Protein AF-A0A3D4UK73-F1 (afdb_monomer)

Structure (mmCIF, N/CA/C/O backbone):
data_AF-A0A3D4UK73-F1
#
_entry.id   AF-A0A3D4UK73-F1
#
loop_
_atom_site.group_PDB
_atom_site.id
_atom_site.type_symbol
_atom_site.label_atom_id
_atom_site.label_alt_id
_atom_site.label_comp_id
_atom_site.label_asym_id
_atom_site.label_entity_id
_atom_site.label_seq_id
_atom_site.pdbx_PDB_ins_code
_atom_site.Cartn_x
_atom_site.Cartn_y
_atom_site.Cartn_z
_atom_site.occupancy
_atom_site.B_iso_or_equiv
_atom_site.auth_seq_id
_atom_site.auth_comp_id
_atom_site.auth_asym_id
_atom_site.auth_atom_id
_atom_site.pdbx_PDB_model_num
ATOM 1 N N . ASP A 1 1 ? -27.834 -0.565 7.413 1.00 56.84 1 ASP A N 1
ATOM 2 C CA . ASP A 1 1 ? -28.384 -0.949 6.098 1.00 56.84 1 ASP A CA 1
ATOM 3 C C . ASP A 1 1 ? -29.590 -0.148 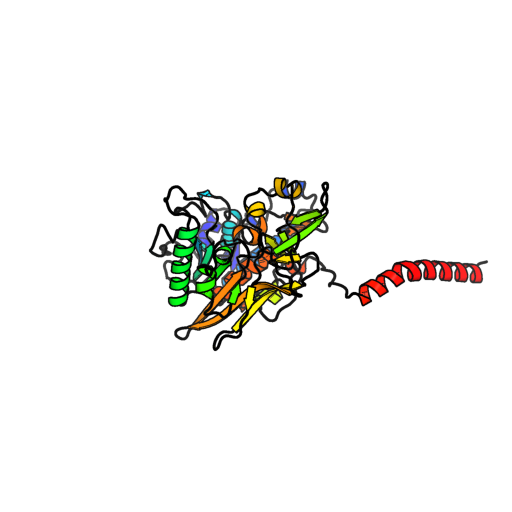5.623 1.00 56.84 1 ASP A C 1
ATOM 5 O O . ASP A 1 1 ? -29.543 0.363 4.514 1.00 56.84 1 ASP A O 1
ATOM 9 N N . ALA A 1 2 ? -30.641 0.036 6.434 1.00 63.78 2 ALA A N 1
ATOM 10 C CA . ALA A 1 2 ? -31.877 0.707 5.996 1.00 63.78 2 ALA A CA 1
ATOM 11 C C . ALA A 1 2 ? -31.666 2.075 5.308 1.00 63.78 2 ALA A C 1
ATOM 13 O O . ALA A 1 2 ? -32.308 2.352 4.303 1.00 63.78 2 ALA A O 1
ATOM 14 N N . LEU A 1 3 ? -30.722 2.899 5.782 1.00 64.50 3 LEU A N 1
ATOM 15 C CA . LEU A 1 3 ? -30.362 4.173 5.140 1.00 64.50 3 LEU A CA 1
ATOM 16 C C . LEU A 1 3 ? -29.696 4.005 3.763 1.00 64.50 3 LEU A C 1
ATOM 18 O O . LEU A 1 3 ? -29.913 4.831 2.885 1.00 64.50 3 LEU A O 1
ATOM 22 N N . ARG A 1 4 ? -28.896 2.951 3.552 1.00 63.28 4 ARG A N 1
ATOM 23 C CA . ARG A 1 4 ? -28.263 2.651 2.255 1.00 63.28 4 ARG A CA 1
ATOM 24 C C . ARG A 1 4 ? -29.285 2.105 1.264 1.00 63.28 4 ARG A C 1
ATOM 26 O O . ARG A 1 4 ? -29.316 2.560 0.129 1.00 63.28 4 ARG A O 1
ATOM 33 N N . VAL A 1 5 ? -30.151 1.199 1.719 1.00 66.69 5 VAL A N 1
ATOM 34 C CA . VAL A 1 5 ? -31.291 0.705 0.932 1.00 66.69 5 VAL A CA 1
ATOM 35 C C . VAL A 1 5 ? -32.213 1.865 0.556 1.00 66.69 5 VAL A C 1
ATOM 37 O O . VAL A 1 5 ? -32.566 2.001 -0.607 1.00 66.69 5 VAL A O 1
ATOM 40 N N . ALA A 1 6 ? -32.528 2.758 1.499 1.00 68.81 6 ALA A N 1
ATOM 41 C CA . ALA A 1 6 ? -33.325 3.951 1.228 1.00 68.81 6 ALA A CA 1
ATOM 42 C C . ALA A 1 6 ? -32.649 4.900 0.226 1.00 68.81 6 ALA A C 1
ATOM 44 O O . ALA A 1 6 ? -33.333 5.410 -0.653 1.00 68.81 6 ALA A O 1
ATOM 45 N N . ARG A 1 7 ? -31.326 5.115 0.315 1.00 66.00 7 ARG A N 1
ATOM 46 C CA . ARG A 1 7 ? -30.587 5.925 -0.671 1.00 66.00 7 ARG A CA 1
ATOM 47 C C . ARG A 1 7 ? -30.601 5.300 -2.064 1.00 66.00 7 ARG A C 1
ATOM 49 O O . ARG A 1 7 ? -30.851 6.022 -3.015 1.00 66.00 7 ARG A O 1
ATOM 56 N N . ALA A 1 8 ? -30.378 3.992 -2.189 1.00 62.59 8 ALA A N 1
ATOM 57 C CA . ALA A 1 8 ? -30.449 3.310 -3.485 1.00 62.59 8 ALA A CA 1
ATOM 58 C C . ALA A 1 8 ? -31.863 3.397 -4.088 1.00 62.59 8 ALA A C 1
ATOM 60 O O . ALA A 1 8 ? -32.037 3.772 -5.239 1.00 62.59 8 ALA A O 1
ATOM 61 N N . LEU A 1 9 ? -32.899 3.181 -3.271 1.00 68.94 9 LEU A N 1
ATOM 62 C CA . LEU A 1 9 ? -34.291 3.352 -3.701 1.00 68.94 9 LEU A CA 1
ATOM 63 C C . LEU A 1 9 ? -34.640 4.803 -4.083 1.00 68.94 9 LEU A C 1
ATOM 65 O O . LEU A 1 9 ? -35.609 5.021 -4.804 1.00 68.94 9 LEU A O 1
ATOM 69 N N . GLN A 1 10 ? -33.889 5.795 -3.593 1.00 67.88 10 GLN A N 1
ATOM 70 C CA . GLN A 1 10 ? -34.054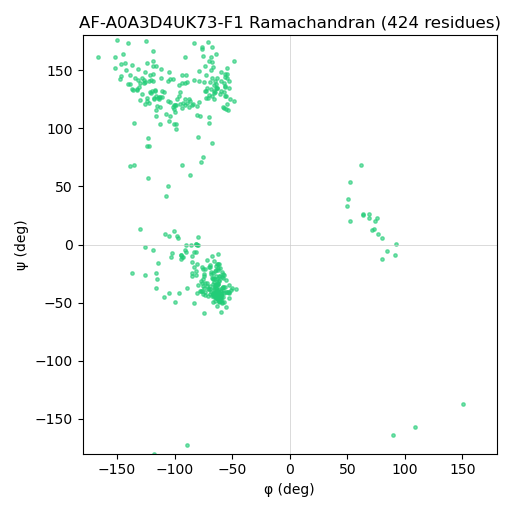 7.202 -3.971 1.00 67.88 10 GLN A CA 1
ATOM 71 C C . GLN A 1 10 ? -33.372 7.552 -5.298 1.00 67.88 10 GLN A C 1
ATOM 73 O O . GLN A 1 10 ? -33.804 8.514 -5.931 1.00 67.88 10 GLN A O 1
ATOM 78 N N . THR A 1 11 ? -32.324 6.826 -5.711 1.00 61.44 11 THR A N 1
ATOM 79 C CA . THR A 1 11 ? -31.588 7.124 -6.951 1.00 61.44 11 THR A CA 1
ATOM 80 C C . THR A 1 11 ? -32.271 6.567 -8.197 1.00 61.44 11 THR A C 1
ATOM 82 O O . THR A 1 11 ? -32.099 7.146 -9.264 1.00 61.44 11 THR A O 1
ATOM 85 N N . GLY A 1 12 ? -33.119 5.538 -8.072 1.00 65.00 12 GLY A N 1
ATOM 86 C CA . GLY A 1 12 ? -33.923 5.034 -9.188 1.00 65.00 12 GLY A CA 1
ATOM 87 C C . GLY A 1 12 ? -34.241 3.543 -9.097 1.00 65.00 12 GLY A C 1
ATOM 88 O O . GLY A 1 12 ? -34.610 3.025 -8.040 1.00 65.00 12 GLY A O 1
ATOM 89 N N . GLU A 1 13 ? -34.128 2.839 -10.226 1.00 69.25 13 GLU A N 1
ATOM 90 C CA . GLU A 1 13 ? -34.313 1.387 -10.279 1.00 69.25 13 GLU A CA 1
ATOM 91 C C . GLU A 1 13 ? -33.209 0.679 -9.480 1.00 69.25 13 GLU A C 1
ATOM 93 O O . GLU A 1 13 ? -32.025 0.978 -9.607 1.00 69.25 13 GLU A O 1
ATOM 98 N N . THR A 1 14 ? -33.593 -0.267 -8.622 1.00 73.38 14 THR A N 1
ATOM 99 C CA . THR A 1 14 ? -32.677 -0.926 -7.682 1.00 73.38 14 THR A CA 1
ATOM 100 C C . THR A 1 14 ? -32.943 -2.425 -7.654 1.00 73.38 14 THR A C 1
ATOM 102 O O . THR A 1 14 ? -34.085 -2.864 -7.515 1.00 73.38 14 THR A O 1
ATOM 105 N N . LEU A 1 15 ? -31.879 -3.225 -7.712 1.00 76.44 15 LEU A N 1
ATOM 106 C CA . LEU A 1 15 ? -31.928 -4.648 -7.392 1.00 76.44 15 LEU A CA 1
ATOM 107 C C . LEU A 1 15 ? -31.797 -4.826 -5.873 1.00 76.44 15 LEU A C 1
ATOM 109 O O . LEU A 1 15 ? -30.793 -4.436 -5.275 1.00 76.44 15 LEU A O 1
ATOM 113 N N . LEU A 1 16 ? -32.798 -5.448 -5.251 1.00 80.19 16 LEU A N 1
ATOM 114 C CA . LEU A 1 16 ? -32.762 -5.814 -3.835 1.00 80.19 16 LEU A CA 1
ATOM 115 C C . LEU A 1 16 ? -32.315 -7.267 -3.672 1.00 80.19 16 LEU A C 1
ATOM 117 O O . LEU A 1 16 ? -32.907 -8.179 -4.246 1.00 80.19 16 LEU A O 1
ATOM 121 N N . VAL A 1 17 ? -31.300 -7.483 -2.840 1.00 78.44 17 VAL A N 1
ATOM 122 C CA . VAL A 1 17 ? -30.856 -8.809 -2.408 1.00 78.44 17 VAL A CA 1
ATOM 123 C C . VAL A 1 17 ? -31.342 -9.009 -0.980 1.00 78.44 17 VAL A C 1
ATOM 125 O O . VAL A 1 17 ? -30.891 -8.334 -0.055 1.00 78.44 17 VAL A O 1
ATOM 128 N N . ILE A 1 18 ? -32.309 -9.907 -0.812 1.00 80.50 18 ILE A N 1
ATOM 129 C CA . ILE A 1 18 ? -32.967 -10.170 0.469 1.00 80.50 18 ILE A CA 1
ATOM 130 C C . ILE A 1 18 ? -32.335 -11.415 1.084 1.00 80.50 18 ILE A C 1
ATOM 132 O O . ILE A 1 18 ? -32.365 -12.491 0.485 1.00 80.50 18 ILE A O 1
ATOM 136 N N . GLY A 1 19 ? -31.754 -11.260 2.272 1.00 77.12 19 GLY A N 1
ATOM 137 C CA . GLY A 1 19 ? -31.219 -12.379 3.033 1.00 77.12 19 GLY A CA 1
ATOM 138 C C . GLY A 1 19 ? -32.318 -13.202 3.720 1.00 77.12 19 GLY A C 1
ATOM 139 O O . GLY A 1 19 ? -33.475 -12.777 3.794 1.00 77.12 19 GLY A O 1
ATOM 140 N N . PRO A 1 20 ? -31.969 -14.376 4.271 1.00 78.56 20 PRO A N 1
ATOM 141 C CA . PRO A 1 20 ? -32.815 -15.112 5.207 1.00 78.56 20 PRO A CA 1
ATOM 142 C C . PRO A 1 20 ? -33.367 -14.222 6.340 1.00 78.56 20 PRO A C 1
ATOM 144 O O . PRO A 1 20 ? -32.758 -13.198 6.670 1.00 78.56 20 PRO A O 1
ATOM 147 N N . PRO A 1 21 ? -34.485 -14.610 6.990 1.00 74.00 21 PRO A N 1
ATOM 148 C CA . PRO A 1 21 ? -35.044 -13.860 8.112 1.00 74.00 21 PRO A CA 1
ATOM 149 C C . PRO A 1 21 ? -33.974 -13.506 9.156 1.00 74.00 21 PRO A C 1
ATOM 151 O O . PRO A 1 21 ? -33.284 -14.384 9.668 1.00 74.00 21 PRO A O 1
ATOM 154 N N . GLY A 1 22 ? -33.826 -12.212 9.449 1.00 68.25 22 GLY A N 1
ATOM 155 C CA . GLY A 1 22 ? -32.826 -11.693 10.391 1.00 68.25 22 GLY A CA 1
ATOM 156 C C . GLY A 1 22 ? -31.471 -11.288 9.790 1.00 68.25 22 GLY A C 1
ATOM 157 O O . GLY A 1 22 ? -30.704 -10.642 10.493 1.00 68.25 22 GLY A O 1
ATOM 158 N N . GLN A 1 23 ? -31.182 -11.586 8.515 1.00 68.56 23 GLN A N 1
ATOM 159 C CA . GLN A 1 23 ? -29.922 -11.193 7.845 1.00 68.56 23 GLN A CA 1
ATOM 160 C C . GLN A 1 23 ? -30.011 -9.875 7.057 1.00 68.56 23 GLN A C 1
ATOM 162 O O . GLN A 1 23 ? -28.995 -9.330 6.639 1.00 68.56 23 GLN A O 1
ATOM 167 N N . GLY A 1 24 ? -31.214 -9.323 6.891 1.00 76.75 24 GLY A N 1
ATOM 168 C CA . GLY A 1 24 ? -31.417 -7.993 6.317 1.00 76.75 24 GLY A CA 1
ATOM 169 C C . GLY A 1 24 ? -31.579 -7.971 4.796 1.00 76.75 24 GLY A C 1
ATOM 170 O O . GLY A 1 24 ? -31.898 -8.976 4.158 1.00 76.75 24 GLY A O 1
ATOM 171 N N . VAL A 1 25 ? -31.436 -6.773 4.229 1.00 76.62 25 VAL A N 1
ATOM 172 C CA . VAL A 1 25 ? -31.640 -6.483 2.805 1.00 76.62 25 VAL A CA 1
ATOM 173 C C . VAL A 1 25 ? -30.504 -5.588 2.334 1.00 76.62 25 VAL A C 1
ATOM 175 O O . VAL A 1 25 ? -30.211 -4.580 2.974 1.00 76.62 25 VAL A O 1
ATOM 178 N N . SER A 1 26 ? -29.917 -5.939 1.195 1.00 78.38 26 SER A N 1
ATOM 179 C CA . SER A 1 26 ? -28.907 -5.148 0.499 1.00 78.38 26 SER A CA 1
ATOM 180 C C . SER A 1 26 ? -29.476 -4.627 -0.818 1.00 78.38 26 SER A C 1
ATOM 182 O O . SER A 1 26 ? -30.356 -5.246 -1.415 1.00 78.38 26 SER A O 1
ATOM 184 N N . ALA A 1 27 ? -28.983 -3.480 -1.270 1.00 72.75 27 ALA A N 1
ATOM 185 C CA . ALA A 1 27 ? -29.416 -2.829 -2.499 1.00 72.75 27 ALA A CA 1
ATOM 186 C C . ALA A 1 27 ? -28.233 -2.622 -3.453 1.00 72.75 27 ALA A C 1
ATOM 188 O O . ALA A 1 27 ? -27.122 -2.278 -3.021 1.00 72.75 27 ALA A O 1
ATOM 189 N N . VAL A 1 28 ? -28.497 -2.822 -4.742 1.00 73.56 28 VAL A N 1
ATOM 190 C CA . VAL A 1 28 ? -27.601 -2.542 -5.866 1.00 73.56 28 VAL A CA 1
ATOM 191 C C . VAL A 1 28 ? -28.316 -1.576 -6.802 1.00 73.56 28 VAL A C 1
ATOM 193 O O . VAL A 1 28 ? -29.399 -1.885 -7.295 1.00 73.56 28 VAL A O 1
ATOM 196 N N . ASP A 1 29 ? -27.705 -0.422 -7.044 1.00 71.25 29 ASP A N 1
ATOM 197 C CA . ASP A 1 29 ? -28.203 0.565 -8.003 1.00 71.25 29 ASP A CA 1
ATOM 198 C C . ASP A 1 29 ? -28.137 -0.012 -9.427 1.00 71.25 29 ASP A C 1
ATOM 200 O O . ASP A 1 29 ? -27.074 -0.476 -9.853 1.00 71.25 29 ASP A O 1
ATOM 204 N N . LEU A 1 30 ? -29.253 -0.025 -10.160 1.00 69.81 30 LEU A N 1
ATOM 205 C CA . LEU A 1 30 ? -29.297 -0.612 -11.498 1.00 69.81 30 LEU A CA 1
ATOM 206 C C . LEU A 1 30 ? -28.460 0.195 -12.503 1.00 69.81 30 LEU A C 1
ATOM 208 O O . LEU A 1 30 ? -27.884 -0.394 -13.416 1.00 69.81 30 LEU A O 1
ATOM 212 N N . GLU A 1 31 ? -28.296 1.507 -12.310 1.00 67.62 31 GLU A N 1
ATOM 213 C CA . GLU A 1 31 ? -27.423 2.327 -13.163 1.00 67.62 31 GLU A CA 1
ATOM 214 C C . GLU A 1 31 ? -25.957 1.894 -13.048 1.00 67.62 31 GLU A C 1
ATOM 216 O O . GLU A 1 31 ? -25.194 1.990 -14.007 1.00 67.62 31 GLU A O 1
ATOM 221 N N . SER A 1 32 ? -25.562 1.309 -11.912 1.00 67.44 32 SER A N 1
ATOM 222 C CA . SER A 1 32 ? -24.207 0.780 -11.732 1.00 67.44 32 SER A CA 1
ATOM 223 C C . SER A 1 32 ? -23.915 -0.465 -12.584 1.00 67.44 32 SER A C 1
ATOM 225 O O . SER A 1 32 ? -22.738 -0.777 -12.796 1.00 67.44 32 SER A O 1
ATOM 227 N N . LEU A 1 33 ? -24.946 -1.152 -13.104 1.00 65.06 33 LEU A N 1
ATOM 228 C CA . LEU A 1 33 ? -24.815 -2.313 -13.998 1.00 65.06 33 LEU A CA 1
ATOM 229 C C . LEU A 1 33 ? -24.464 -1.915 -15.432 1.00 65.06 33 LEU A C 1
ATOM 231 O O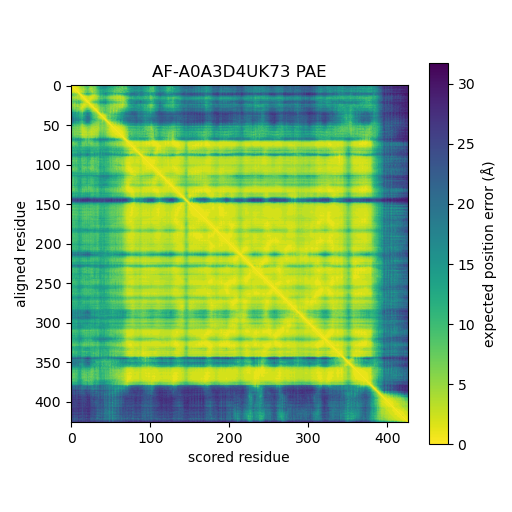 . LEU A 1 33 ? -23.786 -2.673 -16.132 1.00 65.06 33 LEU A O 1
ATOM 235 N N . PHE A 1 34 ? -24.916 -0.743 -15.873 1.00 64.25 34 PHE A N 1
ATOM 236 C CA . PHE A 1 34 ? -24.760 -0.293 -17.247 1.00 64.25 34 PHE A CA 1
ATOM 237 C C . PHE A 1 34 ? -23.589 0.687 -17.342 1.00 64.25 34 PHE A C 1
ATOM 239 O O . PHE A 1 34 ? -23.576 1.738 -16.710 1.00 64.25 34 PHE A O 1
ATOM 246 N N . LEU A 1 35 ? -22.574 0.352 -18.142 1.00 61.28 35 LEU A N 1
ATOM 247 C CA . LEU A 1 35 ? -21.582 1.356 -18.527 1.00 61.28 35 LEU A CA 1
ATOM 248 C C . LEU A 1 35 ? -22.239 2.388 -19.460 1.00 61.28 35 LEU A C 1
ATOM 250 O O . LEU A 1 35 ? -23.108 2.008 -20.250 1.00 61.28 35 LEU A O 1
ATOM 254 N N . PRO A 1 36 ? -21.783 3.655 -19.451 1.00 62.41 36 PRO A N 1
ATOM 255 C CA . PRO A 1 36 ? -22.171 4.619 -20.473 1.00 62.41 36 PRO A CA 1
ATOM 256 C C . PRO A 1 36 ? -21.909 4.039 -21.868 1.00 62.41 36 PRO A C 1
ATOM 258 O O . PRO A 1 36 ? -20.834 3.481 -22.113 1.00 62.41 36 PRO A O 1
ATOM 261 N N . SER A 1 37 ? -22.866 4.182 -22.786 1.00 58.78 37 SER A N 1
ATOM 262 C CA . SER A 1 37 ? -22.832 3.608 -24.143 1.00 58.78 37 SER A CA 1
ATOM 263 C C . SER A 1 37 ? -21.522 3.918 -24.876 1.00 58.78 37 SER A C 1
ATOM 265 O O . SER A 1 37 ? -20.939 3.052 -25.522 1.00 58.78 37 SER A O 1
ATOM 267 N N . GLU A 1 38 ? -20.991 5.126 -24.674 1.00 59.09 38 GLU A N 1
ATOM 268 C CA . GLU A 1 38 ? -19.730 5.599 -25.252 1.00 59.09 38 GLU A CA 1
ATOM 269 C C . GLU A 1 38 ? -18.499 4.783 -24.830 1.00 59.09 38 GLU A C 1
ATOM 271 O O . GLU A 1 38 ? -17.531 4.690 -25.586 1.00 59.09 38 GLU A O 1
ATOM 276 N N . ALA A 1 39 ? -18.497 4.220 -23.616 1.00 58.06 39 ALA A N 1
ATOM 277 C CA . ALA A 1 39 ? -17.401 3.392 -23.114 1.00 58.06 39 ALA A CA 1
ATOM 278 C C . ALA A 1 39 ? -17.424 1.993 -23.748 1.00 58.06 39 ALA A C 1
ATOM 280 O O . ALA A 1 39 ? -16.370 1.431 -24.042 1.00 58.06 39 ALA A O 1
ATOM 281 N N . ILE A 1 40 ? -18.624 1.459 -24.003 1.00 61.03 40 ILE A N 1
ATOM 282 C CA . ILE A 1 40 ? -18.833 0.177 -24.688 1.00 61.03 40 ILE A CA 1
ATOM 283 C C . ILE A 1 40 ? -18.466 0.312 -26.175 1.00 61.03 40 ILE A C 1
ATOM 285 O O . ILE A 1 40 ? -17.734 -0.524 -26.707 1.00 61.03 40 ILE A O 1
ATOM 289 N N . GLU A 1 41 ? -18.894 1.403 -26.820 1.00 61.25 41 GLU A N 1
ATOM 290 C CA . GLU A 1 41 ? -18.578 1.706 -28.221 1.00 61.25 41 GLU A CA 1
ATOM 291 C C . GLU A 1 41 ? -17.078 1.941 -28.449 1.00 61.25 41 GLU A C 1
ATOM 293 O O . GLU A 1 41 ? -16.504 1.346 -29.361 1.00 61.25 41 GLU A O 1
ATOM 298 N N . ARG A 1 42 ? -16.403 2.724 -27.589 1.00 60.56 42 ARG A N 1
ATOM 299 C CA . ARG A 1 42 ? -14.939 2.924 -27.667 1.00 60.56 42 ARG A CA 1
ATOM 300 C C . ARG A 1 42 ? -14.142 1.635 -27.490 1.00 60.56 42 ARG A C 1
ATOM 302 O O . ARG A 1 42 ? -13.049 1.523 -28.039 1.00 60.56 42 ARG A O 1
ATOM 309 N N . ALA A 1 43 ? -14.662 0.687 -26.717 1.00 59.44 43 ALA A N 1
ATOM 310 C CA . ALA A 1 43 ? -14.010 -0.592 -26.475 1.00 59.44 43 ALA A CA 1
ATOM 311 C C . ALA A 1 43 ? -14.219 -1.603 -27.621 1.00 59.44 43 ALA A C 1
ATOM 313 O O . ALA A 1 43 ? -13.493 -2.592 -27.686 1.00 59.44 43 ALA A O 1
ATOM 314 N N . GLY A 1 44 ? -15.195 -1.388 -28.514 1.00 59.72 44 GLY A N 1
ATOM 315 C CA . GLY A 1 44 ? -15.552 -2.360 -29.557 1.00 59.72 44 GLY A CA 1
ATOM 316 C C . GLY A 1 44 ? -16.081 -3.685 -28.991 1.00 59.72 44 GLY A C 1
ATOM 317 O O . GLY A 1 44 ? -15.941 -4.733 -29.620 1.00 59.72 44 GLY A O 1
ATOM 318 N N . VAL A 1 45 ? -16.645 -3.655 -27.779 1.00 61.62 45 VAL A N 1
ATOM 319 C CA . VAL A 1 45 ? -17.077 -4.835 -27.018 1.00 61.62 45 VAL A CA 1
ATOM 320 C C . VAL A 1 45 ? -18.598 -4.972 -27.067 1.00 61.62 45 VAL A C 1
ATOM 322 O O . VAL A 1 45 ? -19.322 -3.985 -26.981 1.00 61.62 45 VAL A O 1
ATOM 325 N N . SER A 1 46 ? -19.112 -6.203 -27.161 1.00 64.81 46 SER A N 1
ATOM 326 C CA . SER A 1 46 ? -20.555 -6.439 -27.020 1.00 64.81 46 SER A CA 1
ATOM 327 C C . SER A 1 46 ? -21.028 -6.106 -25.598 1.00 64.81 46 SER A C 1
ATOM 329 O O . SER A 1 46 ? -20.392 -6.509 -24.623 1.00 64.81 46 SER A O 1
ATOM 331 N N . ALA A 1 47 ? -22.179 -5.440 -25.461 1.00 62.72 47 ALA A N 1
ATOM 332 C CA . ALA A 1 47 ? -22.760 -5.103 -24.156 1.00 62.72 47 ALA A CA 1
ATOM 333 C C . ALA A 1 47 ? -22.909 -6.335 -23.233 1.00 62.72 47 ALA A C 1
ATOM 335 O O . ALA A 1 47 ? -22.658 -6.256 -22.031 1.00 62.72 47 ALA A O 1
ATOM 336 N N . ALA A 1 48 ? -23.212 -7.507 -23.803 1.00 63.22 48 ALA A N 1
ATOM 337 C CA . ALA A 1 48 ? -23.304 -8.771 -23.072 1.00 63.22 48 ALA A CA 1
ATOM 338 C C . ALA A 1 48 ? -21.975 -9.199 -22.413 1.00 63.22 48 ALA A C 1
ATOM 340 O O . ALA A 1 48 ? -21.987 -9.766 -21.321 1.00 63.22 48 ALA A O 1
ATOM 341 N N . GLY A 1 49 ? -20.831 -8.895 -23.039 1.00 60.78 49 GLY A N 1
ATOM 342 C CA . GLY A 1 49 ? -19.494 -9.207 -22.517 1.00 60.78 49 GLY A CA 1
ATOM 343 C C . GLY A 1 49 ? -19.067 -8.356 -21.316 1.00 60.78 49 GLY A C 1
ATOM 344 O O . GLY A 1 49 ? -18.096 -8.703 -20.647 1.00 60.78 49 GLY A O 1
ATOM 345 N N . VAL A 1 50 ? -19.792 -7.270 -21.034 1.00 64.00 50 VAL A N 1
ATOM 346 C CA . VAL A 1 50 ? -19.513 -6.317 -19.947 1.00 64.00 50 VAL A CA 1
ATOM 347 C C . VAL A 1 50 ? -20.545 -6.445 -18.828 1.00 64.00 50 VAL A C 1
ATOM 349 O O . VAL A 1 50 ? -20.183 -6.491 -17.653 1.00 64.00 50 VAL A O 1
ATOM 352 N N . ILE A 1 51 ? -21.830 -6.530 -19.185 1.00 70.75 51 ILE A N 1
ATOM 353 C CA . ILE A 1 51 ? -22.936 -6.509 -18.218 1.00 70.75 51 ILE A CA 1
ATOM 354 C C . ILE A 1 51 ? -22.913 -7.755 -17.324 1.00 70.75 51 ILE A C 1
ATOM 356 O O . ILE A 1 51 ? -23.085 -7.636 -16.116 1.00 70.75 51 ILE A O 1
ATOM 360 N N . GLY A 1 52 ? -22.654 -8.944 -17.882 1.00 71.81 52 GLY A N 1
ATOM 361 C CA . GLY A 1 52 ? -22.663 -10.203 -17.122 1.00 71.81 52 GLY A CA 1
ATOM 362 C C . GLY A 1 52 ? -21.656 -10.237 -15.960 1.00 71.81 52 GLY A C 1
ATOM 363 O O . GLY A 1 52 ? -22.073 -10.403 -14.812 1.00 71.81 52 GLY A O 1
ATOM 364 N N . PRO A 1 53 ? -20.346 -10.046 -16.213 1.00 69.19 53 PRO A N 1
ATOM 365 C CA . PRO A 1 53 ? -19.331 -10.029 -15.156 1.00 69.19 53 PRO A CA 1
ATOM 366 C C . PRO A 1 53 ? -19.567 -8.942 -14.101 1.00 69.19 53 PRO A C 1
ATOM 368 O O . PRO A 1 53 ? -19.415 -9.198 -12.907 1.00 69.19 53 PRO A O 1
ATOM 371 N N . ARG A 1 54 ? -19.995 -7.747 -14.525 1.00 70.94 54 ARG A N 1
ATOM 372 C CA . ARG A 1 54 ? -20.278 -6.626 -13.619 1.00 70.94 54 ARG A CA 1
ATOM 373 C C . ARG A 1 54 ? -21.501 -6.890 -12.743 1.00 70.94 54 ARG A C 1
ATOM 375 O O . ARG A 1 54 ? -21.460 -6.629 -11.544 1.00 70.94 54 ARG A O 1
ATOM 382 N N . ALA A 1 55 ? -22.553 -7.481 -13.309 1.00 74.44 55 ALA A N 1
ATOM 383 C CA . ALA A 1 55 ? -23.704 -7.945 -12.544 1.00 74.44 55 ALA A CA 1
ATOM 384 C C . ALA A 1 55 ? -23.301 -8.987 -11.501 1.00 74.44 55 ALA A C 1
ATOM 386 O O . ALA A 1 55 ? -23.712 -8.893 -10.347 1.00 74.44 55 ALA A O 1
ATOM 387 N N . GLN A 1 56 ? -22.451 -9.943 -11.880 1.00 75.06 56 GLN A N 1
ATOM 388 C CA . GLN A 1 56 ? -21.950 -10.953 -10.956 1.00 75.06 56 GLN A CA 1
ATOM 389 C C . GLN A 1 56 ? -21.141 -10.333 -9.808 1.00 75.06 56 GLN A C 1
ATOM 391 O O . GLN A 1 56 ? -21.326 -10.732 -8.662 1.00 75.06 56 GLN A O 1
ATOM 396 N N . GLU A 1 57 ? -20.287 -9.346 -10.087 1.00 74.50 57 GLU A N 1
ATOM 397 C CA . GLU A 1 57 ? -19.515 -8.626 -9.067 1.00 74.50 57 GLU A CA 1
ATOM 398 C C . GLU A 1 57 ? -20.418 -7.845 -8.099 1.00 74.50 57 GLU A C 1
ATOM 400 O O . GLU A 1 57 ? -20.271 -7.960 -6.880 1.00 74.50 57 GLU A O 1
ATOM 405 N N . LEU A 1 58 ? -21.402 -7.107 -8.620 1.00 74.25 58 LEU A N 1
ATOM 406 C CA . LEU A 1 58 ? -22.335 -6.329 -7.802 1.00 74.25 58 LEU A CA 1
ATOM 407 C C . LEU A 1 58 ? -23.241 -7.221 -6.942 1.00 74.25 58 LEU A C 1
ATOM 409 O O . LEU A 1 58 ? -23.444 -6.932 -5.762 1.00 74.25 58 LEU A O 1
ATOM 413 N N . ILE A 1 59 ? -23.743 -8.330 -7.497 1.00 77.31 59 ILE A N 1
ATOM 414 C CA . ILE A 1 59 ? -24.545 -9.313 -6.754 1.00 77.31 59 ILE A CA 1
ATOM 415 C C . ILE A 1 59 ? -23.692 -9.997 -5.684 1.00 77.31 59 ILE A C 1
ATOM 417 O O . ILE A 1 59 ? -24.127 -10.097 -4.538 1.00 77.31 59 ILE A O 1
ATOM 421 N N . ALA A 1 60 ? -22.468 -10.422 -6.018 1.00 76.62 60 ALA A N 1
ATOM 422 C CA . ALA A 1 60 ? -21.553 -11.022 -5.050 1.00 76.62 60 ALA A CA 1
ATOM 423 C C . ALA A 1 60 ? -21.241 -10.052 -3.900 1.00 76.62 60 ALA A C 1
ATOM 425 O O . ALA A 1 60 ? -21.292 -10.445 -2.737 1.00 76.62 60 ALA A O 1
ATOM 426 N N . SER A 1 61 ? -21.012 -8.769 -4.200 1.00 74.19 61 SER A N 1
ATOM 427 C CA . SER A 1 61 ? -20.831 -7.726 -3.184 1.00 74.19 61 SER A CA 1
ATOM 428 C C . SER A 1 61 ? -22.078 -7.529 -2.314 1.00 74.19 61 SER A C 1
ATOM 430 O O . SER A 1 61 ? -21.973 -7.367 -1.097 1.00 74.19 61 SER A O 1
ATOM 432 N N . ALA A 1 62 ? -23.271 -7.549 -2.909 1.00 74.69 62 ALA A N 1
ATOM 433 C CA . ALA A 1 62 ? -24.517 -7.434 -2.160 1.00 74.69 62 ALA A CA 1
ATOM 434 C C . ALA A 1 62 ? -24.757 -8.642 -1.243 1.00 74.69 62 ALA A C 1
ATOM 436 O O . ALA A 1 62 ? -25.190 -8.456 -0.109 1.00 74.69 62 ALA A O 1
ATOM 437 N N . MET A 1 63 ? -24.419 -9.853 -1.695 1.00 74.56 63 MET A N 1
ATOM 438 C CA . MET A 1 63 ? -24.457 -11.066 -0.873 1.00 74.56 63 MET A CA 1
ATOM 439 C C . MET A 1 63 ? -23.423 -11.030 0.256 1.00 74.56 63 MET A C 1
ATOM 441 O O . MET A 1 63 ? -23.761 -11.347 1.392 1.00 74.56 63 MET A O 1
ATOM 445 N N . ALA A 1 64 ? -22.189 -10.597 -0.019 1.00 72.00 64 ALA A N 1
ATOM 446 C CA . ALA A 1 64 ? -21.146 -10.468 0.999 1.00 72.00 64 ALA A CA 1
ATOM 447 C C . ALA A 1 64 ? -21.568 -9.520 2.135 1.00 72.00 64 ALA A C 1
ATOM 449 O O . ALA A 1 64 ? -21.308 -9.798 3.303 1.00 72.00 64 ALA A O 1
ATOM 450 N N . ARG A 1 65 ? -22.304 -8.448 1.812 1.00 72.62 65 ARG A N 1
ATOM 451 C CA . ARG A 1 65 ? -22.884 -7.529 2.807 1.00 72.62 65 ARG A CA 1
ATOM 452 C C . ARG A 1 65 ? -23.910 -8.191 3.729 1.00 72.62 65 ARG A C 1
ATOM 454 O O . ARG A 1 65 ? -23.983 -7.823 4.894 1.00 72.62 65 ARG A O 1
ATOM 461 N N . LEU A 1 66 ? -24.670 -9.169 3.238 1.00 72.69 66 LEU A N 1
ATOM 462 C CA . LEU A 1 66 ? -25.620 -9.923 4.066 1.00 72.69 66 LEU A CA 1
ATOM 463 C C . LEU A 1 66 ? -24.909 -10.884 5.029 1.00 72.69 66 LEU A C 1
ATOM 465 O O . LEU A 1 66 ? -25.385 -11.111 6.137 1.00 72.69 66 LEU A O 1
ATOM 469 N N . VAL A 1 67 ? -23.763 -11.431 4.611 1.00 71.12 67 VAL A N 1
ATOM 470 C CA . VAL A 1 67 ? -22.940 -12.335 5.432 1.00 71.12 67 VAL A CA 1
ATOM 471 C C . VAL A 1 67 ? -22.155 -11.559 6.495 1.00 71.12 67 VAL A C 1
ATOM 473 O O . VAL A 1 67 ? -22.076 -11.994 7.640 1.00 71.12 67 VAL A O 1
ATOM 476 N N . ALA A 1 68 ? -21.618 -10.390 6.135 1.00 70.50 68 ALA A N 1
ATOM 477 C CA . ALA A 1 68 ? -20.856 -9.510 7.018 1.00 70.50 68 ALA A CA 1
ATOM 478 C C . ALA A 1 68 ? -21.512 -8.114 7.092 1.00 70.50 68 ALA A C 1
ATOM 480 O O . ALA A 1 68 ? -21.108 -7.194 6.371 1.00 70.50 68 ALA A O 1
ATOM 481 N N . PRO A 1 69 ? -22.520 -7.918 7.964 1.00 64.62 69 PRO A N 1
ATOM 482 C CA . PRO A 1 69 ? -23.301 -6.679 7.998 1.00 64.62 69 PRO A CA 1
ATOM 483 C C . PRO A 1 69 ? -22.506 -5.457 8.490 1.00 64.62 69 PRO A C 1
ATOM 485 O O . PRO A 1 69 ? -22.841 -4.320 8.154 1.00 64.62 69 PRO A O 1
ATOM 488 N N . ALA A 1 70 ? -21.431 -5.663 9.257 1.00 79.31 70 ALA A N 1
ATOM 489 C CA . ALA A 1 70 ? -20.568 -4.593 9.757 1.00 79.31 70 ALA A CA 1
ATOM 490 C C . ALA A 1 70 ? -19.373 -4.347 8.822 1.00 79.31 70 ALA A C 1
ATOM 492 O O . ALA A 1 70 ? -18.234 -4.625 9.180 1.00 79.31 70 ALA A O 1
ATOM 493 N N . GLN A 1 71 ? -19.630 -3.829 7.619 1.00 86.69 71 GLN A N 1
ATOM 494 C CA . GLN A 1 71 ? -18.574 -3.459 6.664 1.00 86.69 71 GLN A CA 1
ATOM 495 C C . GLN A 1 71 ? -17.576 -2.465 7.285 1.00 86.69 71 GLN A C 1
ATOM 497 O O . GLN A 1 71 ? -17.998 -1.598 8.055 1.00 86.69 71 GLN A O 1
ATOM 502 N N . PRO A 1 72 ? -16.273 -2.530 6.967 1.00 93.38 72 PRO A N 1
ATOM 503 C CA . PRO A 1 72 ? -15.286 -1.669 7.605 1.00 93.38 72 PRO A CA 1
ATOM 504 C C . PRO A 1 72 ? -15.439 -0.194 7.214 1.00 93.38 72 PRO A C 1
ATOM 506 O O . PRO A 1 72 ? -16.062 0.152 6.204 1.00 93.38 72 PRO A O 1
ATOM 509 N N . VAL A 1 73 ? -14.856 0.679 8.033 1.00 96.06 73 VAL A N 1
ATOM 510 C CA . VAL A 1 73 ? -14.595 2.086 7.711 1.00 96.06 73 VAL A CA 1
ATOM 511 C C . VAL A 1 73 ? -13.106 2.231 7.408 1.00 96.06 73 VAL A C 1
ATOM 513 O O . VAL A 1 73 ? -12.267 1.896 8.248 1.00 96.06 73 VAL A O 1
ATOM 516 N N . LEU A 1 74 ? -12.784 2.727 6.216 1.00 97.19 74 LEU A N 1
ATOM 517 C CA . LEU A 1 74 ? -11.421 3.034 5.797 1.00 97.19 74 LEU A CA 1
ATOM 518 C C . LEU A 1 74 ? -11.105 4.500 6.110 1.00 97.19 74 LEU A C 1
ATOM 520 O O . LEU A 1 74 ? -11.775 5.405 5.617 1.00 97.19 74 LEU A O 1
ATOM 524 N N . ILE A 1 75 ? -10.075 4.739 6.911 1.00 97.31 75 ILE A N 1
ATOM 525 C CA . ILE A 1 75 ? -9.642 6.078 7.312 1.00 97.31 75 ILE A CA 1
ATOM 526 C C . ILE A 1 75 ? -8.336 6.392 6.586 1.00 97.31 75 ILE A C 1
ATOM 528 O O . ILE A 1 75 ? -7.311 5.772 6.864 1.00 97.31 75 ILE A O 1
ATOM 532 N N . PHE A 1 76 ? -8.367 7.351 5.665 1.00 96.81 76 PHE A N 1
ATOM 533 C CA . PHE A 1 76 ? -7.181 7.851 4.977 1.00 96.81 76 PHE A CA 1
ATOM 534 C C . PHE A 1 76 ? -6.423 8.813 5.895 1.00 96.81 76 PHE A C 1
ATOM 536 O O . PHE A 1 76 ? -6.898 9.908 6.175 1.00 96.81 76 PHE A O 1
ATOM 543 N N . VAL A 1 77 ? -5.246 8.407 6.356 1.00 96.81 77 VAL A N 1
ATOM 544 C CA . VAL A 1 77 ? -4.365 9.168 7.246 1.00 96.81 77 VAL A CA 1
ATOM 545 C C . VAL A 1 77 ? -3.268 9.822 6.417 1.00 96.81 77 VAL A C 1
ATOM 547 O O . VAL A 1 77 ? -2.493 9.122 5.763 1.00 96.81 77 VAL A O 1
ATOM 550 N N . HIS A 1 78 ? -3.178 11.149 6.433 1.00 93.88 78 HIS A N 1
ATOM 551 C CA . HIS A 1 78 ? -2.204 11.874 5.612 1.00 93.88 78 HIS A CA 1
ATOM 552 C C . HIS A 1 78 ? -1.742 13.200 6.225 1.00 93.88 78 HIS A C 1
ATOM 554 O O . HIS A 1 78 ? -2.217 13.641 7.270 1.00 93.88 78 HIS A O 1
ATOM 560 N N . HIS A 1 79 ? -0.799 13.843 5.534 1.00 90.44 79 HIS A N 1
ATOM 561 C CA . HIS A 1 79 ? -0.141 15.082 5.954 1.00 90.44 79 HIS A CA 1
ATOM 562 C C . HIS A 1 79 ? -0.641 16.359 5.248 1.00 90.44 79 HIS A C 1
ATOM 564 O O . HIS A 1 79 ? -0.170 17.448 5.574 1.00 90.44 79 HIS A O 1
ATOM 570 N N . TRP A 1 80 ? -1.503 16.236 4.232 1.00 88.56 80 TRP A N 1
ATOM 571 C CA . TRP A 1 80 ? -2.110 17.366 3.507 1.00 88.56 80 TRP A CA 1
ATOM 572 C C . TRP A 1 80 ? -3.144 18.143 4.329 1.00 88.56 80 TRP A C 1
ATOM 574 O O . TRP A 1 80 ? -3.489 17.732 5.438 1.00 88.56 80 TRP A O 1
ATOM 584 N N . GLN A 1 81 ? -3.648 19.251 3.775 1.00 87.94 81 GLN A N 1
ATOM 585 C CA . GLN A 1 81 ? -4.707 20.029 4.413 1.00 87.94 81 GLN A CA 1
ATOM 586 C C . GLN A 1 81 ? -6.029 19.241 4.460 1.00 87.94 81 GLN A C 1
ATOM 588 O O . GLN A 1 81 ? -6.277 18.398 3.595 1.00 87.94 81 GLN A O 1
ATOM 593 N N . PRO A 1 82 ? -6.910 19.514 5.440 1.00 88.19 82 PRO A N 1
ATOM 594 C CA . PRO A 1 82 ? -8.218 18.870 5.503 1.00 88.19 82 PRO A CA 1
ATOM 595 C C . PRO A 1 82 ? -9.052 19.097 4.234 1.00 88.19 82 PRO A C 1
ATOM 597 O O . PRO A 1 82 ? -9.231 20.231 3.790 1.00 88.19 82 PRO A O 1
ATOM 600 N N . GLY A 1 83 ? -9.605 18.016 3.686 1.00 84.25 83 GLY A N 1
ATOM 601 C CA . GLY A 1 83 ? -10.407 17.990 2.462 1.00 84.25 83 GLY A CA 1
ATOM 602 C C . GLY A 1 83 ? -9.579 17.911 1.176 1.00 84.25 83 GLY A C 1
ATOM 603 O O . GLY A 1 83 ? -10.146 17.771 0.089 1.00 84.25 83 GLY A O 1
ATOM 604 N N . GLU A 1 84 ? -8.251 17.995 1.259 1.00 85.38 84 GLU A N 1
ATOM 605 C CA . GLU A 1 84 ? -7.383 18.003 0.085 1.00 85.38 84 GLU A CA 1
ATOM 606 C C . GLU A 1 84 ? -7.331 16.626 -0.579 1.00 85.38 84 GLU A C 1
ATOM 608 O O . GLU A 1 84 ? -7.322 16.546 -1.806 1.00 85.38 84 GLU A O 1
ATOM 613 N N . LEU A 1 85 ? -7.376 15.533 0.186 1.00 85.94 85 LEU A N 1
ATOM 614 C CA . LEU A 1 85 ? -7.255 14.199 -0.394 1.00 85.94 85 LEU A CA 1
ATOM 615 C C . LEU A 1 85 ? -8.534 13.778 -1.125 1.00 85.94 85 LEU A C 1
ATOM 617 O O . LEU A 1 85 ? -8.484 13.504 -2.326 1.00 85.94 85 LEU A O 1
ATOM 621 N N . LEU A 1 86 ? -9.672 13.731 -0.426 1.00 85.12 86 LEU A N 1
ATOM 622 C CA . LEU A 1 86 ? -10.906 13.167 -0.981 1.00 85.12 86 LEU A CA 1
ATOM 623 C C . LEU A 1 86 ? -11.719 14.173 -1.804 1.00 85.12 86 LEU A C 1
ATOM 625 O O . LEU A 1 86 ? -12.441 13.762 -2.709 1.00 85.12 86 LEU A O 1
ATOM 629 N N . THR A 1 87 ? -11.606 15.475 -1.517 1.00 80.56 87 THR A N 1
ATOM 630 C CA . THR A 1 87 ? -12.373 16.516 -2.231 1.00 80.56 87 THR A CA 1
ATOM 631 C C . THR A 1 87 ? -11.508 17.293 -3.225 1.00 80.56 87 THR A C 1
ATOM 633 O O . THR A 1 87 ? -11.954 17.564 -4.339 1.00 80.56 87 THR A O 1
ATOM 636 N N . GLY A 1 88 ? -10.274 17.648 -2.851 1.00 77.19 88 GLY A N 1
ATOM 637 C CA . GLY A 1 88 ? -9.413 18.535 -3.644 1.00 77.19 88 GLY A CA 1
ATOM 638 C C . GLY A 1 88 ? -8.633 17.853 -4.774 1.00 77.19 88 GLY A C 1
ATOM 639 O O . GLY A 1 88 ? -8.657 18.317 -5.910 1.00 77.19 88 GLY A O 1
ATOM 640 N N . SER A 1 89 ? -7.931 16.761 -4.471 1.00 75.88 89 SER A N 1
ATOM 641 C CA . SER A 1 89 ? -6.908 16.170 -5.348 1.00 75.88 89 SER A CA 1
ATOM 642 C C . SER A 1 89 ? -7.469 15.253 -6.437 1.00 75.88 89 SER A C 1
ATOM 644 O O . SER A 1 89 ? -6.789 14.969 -7.421 1.00 75.88 89 SER A O 1
ATOM 646 N N . GLN A 1 90 ? -8.700 14.770 -6.247 1.00 82.06 90 GLN A N 1
ATOM 647 C CA . GLN A 1 90 ? -9.358 13.756 -7.078 1.00 82.06 90 GLN A CA 1
ATOM 648 C C . GLN A 1 90 ? -8.540 12.466 -7.288 1.00 82.06 90 GLN A C 1
ATOM 650 O O . GLN A 1 90 ? -8.803 11.714 -8.221 1.00 82.06 90 GLN A O 1
ATOM 655 N N . LEU A 1 91 ? -7.552 12.187 -6.429 1.00 86.50 91 LEU A N 1
ATOM 656 C CA . LEU A 1 91 ? -6.648 11.040 -6.580 1.00 86.50 91 LEU A CA 1
ATOM 657 C C . LEU A 1 91 ? -7.291 9.699 -6.204 1.00 86.50 91 LEU A C 1
ATOM 659 O O . LEU A 1 91 ? -6.790 8.651 -6.613 1.00 86.50 91 LEU A O 1
ATOM 663 N N . PHE A 1 92 ? -8.363 9.739 -5.411 1.00 90.56 92 PHE A N 1
ATOM 664 C CA . PHE A 1 92 ? -9.079 8.572 -4.888 1.00 90.56 92 PHE A CA 1
ATOM 665 C C . PHE A 1 92 ? -10.597 8.664 -5.106 1.00 90.56 92 PHE A C 1
ATOM 667 O O . PHE A 1 92 ? -11.346 7.903 -4.500 1.00 90.56 92 PHE A O 1
ATOM 674 N N . THR A 1 93 ? -11.089 9.588 -5.934 1.00 89.06 93 THR A N 1
ATOM 675 C CA . THR A 1 93 ? -12.533 9.799 -6.133 1.00 89.06 93 THR A CA 1
ATOM 676 C C . THR A 1 93 ? -13.221 8.532 -6.634 1.00 89.06 93 THR A C 1
ATOM 678 O O . THR A 1 93 ? -14.225 8.097 -6.067 1.00 89.06 93 THR A O 1
ATOM 681 N N . GLN A 1 94 ? -12.681 7.920 -7.687 1.00 87.12 94 GLN A N 1
ATOM 682 C CA . GLN A 1 94 ? -13.247 6.716 -8.296 1.00 87.12 94 GLN A CA 1
ATOM 683 C C . GLN A 1 94 ? -13.062 5.506 -7.380 1.00 87.12 94 GLN A C 1
ATOM 685 O O . GLN A 1 94 ? -13.974 4.697 -7.228 1.00 87.12 94 GLN A O 1
ATOM 690 N N . THR A 1 95 ? -11.916 5.418 -6.710 1.00 89.81 95 THR A N 1
ATOM 691 C CA . THR A 1 95 ? -11.609 4.376 -5.728 1.00 89.81 95 THR A CA 1
ATOM 692 C C . THR A 1 95 ? -12.576 4.427 -4.546 1.00 89.81 95 THR A C 1
ATOM 694 O O . THR A 1 95 ? -13.126 3.400 -4.156 1.00 89.81 95 THR A O 1
ATOM 697 N N . VAL A 1 96 ? -12.857 5.613 -4.002 1.00 91.38 96 VAL A N 1
ATOM 698 C CA . VAL A 1 96 ? -13.828 5.799 -2.915 1.00 91.38 96 VAL A CA 1
ATOM 699 C C . VAL A 1 96 ? -15.241 5.460 -3.374 1.00 91.38 96 VAL A C 1
ATOM 701 O O . VAL A 1 96 ? -15.961 4.779 -2.649 1.00 91.38 96 VAL A O 1
ATOM 704 N N . GLN A 1 97 ? -15.643 5.863 -4.582 1.00 86.12 97 GLN A N 1
ATOM 705 C CA . GLN A 1 97 ? -16.940 5.467 -5.142 1.00 86.12 97 GLN A CA 1
ATOM 706 C C . GLN A 1 97 ? -17.056 3.943 -5.277 1.00 86.12 97 GLN A C 1
ATOM 708 O O . GLN A 1 97 ? -18.072 3.358 -4.899 1.00 86.12 97 GLN A O 1
ATOM 713 N N . MET A 1 98 ? -15.997 3.296 -5.762 1.00 85.44 98 MET A N 1
ATOM 714 C CA . MET A 1 98 ? -15.906 1.846 -5.901 1.00 85.44 98 MET A CA 1
ATOM 715 C C . MET A 1 98 ? -16.014 1.137 -4.534 1.00 85.44 98 MET A C 1
ATOM 717 O O . MET A 1 98 ? -16.778 0.183 -4.385 1.00 85.44 98 MET A O 1
ATOM 721 N N . LEU A 1 99 ? -15.317 1.626 -3.505 1.00 89.19 99 LEU A N 1
ATOM 722 C CA . LEU A 1 99 ? -15.419 1.112 -2.132 1.00 89.19 99 LEU A CA 1
ATOM 723 C C . LEU A 1 99 ? -16.813 1.338 -1.524 1.00 89.19 99 LEU A C 1
ATOM 725 O O . LEU A 1 99 ? -17.376 0.431 -0.902 1.00 89.19 99 LEU A O 1
ATOM 729 N N . ALA A 1 100 ? -17.416 2.504 -1.765 1.00 86.44 100 ALA A N 1
ATOM 730 C CA . ALA A 1 100 ? -18.747 2.844 -1.271 1.00 86.44 100 ALA A CA 1
ATOM 731 C C . ALA A 1 100 ? -19.827 1.897 -1.816 1.00 86.44 100 ALA A C 1
ATOM 733 O O . ALA A 1 100 ? -20.717 1.490 -1.055 1.00 86.44 100 ALA A O 1
ATOM 734 N N . GLN A 1 101 ? -19.714 1.485 -3.088 1.00 79.31 101 GLN A N 1
ATOM 735 C CA . GLN A 1 101 ? -20.573 0.466 -3.711 1.00 79.31 101 GLN A CA 1
ATOM 736 C C . GLN A 1 101 ? -20.467 -0.897 -3.014 1.00 79.31 101 GLN A C 1
ATOM 738 O O . GLN A 1 101 ? -21.437 -1.658 -3.001 1.00 79.31 101 GLN A O 1
ATOM 743 N N . ARG A 1 102 ? -19.329 -1.187 -2.372 1.00 78.62 102 ARG A N 1
ATOM 744 C CA . ARG A 1 102 ? -19.110 -2.413 -1.590 1.00 78.62 102 ARG A CA 1
ATOM 745 C C . ARG A 1 102 ? -19.501 -2.298 -0.121 1.00 78.62 102 ARG A C 1
ATOM 747 O O . ARG A 1 102 ? -19.430 -3.281 0.603 1.00 78.62 102 ARG A O 1
ATOM 754 N N . GLY A 1 103 ? -19.978 -1.135 0.318 1.00 80.38 103 GLY A N 1
ATOM 755 C CA . GLY A 1 103 ? -20.360 -0.921 1.714 1.00 80.38 103 GLY A CA 1
ATOM 756 C C . GLY A 1 103 ? -19.250 -0.354 2.596 1.00 80.38 103 GLY A C 1
ATOM 757 O O . GLY A 1 103 ? -19.490 -0.117 3.778 1.00 80.38 103 GLY A O 1
ATOM 758 N N . ILE A 1 104 ? -18.068 -0.103 2.035 1.00 90.38 104 ILE A N 1
ATOM 759 C CA . ILE A 1 104 ? -16.926 0.446 2.763 1.00 90.38 104 ILE A CA 1
ATOM 760 C C . ILE A 1 104 ? -17.044 1.967 2.723 1.00 90.38 104 ILE A C 1
ATOM 762 O O . ILE A 1 104 ? -17.057 2.565 1.650 1.00 90.38 104 ILE A O 1
ATOM 766 N N . ASP A 1 105 ? -17.175 2.592 3.892 1.00 92.88 105 ASP A N 1
ATOM 767 C CA . ASP A 1 105 ? -17.177 4.054 3.984 1.00 92.88 105 ASP A CA 1
ATOM 768 C C . ASP A 1 105 ? -15.753 4.563 4.152 1.00 92.88 105 ASP A C 1
ATOM 770 O O . ASP A 1 105 ? -14.960 3.978 4.891 1.00 92.88 105 ASP A O 1
ATOM 774 N N . CYS A 1 106 ? -15.448 5.665 3.476 1.00 94.56 106 CYS A N 1
ATOM 775 C CA . CYS A 1 106 ? -14.137 6.291 3.500 1.00 94.56 106 CYS A CA 1
ATOM 776 C C . CYS A 1 106 ? -14.204 7.629 4.232 1.00 94.56 106 CYS A C 1
ATOM 778 O O . CYS A 1 106 ? -15.080 8.447 3.950 1.00 94.56 106 CYS A O 1
ATOM 780 N N . VAL A 1 107 ? -13.267 7.853 5.149 1.00 94.88 107 VAL A N 1
ATOM 781 C CA . VAL A 1 107 ? -13.134 9.104 5.904 1.00 94.88 107 VAL A CA 1
ATOM 782 C C . VAL A 1 107 ? -11.711 9.623 5.768 1.00 94.88 107 VAL A C 1
ATOM 784 O O . VAL A 1 107 ? -10.755 8.852 5.759 1.00 94.88 107 VAL A O 1
ATOM 787 N N . GLU A 1 108 ? -11.576 10.937 5.653 1.00 94.62 108 GLU A N 1
ATOM 788 C CA . GLU A 1 108 ? -10.290 11.622 5.589 1.00 94.62 108 GLU A CA 1
ATOM 789 C C . GLU A 1 108 ? -9.814 12.034 6.990 1.00 94.62 108 GLU A C 1
ATOM 791 O O . GLU A 1 108 ? -10.607 12.515 7.802 1.00 94.62 108 GLU A O 1
ATOM 796 N N . TRP A 1 109 ? -8.518 11.876 7.265 1.00 95.88 109 TRP A N 1
ATOM 797 C CA . TRP A 1 109 ? -7.851 12.388 8.457 1.00 95.88 109 TRP A CA 1
ATOM 798 C C . TRP A 1 109 ? -6.511 13.048 8.105 1.00 95.88 109 TRP A C 1
ATOM 800 O O . TRP A 1 109 ? -5.490 12.385 7.893 1.00 95.88 109 TRP A O 1
ATOM 810 N N . ALA A 1 110 ? -6.508 14.380 8.122 1.00 94.50 110 ALA A N 1
ATOM 811 C CA . ALA A 1 110 ? -5.315 15.209 7.990 1.00 94.50 110 ALA A CA 1
ATOM 812 C C . ALA A 1 110 ? -4.531 15.241 9.315 1.00 94.50 110 ALA A C 1
ATOM 814 O O . ALA A 1 110 ? -4.529 16.244 10.023 1.00 94.50 110 ALA A O 1
ATOM 815 N N . ALA A 1 111 ? -3.891 14.131 9.679 1.00 93.88 111 ALA A N 1
ATOM 816 C CA . ALA A 1 111 ? -3.397 13.864 11.033 1.00 93.88 111 ALA A CA 1
ATOM 817 C C . ALA A 1 111 ? -2.358 14.858 11.582 1.00 93.88 111 ALA A C 1
ATOM 819 O O . ALA A 1 111 ? -2.187 14.952 12.795 1.00 93.88 111 ALA A O 1
ATOM 820 N N . ILE A 1 112 ? -1.673 15.609 10.714 1.00 90.62 112 ILE A N 1
ATOM 821 C CA . ILE A 1 112 ? -0.733 16.656 11.144 1.00 90.62 112 ILE A CA 1
ATOM 822 C C . ILE A 1 112 ? -1.467 17.945 11.531 1.00 90.62 112 ILE A C 1
ATOM 824 O O . ILE A 1 112 ? -1.130 18.572 12.531 1.00 90.62 112 ILE A O 1
ATOM 828 N N . GLU A 1 113 ? -2.474 18.337 10.752 1.00 89.44 113 GLU A N 1
ATOM 829 C CA . GLU A 1 113 ? -3.253 19.564 10.976 1.00 89.44 113 GLU A CA 1
ATOM 830 C C . GLU A 1 113 ? -4.397 19.332 11.984 1.00 89.44 113 GLU A C 1
ATOM 832 O O . GLU A 1 113 ? -4.866 20.255 12.649 1.00 89.44 113 GLU A O 1
ATOM 837 N N . GLN A 1 114 ? -4.850 18.081 12.110 1.00 90.56 114 GLN A N 1
ATOM 838 C CA . GLN A 1 114 ? -5.942 17.643 12.972 1.00 90.56 114 GLN A CA 1
ATOM 839 C C . GLN A 1 114 ? -5.439 16.557 13.933 1.00 90.56 114 GLN A C 1
ATOM 841 O O . GLN A 1 114 ? -5.503 15.372 13.608 1.00 90.56 114 GLN A O 1
ATOM 846 N N . PRO A 1 115 ? -4.968 16.923 15.138 1.00 83.19 115 PRO A N 1
ATOM 847 C CA . PRO A 1 115 ? -4.366 15.964 16.067 1.00 83.19 115 PRO A CA 1
ATOM 848 C C . PRO A 1 115 ? -5.373 14.961 16.653 1.00 83.19 115 PRO A C 1
ATOM 850 O O . PRO A 1 115 ? -4.986 13.914 17.162 1.00 83.19 115 PRO A O 1
ATOM 853 N N . MET A 1 116 ? -6.671 15.273 16.606 1.00 87.00 116 MET A N 1
ATOM 854 C CA . MET A 1 116 ? -7.732 14.362 17.033 1.00 87.00 116 MET A CA 1
ATOM 855 C C . MET A 1 116 ? -8.205 13.491 15.870 1.00 87.00 116 MET A C 1
ATOM 857 O O . MET A 1 116 ? -8.297 13.966 14.739 1.00 87.00 116 MET A O 1
ATOM 861 N N . HIS A 1 117 ? -8.583 12.245 16.168 1.00 86.94 117 HIS A N 1
ATOM 862 C CA . HIS A 1 117 ? -9.249 11.374 15.199 1.00 86.94 117 HIS A CA 1
ATOM 863 C C . HIS A 1 117 ? -10.506 12.037 14.615 1.00 86.94 117 HIS A C 1
ATOM 865 O O . HIS A 1 117 ? -11.219 12.741 15.342 1.00 86.94 117 HIS A O 1
ATOM 871 N N . PRO A 1 118 ? -10.831 11.770 13.337 1.00 90.19 118 PRO A N 1
ATOM 872 C CA . PRO A 1 118 ? -12.066 12.260 12.749 1.00 90.19 118 PRO A CA 1
ATOM 873 C C . PRO A 1 118 ? -13.266 11.641 13.476 1.00 90.19 118 PRO A C 1
ATOM 875 O O . PRO A 1 118 ? -13.241 10.465 13.854 1.00 90.19 118 PRO A O 1
ATOM 878 N N . SER A 1 119 ? -14.335 12.424 13.652 1.00 88.81 119 SER A N 1
ATOM 879 C CA . SER A 1 119 ? -15.615 11.856 14.087 1.00 88.81 119 SER A CA 1
ATOM 880 C C . SER A 1 119 ? -16.122 10.895 13.013 1.00 88.81 119 SER A C 1
ATOM 882 O O . SER A 1 119 ? -16.098 11.201 11.819 1.00 88.81 119 SER A O 1
ATOM 884 N N . LEU A 1 120 ? -16.588 9.731 13.459 1.00 92.06 120 LEU A N 1
ATOM 885 C CA . LEU A 1 120 ? -17.198 8.720 12.603 1.00 92.06 120 LEU A CA 1
ATOM 886 C C . LEU A 1 120 ? -18.720 8.682 12.761 1.00 92.06 120 LEU A C 1
ATOM 888 O O . LEU A 1 120 ? -19.352 7.815 12.173 1.00 92.06 120 LEU A O 1
ATOM 892 N N . ASP A 1 121 ? -19.330 9.610 13.501 1.00 89.62 121 ASP A N 1
ATOM 893 C CA . ASP A 1 121 ? -20.752 9.532 13.872 1.00 89.62 121 ASP A CA 1
ATOM 894 C C . ASP A 1 121 ? -21.687 9.527 12.650 1.00 89.62 121 ASP A C 1
ATOM 896 O O . ASP A 1 121 ? -22.777 8.958 12.683 1.00 89.62 121 ASP A O 1
ATOM 900 N N . SER A 1 122 ? -21.251 10.125 11.538 1.00 86.56 122 SER A N 1
ATOM 901 C CA . SER A 1 122 ? -22.000 10.156 10.278 1.00 86.56 122 SER A CA 1
ATOM 902 C C . SER A 1 122 ? -21.998 8.822 9.520 1.00 86.56 122 SER A C 1
ATOM 904 O O . SER A 1 122 ? -22.920 8.568 8.741 1.00 86.56 122 SER A O 1
ATOM 906 N N . VAL A 1 123 ? -20.986 7.974 9.733 1.00 87.69 123 VAL A N 1
ATOM 907 C CA . VAL A 1 123 ? -20.779 6.711 8.998 1.00 87.69 123 VAL A CA 1
ATOM 908 C C . VAL A 1 123 ? -20.910 5.473 9.891 1.00 87.69 123 VAL A C 1
ATOM 910 O O . VAL A 1 123 ? -21.344 4.420 9.428 1.00 87.69 123 VAL A O 1
ATOM 913 N N . ASP A 1 124 ? -20.589 5.583 11.174 1.00 90.56 124 ASP A N 1
ATOM 914 C CA . ASP A 1 124 ? -20.674 4.533 12.189 1.00 90.56 124 ASP A CA 1
ATOM 915 C C . ASP A 1 124 ? -21.215 5.101 13.517 1.00 90.56 124 ASP A C 1
ATOM 917 O O . ASP A 1 124 ? -20.493 5.151 14.514 1.00 90.56 124 ASP A O 1
ATOM 921 N N . PRO A 1 125 ? -22.495 5.523 13.565 1.00 86.94 125 PRO A N 1
ATOM 922 C CA . PRO A 1 125 ? -23.093 6.121 14.764 1.00 86.94 125 PRO A CA 1
ATOM 923 C C . PRO A 1 125 ? -23.130 5.176 15.973 1.00 86.94 125 PRO A C 1
ATOM 925 O O . PRO A 1 125 ? -23.283 5.627 17.103 1.00 86.94 125 PRO A O 1
ATOM 928 N N . LEU A 1 126 ? -23.028 3.861 15.746 1.00 86.62 126 LEU A N 1
ATOM 929 C CA . LEU A 1 126 ? -23.005 2.854 16.809 1.00 86.62 126 LEU A CA 1
ATOM 930 C C . LEU A 1 126 ? -21.579 2.506 17.261 1.00 86.62 126 LEU A C 1
ATOM 932 O O . LEU A 1 126 ? -21.424 1.821 18.268 1.00 86.62 126 LEU A O 1
ATOM 936 N N . GLY A 1 127 ? -20.546 2.945 16.534 1.00 87.94 127 GLY A N 1
ATOM 937 C CA . GLY A 1 127 ? -19.149 2.641 16.847 1.00 87.94 127 GLY A CA 1
ATOM 938 C C . GLY A 1 127 ? -18.804 1.150 16.769 1.00 87.94 127 GLY A C 1
ATOM 939 O O . GLY A 1 127 ? -17.910 0.699 17.481 1.00 87.94 127 GLY A O 1
ATOM 940 N N . THR A 1 128 ? -19.537 0.378 15.964 1.00 89.44 128 THR A N 1
ATOM 941 C CA . THR A 1 128 ? -19.436 -1.097 15.927 1.00 89.44 128 THR A CA 1
ATOM 942 C C . THR A 1 128 ? -18.654 -1.622 14.731 1.00 89.44 128 THR A C 1
ATOM 944 O O . THR A 1 128 ? -18.347 -2.812 14.675 1.00 89.44 128 THR A O 1
ATOM 947 N N . ARG A 1 129 ? -18.347 -0.763 13.755 1.00 91.38 129 ARG A N 1
ATOM 948 C CA . ARG A 1 129 ? -17.714 -1.190 12.508 1.00 91.38 129 ARG A CA 1
ATOM 949 C C . ARG A 1 129 ? -16.198 -1.303 12.689 1.00 91.38 129 ARG A C 1
ATOM 951 O O . ARG A 1 129 ? -15.599 -0.438 13.336 1.00 91.38 129 ARG A O 1
ATOM 958 N N . PRO A 1 130 ? -15.548 -2.317 12.088 1.00 93.38 130 PRO A N 1
ATOM 959 C CA . PRO A 1 130 ? -14.093 -2.390 12.064 1.00 93.38 130 PRO A CA 1
ATOM 960 C C . PRO A 1 130 ? -13.495 -1.137 11.418 1.00 93.38 130 PRO A C 1
ATOM 962 O O . PRO A 1 130 ? -14.008 -0.637 10.415 1.00 93.38 130 PRO A O 1
ATOM 965 N N . ARG A 1 131 ? -12.400 -0.630 11.986 1.00 95.81 131 ARG A N 1
ATOM 966 C CA . ARG A 1 131 ? -11.697 0.560 11.491 1.00 95.81 131 ARG A CA 1
ATOM 967 C C . ARG A 1 131 ? -10.356 0.142 10.917 1.00 95.81 131 ARG A C 1
ATOM 969 O O . ARG A 1 131 ? -9.571 -0.500 11.611 1.00 95.81 131 ARG A O 1
ATOM 976 N N . VAL A 1 132 ? -10.098 0.537 9.678 1.00 97.38 132 VAL A N 1
ATOM 977 C CA . VAL A 1 132 ? -8.834 0.285 8.984 1.00 97.38 132 VAL A CA 1
ATOM 978 C C . VAL A 1 132 ? -8.193 1.624 8.658 1.00 97.38 132 VAL A C 1
ATOM 980 O O . VAL A 1 132 ? -8.827 2.478 8.042 1.00 97.38 132 VAL A O 1
ATOM 983 N N . TYR A 1 133 ? -6.944 1.818 9.070 1.00 98.19 133 TYR A N 1
ATOM 984 C CA . TYR A 1 133 ? -6.213 3.064 8.840 1.00 98.19 133 TYR A CA 1
ATOM 985 C C . TYR A 1 133 ? -5.268 2.899 7.650 1.00 98.19 133 TYR A C 1
ATOM 987 O O . TYR A 1 133 ? -4.345 2.093 7.703 1.00 98.19 133 TYR A O 1
ATOM 995 N N . MET A 1 134 ? -5.483 3.658 6.579 1.00 97.62 134 MET A N 1
ATOM 996 C CA . MET A 1 134 ? -4.588 3.701 5.425 1.00 97.62 134 MET A CA 1
ATOM 997 C C . MET A 1 134 ? -3.697 4.927 5.510 1.00 97.62 134 MET A C 1
ATOM 999 O O . MET A 1 134 ? -4.179 6.048 5.407 1.00 97.62 134 MET A O 1
ATOM 1003 N N . VAL A 1 135 ? -2.397 4.718 5.670 1.00 97.44 135 VAL A N 1
ATOM 1004 C CA . VAL A 1 135 ? -1.425 5.798 5.830 1.00 97.44 135 VAL A CA 1
ATOM 1005 C C . VAL A 1 135 ? -0.791 6.139 4.488 1.00 97.44 135 VAL A C 1
ATOM 1007 O O . VAL A 1 135 ? -0.149 5.300 3.847 1.00 97.44 135 VAL A O 1
ATOM 1010 N N . LEU A 1 136 ? -0.954 7.398 4.087 1.00 94.88 136 LEU A N 1
ATOM 1011 C CA . LEU A 1 136 ? -0.351 7.992 2.906 1.00 94.88 136 LEU A CA 1
ATOM 1012 C C . LEU A 1 136 ? 0.874 8.772 3.366 1.00 94.88 136 LEU A C 1
ATOM 1014 O O . LEU A 1 136 ? 0.770 9.877 3.900 1.00 94.88 136 LEU A O 1
ATOM 1018 N N . ALA A 1 137 ? 2.031 8.140 3.199 1.00 92.44 137 ALA A N 1
ATOM 1019 C CA . ALA A 1 137 ? 3.314 8.708 3.569 1.00 92.44 137 ALA A CA 1
ATOM 1020 C C . ALA A 1 137 ? 3.578 10.055 2.889 1.00 92.44 137 ALA A C 1
ATOM 1022 O O . ALA A 1 137 ? 3.211 10.265 1.731 1.00 92.44 137 ALA A O 1
ATOM 1023 N N . ALA A 1 138 ? 4.279 10.932 3.606 1.00 90.25 138 ALA A N 1
ATOM 1024 C CA . ALA A 1 138 ? 4.742 12.193 3.054 1.00 90.25 138 ALA A CA 1
ATOM 1025 C C . ALA A 1 138 ? 5.924 11.995 2.103 1.00 90.25 138 ALA A C 1
ATOM 1027 O O . ALA A 1 138 ? 6.843 11.231 2.402 1.00 90.25 138 ALA A O 1
ATOM 1028 N N . ASP A 1 139 ? 5.939 12.737 0.994 1.00 89.81 139 ASP A N 1
ATOM 1029 C CA . ASP A 1 139 ? 7.140 12.851 0.171 1.00 89.81 139 ASP A CA 1
ATOM 1030 C C . ASP A 1 139 ? 8.183 13.681 0.937 1.00 89.81 139 ASP A C 1
ATOM 1032 O O . ASP A 1 139 ? 8.099 14.905 1.062 1.00 89.81 139 ASP A O 1
ATOM 1036 N N . SER A 1 140 ? 9.188 12.987 1.470 1.00 90.12 140 SER A N 1
ATOM 1037 C CA . SER A 1 140 ? 10.287 13.593 2.229 1.00 90.12 140 SER A CA 1
ATOM 1038 C C . SER A 1 140 ? 11.134 14.580 1.409 1.00 90.12 140 SER A C 1
ATOM 1040 O O . SER A 1 140 ? 11.842 15.405 1.989 1.00 90.12 140 SER A O 1
ATOM 1042 N N . THR A 1 141 ? 11.044 14.537 0.074 1.00 88.19 141 THR A N 1
ATOM 1043 C CA . THR A 1 141 ? 11.758 15.430 -0.849 1.00 88.19 141 THR A CA 1
ATOM 1044 C C . THR A 1 141 ? 11.037 16.754 -1.088 1.00 88.19 141 THR A 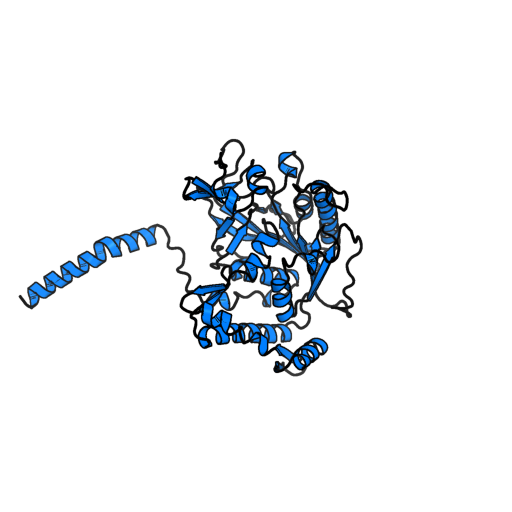C 1
ATOM 1046 O O . THR A 1 141 ? 11.651 17.692 -1.612 1.00 88.19 141 THR A O 1
ATOM 1049 N N . GLU A 1 142 ? 9.756 16.846 -0.717 1.00 85.44 142 GLU A N 1
ATOM 1050 C CA . GLU A 1 142 ? 8.966 18.056 -0.901 1.00 85.44 142 GLU A CA 1
ATOM 1051 C C . GLU A 1 142 ? 9.533 19.214 -0.076 1.00 85.44 142 GLU A C 1
ATOM 1053 O O . GLU A 1 142 ? 9.846 19.104 1.117 1.00 85.44 142 GLU A O 1
ATOM 1058 N N . GLN A 1 143 ? 9.621 20.375 -0.724 1.00 78.69 143 GLN A N 1
ATOM 1059 C CA . GLN A 1 143 ? 9.971 21.617 -0.048 1.00 78.69 143 GLN A CA 1
ATOM 1060 C C . GLN A 1 143 ? 8.853 22.044 0.916 1.00 78.69 143 GLN A C 1
ATOM 1062 O O . GLN A 1 143 ? 7.757 21.471 0.936 1.00 78.69 143 GLN A O 1
ATOM 1067 N N . SER A 1 144 ? 9.143 23.044 1.751 1.00 74.81 144 SER A N 1
ATOM 1068 C CA . SER A 1 144 ? 8.132 23.599 2.648 1.00 74.81 144 SER A CA 1
ATOM 1069 C C . SER A 1 144 ? 6.907 24.061 1.860 1.00 74.81 144 SER A C 1
ATOM 1071 O O . SER A 1 144 ? 7.029 24.802 0.886 1.00 74.81 144 SER A O 1
ATOM 1073 N N . ASN A 1 145 ? 5.734 23.591 2.279 1.00 65.12 145 ASN A N 1
ATOM 1074 C CA . ASN A 1 145 ? 4.444 23.976 1.716 1.00 65.12 145 ASN A CA 1
ATOM 1075 C C . ASN A 1 145 ? 3.894 25.213 2.455 1.00 65.12 145 ASN A C 1
ATOM 1077 O O . ASN A 1 145 ? 4.555 25.806 3.309 1.00 65.12 145 ASN A O 1
ATOM 1081 N N . THR A 1 146 ? 2.652 25.585 2.154 1.00 53.84 146 THR A N 1
ATOM 1082 C CA . THR A 1 146 ? 1.908 26.669 2.813 1.00 53.84 146 THR A CA 1
ATOM 1083 C C . THR A 1 146 ? 1.729 26.490 4.326 1.00 53.84 146 THR A C 1
ATOM 1085 O O . THR A 1 146 ? 1.595 27.500 5.012 1.00 53.84 146 THR A O 1
ATOM 1088 N N . SER A 1 147 ? 1.786 25.264 4.874 1.00 57.34 147 SER A N 1
ATOM 1089 C CA . SER A 1 147 ? 1.795 25.031 6.332 1.00 57.34 147 SER A CA 1
ATOM 1090 C C . SER A 1 147 ? 3.179 25.198 6.982 1.00 57.34 147 SER A C 1
ATOM 1092 O O . SER A 1 147 ? 3.331 25.060 8.193 1.00 57.34 147 SER A O 1
ATOM 1094 N N . GLY A 1 148 ? 4.209 25.543 6.200 1.00 67.44 148 GLY A N 1
ATOM 1095 C CA . GLY A 1 148 ? 5.544 25.916 6.680 1.00 67.44 148 GLY A CA 1
ATOM 1096 C C . GLY A 1 148 ? 6.454 24.742 7.058 1.00 67.44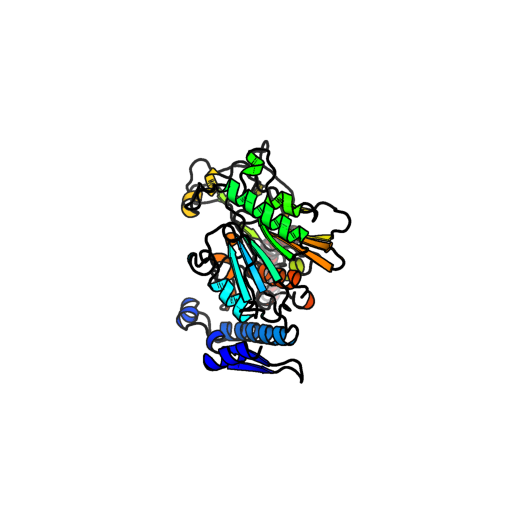 148 GLY A C 1
ATOM 1097 O O . GLY A 1 148 ? 7.668 24.926 7.197 1.00 67.44 148 GLY A O 1
ATOM 1098 N N . LEU A 1 149 ? 5.919 23.524 7.178 1.00 80.00 149 LEU A N 1
ATOM 1099 C CA . LEU A 1 149 ? 6.703 22.315 7.440 1.00 80.00 149 LEU A CA 1
ATOM 1100 C C . LEU A 1 149 ? 7.369 21.814 6.158 1.00 80.00 149 LEU A C 1
ATOM 1102 O O . LEU A 1 149 ? 6.756 21.830 5.097 1.00 80.00 149 LEU A O 1
ATOM 1106 N N . SER A 1 150 ? 8.613 21.342 6.252 1.00 89.44 150 SER A N 1
ATOM 1107 C CA . SER A 1 150 ? 9.282 20.626 5.157 1.00 89.44 150 SER A CA 1
ATOM 1108 C C . SER A 1 150 ? 8.745 19.196 5.022 1.00 89.44 150 SER A C 1
ATOM 1110 O O . SER A 1 150 ? 8.178 18.664 5.980 1.00 89.44 150 SER A O 1
ATOM 1112 N N . GLY A 1 151 ? 8.971 18.544 3.874 1.00 89.12 151 GLY A N 1
ATOM 1113 C CA . GLY A 1 151 ? 8.630 17.128 3.676 1.00 89.12 151 GLY A CA 1
ATOM 1114 C C . GLY A 1 151 ? 9.208 16.220 4.767 1.00 89.12 151 GLY A C 1
ATOM 1115 O O . GLY A 1 151 ? 8.494 15.386 5.315 1.00 89.12 151 GLY A O 1
ATOM 1116 N N . VAL A 1 152 ? 10.456 16.468 5.181 1.00 92.75 152 VAL A N 1
ATOM 1117 C CA . VAL A 1 152 ? 11.119 15.784 6.311 1.00 92.75 152 VAL A CA 1
ATOM 1118 C C . VAL A 1 152 ? 10.305 15.898 7.603 1.00 92.75 152 VAL A C 1
ATOM 1120 O O . VAL A 1 152 ? 9.954 14.881 8.193 1.00 92.75 152 VAL A O 1
ATOM 1123 N N . LYS A 1 153 ? 9.932 17.117 8.017 1.00 93.31 153 LYS A N 1
ATOM 1124 C CA . LYS A 1 153 ? 9.160 17.323 9.255 1.00 93.31 153 LYS A CA 1
ATOM 1125 C C . LYS A 1 153 ? 7.768 16.697 9.182 1.00 93.31 153 LYS A C 1
ATOM 1127 O O . LYS A 1 153 ? 7.267 16.204 10.189 1.00 93.31 153 LYS A O 1
ATOM 1132 N N . ARG A 1 154 ? 7.137 16.709 8.001 1.00 92.75 154 ARG A N 1
ATOM 1133 C CA . ARG A 1 154 ? 5.844 16.040 7.789 1.00 92.75 154 ARG A CA 1
ATOM 1134 C C . ARG A 1 154 ? 5.973 14.522 7.906 1.00 92.75 154 ARG A C 1
ATOM 1136 O O . ARG A 1 154 ? 5.135 13.903 8.551 1.00 92.75 154 ARG A O 1
ATOM 1143 N N . ALA A 1 155 ? 7.027 13.936 7.338 1.00 94.50 155 ALA A N 1
ATOM 1144 C CA . ALA A 1 155 ? 7.306 12.508 7.460 1.00 94.50 155 ALA A CA 1
ATOM 1145 C C . ALA A 1 155 ? 7.576 12.097 8.919 1.00 94.50 155 ALA A C 1
ATOM 1147 O O . ALA A 1 155 ? 7.019 11.103 9.378 1.00 94.50 155 ALA A O 1
ATOM 1148 N N . G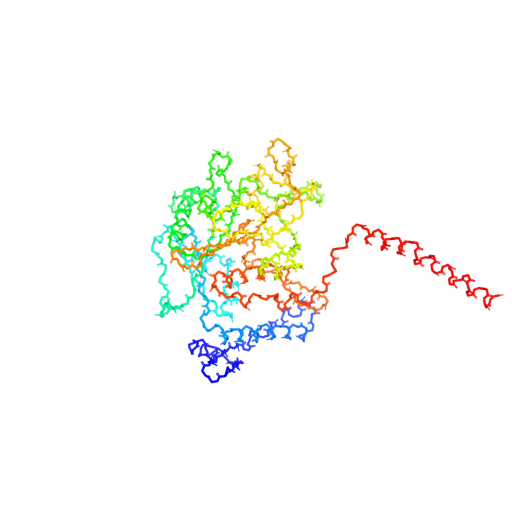LU A 1 156 ? 8.354 12.882 9.674 1.00 95.81 156 GLU A N 1
ATOM 1149 C CA . GLU A 1 156 ? 8.593 12.646 11.108 1.00 95.81 156 GLU A CA 1
ATOM 1150 C C . GLU A 1 156 ? 7.298 12.695 11.925 1.00 95.81 156 GLU A C 1
ATOM 1152 O O . GLU A 1 156 ? 7.019 11.782 12.704 1.00 95.81 156 GLU A O 1
ATOM 1157 N N . ALA A 1 157 ? 6.485 13.737 11.724 1.00 95.12 157 ALA A N 1
ATOM 1158 C CA . ALA A 1 157 ? 5.210 13.888 12.416 1.00 95.12 157 ALA A CA 1
ATOM 1159 C C . ALA A 1 157 ? 4.251 12.731 12.093 1.00 95.12 157 ALA A C 1
ATOM 1161 O O . ALA A 1 157 ? 3.641 12.164 12.999 1.00 95.12 157 ALA A O 1
ATOM 1162 N N . LEU A 1 158 ? 4.165 12.331 10.820 1.00 95.62 158 LEU A N 1
ATOM 1163 C CA . LEU A 1 158 ? 3.338 11.202 10.405 1.00 95.62 158 LEU A CA 1
ATOM 1164 C C . LEU A 1 158 ? 3.848 9.872 10.981 1.00 95.62 158 LEU A C 1
ATOM 1166 O O . LEU A 1 158 ? 3.037 9.060 11.415 1.00 95.62 158 LEU A O 1
ATOM 1170 N N . GLY A 1 159 ? 5.165 9.665 11.071 1.00 96.81 159 GLY A N 1
ATOM 1171 C CA . GLY A 1 159 ? 5.746 8.519 11.781 1.00 96.81 159 GLY A CA 1
ATOM 1172 C C . GLY A 1 159 ? 5.333 8.460 13.253 1.00 96.81 159 GLY A C 1
ATOM 1173 O O . GLY A 1 159 ? 4.986 7.392 13.755 1.00 96.81 159 GLY A O 1
ATOM 1174 N N . GLY A 1 160 ? 5.263 9.614 13.926 1.00 96.81 160 GLY A N 1
ATOM 1175 C CA . GLY A 1 160 ? 4.711 9.723 15.280 1.00 96.81 160 GLY A CA 1
ATOM 1176 C C . GLY A 1 160 ? 3.240 9.298 15.370 1.00 96.81 160 GLY A C 1
ATOM 1177 O O . GLY A 1 160 ? 2.875 8.537 16.267 1.00 96.81 160 GLY A O 1
ATOM 1178 N N . VAL A 1 161 ? 2.409 9.718 14.409 1.00 97.19 161 VAL A N 1
ATOM 1179 C CA . VAL A 1 161 ? 0.996 9.301 14.315 1.00 97.19 161 VAL A CA 1
ATOM 1180 C C . VAL A 1 161 ? 0.878 7.791 14.101 1.00 97.19 161 VAL A C 1
ATOM 1182 O O . VAL A 1 161 ? 0.072 7.135 14.758 1.00 97.19 161 VAL A O 1
ATOM 1185 N N . VAL A 1 162 ? 1.698 7.210 13.221 1.00 97.69 162 VAL A N 1
ATOM 1186 C CA . VAL A 1 162 ? 1.716 5.757 12.988 1.00 97.69 162 VAL A CA 1
ATOM 1187 C C . VAL A 1 162 ? 2.105 5.000 14.253 1.00 97.69 162 VAL A C 1
ATOM 1189 O O . VAL A 1 162 ? 1.432 4.038 14.622 1.00 97.69 162 VAL A O 1
ATOM 1192 N N . GLN A 1 163 ? 3.142 5.455 14.956 1.00 97.62 163 GLN A N 1
ATOM 1193 C CA . GLN A 1 163 ? 3.551 4.855 16.222 1.00 97.62 163 GLN A CA 1
ATOM 1194 C C . GLN A 1 163 ? 2.419 4.901 17.256 1.00 97.62 163 GLN A C 1
ATOM 1196 O O . GLN A 1 163 ? 2.192 3.918 17.962 1.00 97.62 163 GLN A O 1
ATOM 1201 N N . GLN A 1 164 ? 1.689 6.017 17.334 1.00 96.88 164 GLN A N 1
ATOM 1202 C CA . GLN A 1 164 ? 0.522 6.136 18.203 1.00 96.88 164 GLN A CA 1
ATOM 1203 C C . GLN A 1 164 ? -0.568 5.125 17.821 1.00 96.88 164 GLN A C 1
ATOM 1205 O O . GLN A 1 164 ? -1.027 4.384 18.686 1.00 96.88 164 GLN A O 1
ATOM 1210 N N . LEU A 1 165 ? -0.939 5.034 16.539 1.00 97.00 165 LEU A N 1
ATOM 1211 C CA . LEU A 1 165 ? -1.930 4.065 16.055 1.00 97.00 165 LEU A CA 1
ATOM 1212 C C . LEU A 1 165 ? -1.534 2.620 16.391 1.00 97.00 165 LEU A C 1
ATOM 1214 O O . LEU A 1 165 ? -2.368 1.830 16.836 1.00 97.00 165 LEU A O 1
ATOM 1218 N N . ILE A 1 166 ? -0.256 2.279 16.231 1.00 97.06 166 ILE A N 1
ATOM 1219 C CA . ILE A 1 166 ? 0.271 0.958 16.584 1.00 97.06 166 ILE A CA 1
ATOM 1220 C C . ILE A 1 166 ? 0.170 0.712 18.094 1.00 97.06 166 ILE A C 1
ATOM 1222 O O . ILE A 1 166 ? -0.258 -0.368 18.504 1.00 97.06 166 ILE A O 1
ATOM 1226 N N . ASN A 1 167 ? 0.516 1.698 18.922 1.00 96.44 167 ASN A N 1
ATOM 1227 C CA . ASN A 1 167 ? 0.440 1.595 20.383 1.00 96.44 167 ASN A CA 1
ATOM 1228 C C . ASN A 1 167 ? -1.005 1.519 20.901 1.00 96.44 167 ASN A C 1
ATOM 1230 O O . ASN A 1 167 ? -1.251 0.968 21.970 1.00 96.44 167 ASN A O 1
ATOM 1234 N N . GLU A 1 168 ? -1.963 2.045 20.143 1.00 95.88 168 GLU A N 1
ATOM 1235 C CA . GLU A 1 168 ? -3.397 1.916 20.412 1.00 95.88 168 GLU A CA 1
ATOM 1236 C C . GLU A 1 168 ? -3.990 0.574 19.951 1.00 95.88 168 GLU A C 1
ATOM 1238 O O . GLU A 1 168 ? -5.192 0.351 20.106 1.00 95.88 168 GLU A O 1
ATOM 1243 N N . GLY A 1 169 ? -3.188 -0.320 19.366 1.00 96.50 169 GLY A N 1
ATOM 1244 C CA . GLY A 1 169 ? -3.677 -1.604 18.867 1.00 96.50 169 GLY A CA 1
ATOM 1245 C C . GLY A 1 169 ? -4.484 -1.495 17.571 1.00 96.50 169 GLY A C 1
ATOM 1246 O O . GLY A 1 169 ? -5.279 -2.382 17.278 1.00 96.50 169 GLY A O 1
AT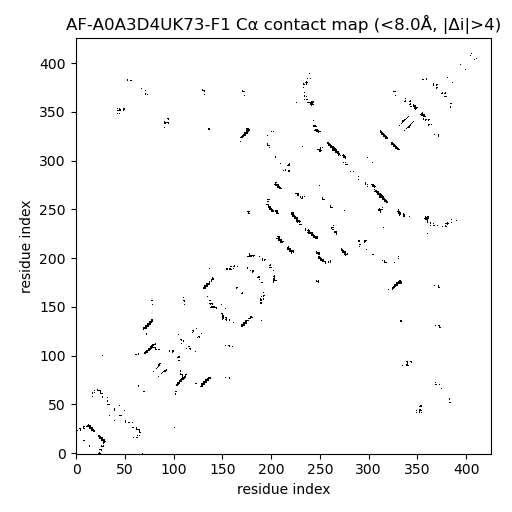OM 1247 N N . ARG A 1 170 ? -4.342 -0.406 16.799 1.00 96.69 170 ARG A N 1
ATOM 1248 C CA . ARG A 1 170 ? -5.084 -0.238 15.538 1.00 96.69 170 ARG A CA 1
ATOM 1249 C C . ARG A 1 170 ? -4.532 -1.149 14.446 1.00 96.69 170 ARG A C 1
ATOM 1251 O O . ARG A 1 170 ? -3.344 -1.475 14.455 1.00 96.69 170 ARG A O 1
ATOM 1258 N N . ASN A 1 171 ? -5.401 -1.484 13.492 1.00 97.88 171 ASN A N 1
ATOM 1259 C CA . ASN A 1 171 ? -5.051 -2.190 12.263 1.00 97.88 171 ASN A CA 1
ATOM 1260 C C . ASN A 1 171 ? -4.814 -1.182 11.141 1.00 97.88 171 ASN A C 1
ATOM 1262 O O . ASN A 1 171 ? -5.626 -0.272 10.931 1.00 97.88 171 ASN A O 1
ATOM 1266 N N . LEU A 1 172 ? -3.707 -1.332 10.422 1.00 97.56 172 LEU A N 1
ATOM 1267 C CA . LEU A 1 172 ? -3.274 -0.335 9.450 1.00 97.56 172 LEU A CA 1
ATOM 1268 C C . LEU A 1 172 ? -2.671 -0.941 8.186 1.00 97.56 172 LEU A C 1
ATOM 1270 O O . LEU A 1 172 ? -2.047 -1.997 8.211 1.00 97.56 172 LEU A O 1
ATOM 1274 N N . ILE A 1 173 ? -2.839 -0.214 7.086 1.00 98.44 173 ILE A N 1
ATOM 1275 C CA . ILE A 1 173 ? -2.087 -0.382 5.851 1.00 98.44 173 ILE A CA 1
ATOM 1276 C C . ILE A 1 173 ? -1.213 0.851 5.631 1.00 98.44 173 ILE A C 1
ATOM 1278 O O . ILE A 1 173 ? -1.705 1.978 5.641 1.00 98.44 173 ILE A O 1
ATOM 1282 N N . ILE A 1 174 ? 0.085 0.652 5.426 1.00 98.00 174 ILE A N 1
ATOM 1283 C CA . ILE A 1 174 ? 1.044 1.729 5.168 1.00 98.00 174 ILE A CA 1
ATOM 1284 C C . ILE A 1 174 ? 1.631 1.553 3.778 1.00 98.00 174 ILE A C 1
ATOM 1286 O O . ILE A 1 174 ? 2.081 0.472 3.410 1.00 98.00 174 ILE A O 1
ATOM 1290 N N . SER A 1 175 ? 1.658 2.648 3.024 1.00 97.56 175 SER A N 1
ATOM 1291 C CA . SER A 1 175 ? 2.426 2.747 1.785 1.00 97.56 175 SER A CA 1
ATOM 1292 C C . SER A 1 175 ? 3.753 3.451 2.061 1.00 97.56 175 SER A C 1
ATOM 1294 O O . SER A 1 175 ? 3.744 4.562 2.589 1.00 97.56 175 SER A O 1
ATOM 1296 N N . LEU A 1 176 ? 4.874 2.822 1.713 1.00 97.44 176 LEU A N 1
ATOM 1297 C CA . LEU A 1 176 ? 6.225 3.350 1.905 1.00 97.44 176 LEU A CA 1
ATOM 1298 C C . LEU A 1 176 ? 6.806 3.842 0.565 1.00 97.44 176 LEU A C 1
ATOM 1300 O O . LEU A 1 176 ? 7.144 3.018 -0.284 1.00 97.44 176 LEU A O 1
ATOM 1304 N N . PRO A 1 177 ? 6.912 5.163 0.340 1.00 95.75 177 PRO A N 1
ATOM 1305 C CA . PRO A 1 177 ? 7.554 5.740 -0.832 1.00 95.75 177 PRO A CA 1
ATOM 1306 C C . PRO A 1 177 ? 9.080 5.823 -0.646 1.00 95.75 177 PRO A C 1
ATOM 1308 O O . PRO A 1 177 ? 9.586 5.608 0.460 1.00 95.75 177 PRO A O 1
ATOM 1311 N N . PRO A 1 178 ? 9.820 6.202 -1.703 1.00 96.81 178 PRO A N 1
ATOM 1312 C CA . PRO A 1 178 ? 11.217 6.591 -1.570 1.00 96.81 178 PRO A CA 1
ATOM 1313 C C . PRO A 1 178 ? 11.415 7.701 -0.535 1.00 96.81 178 PRO A C 1
ATOM 1315 O O . PRO A 1 178 ? 10.610 8.630 -0.421 1.00 96.81 178 PRO A O 1
ATOM 1318 N N . SER A 1 179 ? 12.518 7.616 0.198 1.00 96.25 179 SER A N 1
ATOM 1319 C CA . SER A 1 179 ? 12.785 8.454 1.359 1.00 96.25 179 SER A CA 1
ATOM 1320 C C . SER A 1 179 ? 14.238 8.892 1.424 1.00 96.25 179 SER A C 1
ATOM 1322 O O . SER A 1 179 ? 15.147 8.105 1.166 1.00 96.25 179 SER A O 1
ATOM 1324 N N . ILE A 1 180 ? 14.474 10.157 1.778 1.00 95.62 180 ILE A N 1
ATOM 1325 C CA . ILE A 1 180 ? 15.834 10.711 1.872 1.00 95.62 180 ILE A CA 1
ATOM 1326 C C . ILE A 1 180 ? 16.508 10.452 3.224 1.00 95.62 180 ILE A C 1
ATOM 1328 O O . ILE A 1 180 ? 17.704 10.707 3.357 1.00 95.62 180 ILE A O 1
ATOM 1332 N N . PHE A 1 181 ? 15.772 9.959 4.229 1.00 95.75 181 PHE A N 1
ATOM 1333 C CA . PHE A 1 181 ? 16.331 9.695 5.560 1.00 95.75 181 PHE A CA 1
ATOM 1334 C C . PHE A 1 181 ? 17.523 8.724 5.499 1.00 95.75 181 PHE A C 1
ATOM 1336 O O . PHE A 1 181 ? 18.591 9.110 5.996 1.00 95.75 181 PHE A O 1
ATOM 1343 N N . PRO A 1 182 ? 17.438 7.556 4.820 1.00 93.88 182 PRO A N 1
ATOM 1344 C CA . PRO A 1 182 ? 18.563 6.621 4.759 1.00 93.88 182 PRO A CA 1
ATOM 1345 C C . PRO A 1 182 ? 19.802 7.208 4.079 1.00 93.88 182 PRO A C 1
ATOM 1347 O O . PRO A 1 182 ? 20.919 6.957 4.525 1.00 93.88 182 PRO A O 1
ATOM 1350 N N . SER A 1 183 ? 19.626 8.076 3.073 1.00 87.62 183 SER A N 1
ATOM 1351 C CA . SER A 1 183 ? 20.737 8.790 2.424 1.00 87.62 183 SER A CA 1
ATOM 1352 C C . SER A 1 183 ? 21.496 9.715 3.386 1.00 87.62 183 SER A C 1
ATOM 1354 O O . SER A 1 183 ? 22.650 10.050 3.136 1.00 87.62 183 SER A O 1
ATOM 1356 N N . SER A 1 184 ? 20.868 10.125 4.492 1.00 88.38 184 SER A N 1
ATOM 1357 C CA . SER A 1 184 ? 21.493 10.914 5.562 1.00 88.38 184 SER A CA 1
ATOM 1358 C C . SER A 1 184 ? 21.991 10.078 6.752 1.00 88.38 184 SER A C 1
ATOM 1360 O O . SER A 1 184 ? 22.419 10.643 7.758 1.00 88.38 184 SER A O 1
ATOM 1362 N N . GLY A 1 185 ? 21.928 8.743 6.667 1.00 90.88 185 GLY A N 1
ATOM 1363 C CA . GLY A 1 185 ? 22.254 7.837 7.774 1.00 90.88 185 GLY A CA 1
ATOM 1364 C C . GLY A 1 185 ? 21.204 7.808 8.890 1.00 90.88 185 GLY A C 1
ATOM 1365 O O . GLY A 1 185 ? 21.481 7.303 9.976 1.00 90.88 185 GLY A O 1
ATOM 1366 N N . GLN A 1 186 ? 20.011 8.358 8.650 1.00 93.88 186 GLN A N 1
AT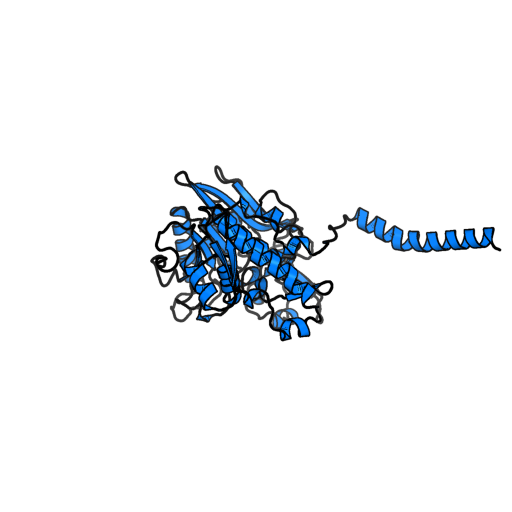OM 1367 C CA . GLN A 1 186 ? 18.897 8.321 9.594 1.00 93.88 186 GLN A CA 1
ATOM 1368 C C . GLN A 1 186 ? 17.889 7.248 9.169 1.00 93.88 186 GLN A C 1
ATOM 1370 O O . GLN A 1 186 ? 17.646 7.085 7.973 1.00 93.88 186 GLN A O 1
ATOM 1375 N N . PRO A 1 187 ? 17.269 6.519 10.108 1.00 93.88 187 PRO A N 1
ATOM 1376 C CA . PRO A 1 187 ? 16.206 5.593 9.749 1.00 93.88 187 PRO A CA 1
ATOM 1377 C C . PRO A 1 187 ? 14.946 6.377 9.369 1.00 93.88 187 PRO A C 1
ATOM 1379 O O . PRO A 1 187 ? 14.649 7.431 9.939 1.00 93.88 187 PRO A O 1
ATOM 1382 N N . ASP A 1 188 ? 14.195 5.838 8.417 1.00 97.38 188 ASP A N 1
ATOM 1383 C CA . ASP A 1 188 ? 12.914 6.399 8.011 1.00 97.38 188 ASP A CA 1
ATOM 1384 C C . ASP A 1 188 ? 11.897 6.324 9.171 1.00 97.38 188 ASP A C 1
ATOM 1386 O O . ASP A 1 188 ? 11.752 5.265 9.791 1.00 97.38 188 ASP A O 1
ATOM 1390 N N . PRO A 1 189 ? 11.187 7.421 9.493 1.00 97.31 189 PRO A N 1
ATOM 1391 C CA . PRO A 1 189 ? 10.276 7.464 10.635 1.00 97.31 189 PRO A CA 1
ATOM 1392 C C . PRO A 1 189 ? 9.075 6.513 10.510 1.00 97.31 189 PRO A C 1
ATOM 1394 O O . PRO A 1 189 ? 8.585 6.037 11.535 1.00 97.31 189 PRO A O 1
ATOM 1397 N N . LEU A 1 190 ? 8.606 6.209 9.296 1.00 97.19 190 LEU A N 1
ATOM 1398 C CA . LEU A 1 190 ? 7.526 5.242 9.077 1.00 97.19 190 LEU A CA 1
ATOM 1399 C C . LEU A 1 190 ? 8.035 3.809 9.201 1.00 97.19 190 LEU A C 1
ATOM 1401 O O . LEU A 1 190 ? 7.355 2.987 9.810 1.00 97.19 190 LEU A O 1
ATOM 1405 N N . VAL 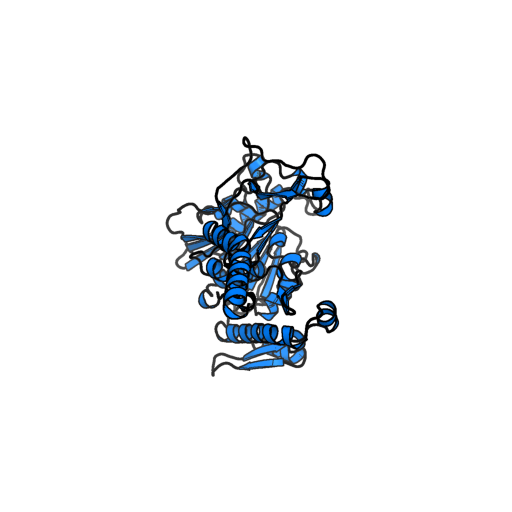A 1 191 ? 9.234 3.525 8.679 1.00 97.75 191 VAL A N 1
ATOM 1406 C CA . VAL A 1 191 ? 9.874 2.206 8.824 1.00 97.75 191 VAL A CA 1
ATOM 1407 C C . VAL A 1 191 ? 10.136 1.910 10.297 1.00 97.75 191 VAL A C 1
ATOM 1409 O O . VAL A 1 191 ? 9.733 0.862 10.790 1.00 97.75 191 VAL A O 1
ATOM 1412 N N . ARG A 1 192 ? 10.694 2.875 11.036 1.00 97.56 192 ARG A N 1
ATOM 1413 C CA . ARG A 1 192 ? 10.923 2.743 12.480 1.00 97.56 192 ARG A CA 1
ATOM 1414 C C . ARG A 1 192 ? 9.640 2.389 13.239 1.00 97.56 192 ARG A C 1
ATOM 1416 O O . ARG A 1 192 ? 9.670 1.575 14.154 1.00 97.56 192 ARG A O 1
ATOM 1423 N N . ALA A 1 193 ? 8.510 2.993 12.867 1.00 97.56 193 ALA A N 1
ATOM 1424 C CA . ALA A 1 193 ? 7.243 2.747 13.549 1.00 97.56 193 ALA A CA 1
ATOM 1425 C C . ALA A 1 193 ? 6.728 1.306 13.362 1.00 97.56 193 ALA A C 1
ATOM 1427 O O . ALA A 1 193 ? 6.060 0.780 14.252 1.00 97.56 193 ALA A O 1
ATOM 1428 N N . ILE A 1 194 ? 7.044 0.660 12.232 1.00 97.50 194 ILE A N 1
ATOM 1429 C CA . ILE A 1 194 ? 6.591 -0.703 11.907 1.00 97.50 194 ILE A CA 1
ATOM 1430 C C . ILE A 1 194 ? 7.575 -1.810 12.301 1.00 97.50 194 ILE A C 1
ATOM 1432 O O . ILE A 1 194 ? 7.175 -2.972 12.314 1.00 97.50 194 ILE A O 1
ATOM 1436 N N . GLU A 1 195 ? 8.811 -1.480 12.691 1.00 96.81 195 GLU A N 1
ATOM 1437 C CA . GLU A 1 195 ? 9.818 -2.448 13.162 1.00 96.81 195 GLU A CA 1
ATOM 1438 C C . GLU A 1 195 ? 9.285 -3.467 14.195 1.00 96.81 195 GLU A C 1
ATOM 1440 O O . GLU A 1 195 ? 9.626 -4.646 14.082 1.00 96.81 195 GLU A O 1
ATOM 1445 N N . PRO A 1 196 ? 8.395 -3.111 15.153 1.00 96.62 196 PRO A N 1
ATOM 1446 C CA . PRO A 1 196 ? 7.823 -4.078 16.097 1.00 96.62 196 PRO A CA 1
ATOM 1447 C C . PRO A 1 196 ? 6.978 -5.202 15.473 1.00 96.62 196 PRO A C 1
ATOM 1449 O O . PRO A 1 196 ? 6.545 -6.095 16.202 1.00 96.62 196 PRO A O 1
ATOM 1452 N N . PHE A 1 197 ? 6.689 -5.141 14.171 1.00 98.31 197 PHE A N 1
ATOM 1453 C CA . PHE A 1 197 ? 6.040 -6.202 13.398 1.00 98.31 197 PHE A CA 1
ATOM 1454 C C . PHE A 1 197 ? 7.038 -7.070 12.613 1.00 98.31 197 PHE A C 1
ATOM 1456 O O . PHE A 1 197 ? 6.625 -7.896 11.804 1.00 98.31 197 PHE A O 1
ATOM 1463 N N . GLY A 1 198 ? 8.346 -6.894 12.818 1.00 97.94 198 GLY A N 1
ATOM 1464 C CA . GLY A 1 198 ? 9.367 -7.657 12.102 1.00 97.94 198 GLY A CA 1
ATOM 1465 C C . GLY A 1 198 ? 9.459 -7.318 10.618 1.00 97.94 198 GLY A C 1
ATOM 1466 O O . GLY A 1 198 ? 9.922 -8.144 9.840 1.00 97.94 198 GLY A O 1
ATOM 1467 N N . ILE A 1 199 ? 9.001 -6.132 10.210 1.00 98.38 199 ILE A N 1
ATOM 1468 C CA . ILE A 1 199 ? 9.108 -5.647 8.831 1.00 98.38 199 ILE A CA 1
ATOM 1469 C C . ILE A 1 199 ? 10.030 -4.427 8.818 1.00 98.38 199 ILE A C 1
ATOM 1471 O O . ILE A 1 199 ? 9.779 -3.453 9.528 1.00 98.38 199 ILE A O 1
ATOM 1475 N N . SER A 1 200 ? 11.064 -4.467 7.981 1.00 97.56 200 SER A N 1
ATOM 1476 C CA . SER A 1 200 ? 11.916 -3.324 7.632 1.00 97.56 200 SER A CA 1
ATOM 1477 C C . SER A 1 200 ? 11.836 -3.037 6.130 1.00 97.56 200 SER A C 1
ATOM 1479 O O . SER A 1 200 ? 11.283 -3.827 5.362 1.00 97.56 200 SER A O 1
ATOM 1481 N N . ALA A 1 201 ? 12.332 -1.876 5.697 1.00 97.56 201 ALA A N 1
ATOM 1482 C CA . ALA A 1 201 ? 12.279 -1.469 4.296 1.00 97.56 201 ALA A CA 1
ATOM 1483 C C . ALA A 1 201 ? 13.492 -0.628 3.886 1.00 97.56 201 ALA A C 1
ATOM 1485 O O . ALA A 1 201 ? 13.921 0.261 4.623 1.00 97.56 201 ALA A O 1
ATOM 1486 N N . GLU A 1 202 ? 13.970 -0.841 2.663 1.00 95.81 202 GLU A N 1
ATOM 1487 C CA . GLU A 1 202 ? 15.073 -0.095 2.048 1.00 95.81 202 GLU A CA 1
ATOM 1488 C C . GLU A 1 202 ? 14.550 1.174 1.347 1.00 95.81 202 GLU A C 1
ATOM 1490 O O . GLU A 1 202 ? 14.693 1.354 0.137 1.00 95.81 202 GLU A O 1
ATOM 1495 N N . THR A 1 203 ? 13.909 2.088 2.090 1.00 97.12 203 THR A N 1
ATOM 1496 C CA . THR A 1 203 ? 13.250 3.281 1.503 1.00 97.12 203 THR A CA 1
ATOM 1497 C C . THR A 1 203 ? 14.212 4.245 0.798 1.00 97.12 203 THR A C 1
ATOM 1499 O O . THR A 1 203 ? 13.782 5.066 -0.010 1.00 97.12 203 THR A O 1
ATOM 1502 N N . GLY A 1 204 ? 15.518 4.134 1.051 1.00 96.56 204 GLY A N 1
ATOM 1503 C CA . GLY A 1 204 ? 16.561 4.889 0.354 1.00 96.56 204 GLY A CA 1
ATOM 1504 C C . GLY A 1 204 ? 16.995 4.289 -0.984 1.00 96.56 204 GLY A C 1
ATOM 1505 O O . GLY A 1 204 ? 17.790 4.922 -1.675 1.00 96.56 204 GLY A O 1
ATOM 1506 N N . ARG A 1 205 ? 16.511 3.091 -1.337 1.00 96.81 205 ARG A N 1
ATOM 1507 C CA . ARG A 1 205 ? 16.916 2.340 -2.531 1.00 96.81 205 ARG A CA 1
ATOM 1508 C C . ARG A 1 205 ? 15.708 1.753 -3.274 1.00 96.81 205 ARG A C 1
ATOM 1510 O O . ARG A 1 205 ? 15.520 0.534 -3.279 1.00 96.81 205 ARG A O 1
ATOM 1517 N N . PRO A 1 206 ? 14.862 2.596 -3.896 1.00 97.38 206 PRO A N 1
ATOM 1518 C CA . PRO A 1 206 ? 13.759 2.108 -4.711 1.00 97.38 206 PRO A CA 1
ATOM 1519 C C . PRO A 1 206 ? 14.246 1.245 -5.873 1.00 97.38 206 PRO A C 1
ATOM 1521 O O . PRO A 1 206 ? 15.304 1.494 -6.452 1.00 97.38 206 PRO A O 1
ATOM 1524 N N . LEU A 1 207 ? 13.429 0.269 -6.255 1.00 97.81 207 LEU A N 1
ATOM 1525 C CA . LEU A 1 207 ? 13.695 -0.583 -7.400 1.00 97.81 207 LEU A CA 1
ATOM 1526 C C . LEU A 1 207 ? 13.551 0.185 -8.709 1.00 97.81 207 LEU A C 1
ATOM 1528 O O . LEU A 1 207 ? 12.514 0.799 -8.983 1.00 97.81 207 LEU A O 1
ATOM 1532 N N . LEU A 1 208 ? 14.586 0.081 -9.537 1.00 97.31 208 LEU A N 1
ATOM 1533 C CA . LEU A 1 208 ? 14.588 0.493 -10.931 1.00 97.31 208 LEU A CA 1
ATOM 1534 C C . LEU A 1 208 ? 14.793 -0.719 -11.837 1.00 97.31 208 LEU A C 1
ATOM 1536 O O . LEU A 1 208 ? 15.403 -1.715 -11.448 1.00 97.31 208 LEU A O 1
ATOM 1540 N N . HIS A 1 209 ? 14.284 -0.601 -13.062 1.00 95.88 209 HIS A N 1
ATOM 1541 C CA . HIS A 1 209 ? 14.430 -1.608 -14.106 1.00 95.88 209 HIS A CA 1
ATOM 1542 C C . HIS A 1 209 ? 15.110 -1.011 -15.338 1.00 95.88 209 HIS A C 1
ATOM 1544 O O . HIS A 1 209 ? 14.675 0.024 -15.848 1.00 95.88 209 HIS A O 1
ATOM 1550 N N . GLU A 1 210 ? 16.130 -1.679 -15.869 1.00 94.75 210 GLU A N 1
ATOM 1551 C CA . GLU A 1 210 ? 16.753 -1.291 -17.133 1.00 94.75 210 GLU A CA 1
ATOM 1552 C C . GLU A 1 210 ? 15.787 -1.600 -18.282 1.00 94.75 210 GLU A C 1
ATOM 1554 O O . GLU A 1 210 ? 15.315 -2.726 -18.439 1.00 94.75 210 GLU A O 1
ATOM 1559 N N . LYS A 1 211 ? 15.483 -0.599 -19.112 1.00 92.94 211 LYS A N 1
ATOM 1560 C CA . LYS A 1 211 ? 14.636 -0.758 -20.299 1.00 92.94 211 LYS A CA 1
ATOM 1561 C C . LYS A 1 211 ? 15.254 -0.135 -21.531 1.00 92.94 211 LYS A C 1
ATOM 1563 O O . LYS A 1 211 ? 15.954 0.866 -21.460 1.00 92.94 211 LYS A O 1
ATOM 1568 N N . MET A 1 212 ? 14.923 -0.703 -22.686 1.00 89.94 212 MET A N 1
ATOM 1569 C CA . MET A 1 212 ? 15.273 -0.137 -23.985 1.00 89.94 212 MET A CA 1
ATOM 1570 C C . MET A 1 212 ? 14.177 0.824 -24.452 1.00 89.94 212 MET A C 1
ATOM 1572 O O . MET A 1 212 ? 13.021 0.433 -24.606 1.00 89.94 212 MET A O 1
ATOM 1576 N N . GLY A 1 213 ? 14.547 2.079 -24.688 1.00 85.69 213 GLY A N 1
ATOM 1577 C CA . GLY A 1 213 ? 13.706 3.104 -25.296 1.00 85.69 213 GLY A CA 1
ATOM 1578 C C . GLY A 1 213 ? 14.283 3.617 -26.622 1.00 85.69 213 GLY A C 1
ATOM 1579 O O . GLY A 1 213 ? 15.360 3.189 -27.042 1.00 85.69 213 GLY A O 1
ATOM 1580 N N . PRO A 1 214 ? 13.599 4.570 -27.285 1.00 82.19 214 PRO A N 1
ATOM 1581 C CA . PRO A 1 214 ? 14.035 5.117 -28.575 1.00 82.19 214 PRO A CA 1
ATOM 1582 C C . PRO A 1 214 ? 15.426 5.770 -28.553 1.00 82.19 214 PRO A C 1
ATOM 1584 O O . PRO A 1 214 ? 16.110 5.777 -29.570 1.00 82.19 214 PRO A O 1
ATOM 1587 N N . MET A 1 215 ? 15.846 6.301 -27.399 1.00 82.88 215 MET A N 1
ATOM 1588 C CA . MET A 1 215 ? 17.146 6.959 -27.196 1.00 82.88 215 MET A CA 1
ATOM 1589 C C . MET A 1 215 ? 18.189 6.055 -26.512 1.00 82.88 215 MET A C 1
ATOM 1591 O O . MET A 1 215 ? 19.238 6.536 -26.092 1.00 82.88 215 MET A O 1
ATOM 1595 N N . GLY A 1 216 ? 17.916 4.751 -26.396 1.00 86.81 216 GLY A N 1
ATOM 1596 C CA . GLY A 1 216 ? 18.792 3.784 -25.733 1.00 86.81 216 GLY A CA 1
ATOM 1597 C C . GLY A 1 216 ? 18.245 3.291 -24.394 1.00 86.81 216 GLY A C 1
ATOM 1598 O O . GLY A 1 216 ? 17.036 3.300 -24.161 1.00 86.81 216 GLY A O 1
ATOM 1599 N N . ARG A 1 217 ? 19.144 2.803 -23.534 1.00 90.56 217 ARG A N 1
ATOM 1600 C CA . ARG A 1 217 ? 18.797 2.277 -22.206 1.00 90.56 217 ARG A CA 1
ATOM 1601 C C . ARG A 1 217 ? 18.333 3.400 -21.285 1.00 90.56 217 ARG A C 1
ATOM 1603 O O . ARG A 1 217 ? 18.934 4.469 -21.292 1.00 90.56 217 ARG A O 1
ATOM 1610 N N . PHE A 1 218 ? 17.304 3.151 -20.487 1.00 92.81 218 PHE A N 1
ATOM 1611 C CA . PHE A 1 218 ? 16.832 4.055 -19.442 1.00 92.81 218 PHE A CA 1
ATOM 1612 C C . PHE A 1 218 ? 16.357 3.275 -18.217 1.00 92.81 218 PHE A C 1
ATOM 1614 O O . PHE A 1 218 ? 15.973 2.111 -18.332 1.00 92.81 218 PHE A O 1
ATOM 1621 N N . ALA A 1 219 ? 16.362 3.930 -17.057 1.00 94.69 219 ALA A N 1
ATOM 1622 C CA . ALA A 1 219 ? 15.882 3.337 -15.816 1.00 94.69 219 ALA A CA 1
ATOM 1623 C C . ALA A 1 219 ? 14.380 3.629 -15.624 1.00 94.69 219 ALA A C 1
ATOM 1625 O O . ALA A 1 219 ? 13.955 4.788 -15.576 1.00 94.69 219 ALA A O 1
ATOM 1626 N N . ASP A 1 220 ? 13.559 2.580 -15.542 1.00 94.62 220 ASP A N 1
ATOM 1627 C CA . ASP A 1 220 ? 12.113 2.658 -15.316 1.00 94.62 220 ASP A CA 1
ATOM 1628 C C . ASP A 1 220 ? 11.784 2.349 -13.845 1.00 94.62 220 ASP A C 1
ATOM 1630 O O . ASP A 1 220 ? 12.020 1.223 -13.408 1.00 94.62 220 ASP A O 1
ATOM 1634 N N . PRO A 1 221 ? 11.189 3.287 -13.083 1.00 95.56 221 PRO A N 1
ATOM 1635 C CA . PRO A 1 221 ? 10.756 3.037 -11.709 1.00 95.56 221 PRO A CA 1
ATOM 1636 C C . PRO A 1 221 ? 9.422 2.278 -11.623 1.00 95.56 221 PRO A C 1
ATOM 1638 O O . PRO A 1 221 ? 8.828 2.195 -10.552 1.00 95.56 221 PRO A O 1
ATOM 1641 N N . VAL A 1 222 ? 8.861 1.806 -12.742 1.00 95.12 222 VAL A N 1
ATOM 1642 C CA . VAL A 1 222 ? 7.573 1.103 -12.754 1.00 95.12 222 VAL A CA 1
ATOM 1643 C C . VAL A 1 222 ? 7.774 -0.409 -12.801 1.00 95.12 222 VAL A C 1
ATOM 1645 O O . VAL A 1 222 ? 7.990 -0.992 -13.874 1.00 95.12 222 VAL A O 1
ATOM 1648 N N . THR A 1 223 ? 7.581 -1.044 -11.650 1.00 96.19 223 THR A N 1
ATOM 1649 C CA . THR A 1 223 ? 7.568 -2.496 -11.485 1.00 96.19 223 THR A CA 1
ATOM 1650 C C . THR A 1 223 ? 6.227 -3.058 -11.934 1.00 96.19 223 THR A C 1
ATOM 1652 O O . THR A 1 223 ? 5.171 -2.664 -11.443 1.00 96.19 223 THR A O 1
ATOM 1655 N N . ARG A 1 224 ? 6.257 -3.975 -12.902 1.00 94.62 224 ARG A N 1
ATOM 1656 C CA . ARG A 1 224 ? 5.080 -4.707 -13.392 1.00 94.62 224 ARG A CA 1
ATOM 1657 C C . ARG A 1 224 ? 5.328 -6.182 -13.159 1.00 94.62 224 ARG A C 1
ATOM 1659 O O . ARG A 1 224 ? 6.400 -6.666 -13.508 1.00 94.62 224 ARG A O 1
ATOM 1666 N N . MET A 1 225 ? 4.354 -6.876 -12.594 1.00 93.31 225 MET A N 1
ATOM 1667 C CA . MET A 1 225 ? 4.553 -8.240 -12.121 1.00 93.31 225 MET A CA 1
ATOM 1668 C C . MET A 1 225 ? 3.271 -9.064 -12.146 1.00 93.31 225 MET A C 1
ATOM 1670 O O . MET A 1 225 ? 2.157 -8.535 -12.162 1.00 93.31 225 MET A O 1
ATOM 1674 N N . LEU A 1 226 ? 3.474 -10.376 -12.101 1.00 91.88 226 LEU A N 1
ATOM 1675 C CA . LEU A 1 226 ? 2.474 -11.376 -11.767 1.00 91.88 226 LEU A CA 1
ATOM 1676 C C . LEU A 1 226 ? 2.916 -11.985 -10.432 1.00 91.88 226 LEU A C 1
ATOM 1678 O O . LEU A 1 226 ? 3.890 -12.737 -10.437 1.00 91.88 226 LEU A O 1
ATOM 1682 N N . PRO A 1 227 ? 2.283 -11.631 -9.299 1.00 89.50 227 PRO A N 1
ATOM 1683 C CA . PRO A 1 227 ? 2.688 -12.149 -8.000 1.00 89.50 227 PRO A CA 1
ATOM 1684 C C . PRO A 1 227 ? 2.668 -13.680 -7.970 1.00 89.50 227 PRO A C 1
ATOM 1686 O O . PRO A 1 227 ? 1.720 -14.318 -8.448 1.00 89.50 227 PRO A O 1
ATOM 1689 N N . GLU A 1 228 ? 3.712 -14.264 -7.389 1.00 87.50 228 GLU A N 1
ATOM 1690 C CA . GLU A 1 228 ? 3.767 -15.696 -7.102 1.00 87.50 228 GLU A CA 1
ATOM 1691 C C . GLU A 1 228 ? 2.753 -16.077 -6.018 1.00 87.50 228 GLU A C 1
ATOM 1693 O O . GLU A 1 228 ? 2.309 -15.241 -5.230 1.00 87.50 228 GLU A O 1
ATOM 1698 N N . THR A 1 229 ? 2.352 -17.348 -5.983 1.00 86.88 229 THR A N 1
ATOM 1699 C CA . THR A 1 229 ? 1.500 -17.850 -4.900 1.00 86.88 229 THR A CA 1
ATOM 1700 C C . THR A 1 229 ? 2.292 -17.860 -3.591 1.00 86.88 229 THR A C 1
ATOM 1702 O O . THR A 1 229 ? 3.423 -18.340 -3.559 1.00 86.88 229 THR A O 1
ATOM 1705 N N . GLY A 1 230 ? 1.691 -17.354 -2.515 1.00 87.44 230 GLY A N 1
ATOM 1706 C CA . GLY A 1 230 ? 2.235 -17.418 -1.157 1.00 87.44 230 GLY A CA 1
ATOM 1707 C C . GLY A 1 230 ? 1.251 -18.056 -0.179 1.00 87.44 230 GLY A C 1
ATOM 1708 O O . GLY A 1 230 ? 0.113 -18.345 -0.544 1.00 87.44 230 GLY A O 1
ATOM 1709 N N . ASP A 1 231 ? 1.682 -18.251 1.066 1.00 90.62 231 ASP A N 1
ATOM 1710 C CA . ASP A 1 231 ? 0.857 -18.889 2.102 1.00 90.62 231 ASP A CA 1
ATOM 1711 C C . ASP A 1 231 ? -0.260 -17.967 2.610 1.00 90.62 231 ASP A C 1
ATOM 1713 O O . ASP A 1 231 ? -1.365 -18.428 2.898 1.00 90.62 231 ASP A O 1
ATOM 1717 N N . HIS A 1 232 ? -0.008 -16.656 2.646 1.00 94.19 232 HIS A N 1
ATOM 1718 C CA . HIS A 1 232 ? -0.965 -15.665 3.126 1.00 94.19 232 HIS A CA 1
ATOM 1719 C C . HIS A 1 232 ? -2.229 -15.608 2.239 1.00 94.19 232 HIS A C 1
ATOM 1721 O O . HIS A 1 232 ? -2.094 -15.554 1.011 1.00 94.19 232 HIS A O 1
ATOM 1727 N N . PRO A 1 233 ? -3.456 -15.499 2.797 1.00 93.19 233 PRO A N 1
ATOM 1728 C CA . PRO A 1 233 ? -4.699 -15.461 2.011 1.00 93.19 233 PRO A CA 1
ATOM 1729 C C . PRO A 1 233 ? -4.705 -14.402 0.898 1.00 93.19 233 PRO A C 1
ATOM 1731 O O . PRO A 1 233 ? -5.099 -14.668 -0.235 1.00 93.19 233 PRO A O 1
ATOM 1734 N N . ILE A 1 234 ? -4.190 -13.205 1.196 1.00 95.44 234 ILE A N 1
ATOM 1735 C CA . ILE A 1 234 ? -4.021 -12.133 0.201 1.00 95.44 234 ILE A CA 1
ATOM 1736 C C . ILE A 1 234 ? -3.054 -12.548 -0.920 1.00 95.44 234 ILE A C 1
ATOM 1738 O O . ILE A 1 234 ? -3.362 -12.321 -2.087 1.00 95.44 234 ILE A O 1
ATOM 1742 N N . ALA A 1 235 ? -1.916 -13.174 -0.593 1.00 94.81 235 ALA A N 1
ATOM 1743 C CA . ALA A 1 235 ? -0.940 -13.629 -1.587 1.00 94.81 235 ALA A CA 1
ATOM 1744 C C . ALA A 1 235 ? -1.554 -14.677 -2.531 1.00 94.81 235 ALA A C 1
ATOM 1746 O O . ALA A 1 235 ? -1.337 -14.638 -3.741 1.00 94.81 235 ALA A O 1
ATOM 1747 N N . GLN A 1 236 ? -2.383 -15.577 -1.993 1.00 91.31 236 GLN A N 1
ATOM 1748 C CA . GLN A 1 236 ? -3.146 -16.536 -2.793 1.00 91.31 236 GLN A CA 1
ATOM 1749 C C . GLN A 1 236 ? -4.156 -15.834 -3.712 1.00 91.31 236 GLN A C 1
ATOM 1751 O O . GLN A 1 236 ? -4.246 -16.169 -4.893 1.00 91.31 236 GLN A O 1
ATOM 1756 N N . ALA A 1 237 ? -4.888 -14.841 -3.196 1.00 90.00 237 ALA A N 1
ATOM 1757 C CA . ALA A 1 237 ? -5.921 -14.125 -3.945 1.00 90.00 237 ALA A CA 1
ATOM 1758 C C . ALA A 1 237 ? -5.366 -13.316 -5.129 1.00 90.00 237 ALA A C 1
ATOM 1760 O O . ALA A 1 237 ? -6.022 -13.230 -6.168 1.00 90.00 237 ALA A O 1
ATOM 1761 N N . ILE A 1 238 ? -4.168 -12.739 -4.990 1.00 92.81 238 ILE A N 1
ATOM 1762 C CA . ILE A 1 238 ? -3.533 -11.921 -6.038 1.00 92.81 238 ILE A CA 1
ATOM 1763 C C . ILE A 1 238 ? -2.633 -12.723 -6.985 1.00 92.81 238 ILE A C 1
ATOM 1765 O O . ILE A 1 238 ? -2.089 -12.162 -7.941 1.00 92.81 238 ILE A O 1
ATOM 1769 N N . SER A 1 239 ? -2.445 -14.016 -6.721 1.00 90.56 239 SER A N 1
ATOM 1770 C CA . SER A 1 239 ? -1.504 -14.836 -7.473 1.00 90.56 239 SER A CA 1
ATOM 1771 C C . SER A 1 239 ? -1.867 -14.893 -8.958 1.00 90.56 239 SER A C 1
ATOM 1773 O O . SER A 1 239 ? -3.007 -15.170 -9.335 1.00 90.56 239 SER A O 1
ATOM 1775 N N . GLY A 1 240 ? -0.885 -14.614 -9.819 1.00 86.25 240 GLY A N 1
ATOM 1776 C CA . GLY A 1 240 ? -1.074 -14.621 -11.271 1.00 86.25 240 GLY A CA 1
ATOM 1777 C C . GLY A 1 240 ? -1.912 -13.461 -11.821 1.00 86.25 240 GLY A C 1
ATOM 1778 O O . GLY A 1 240 ? -2.292 -13.504 -12.994 1.00 86.25 240 GLY A O 1
ATOM 1779 N N . LEU A 1 241 ? -2.192 -12.426 -11.019 1.00 88.50 241 LEU A N 1
ATOM 1780 C CA . LEU A 1 241 ? -2.884 -11.217 -11.468 1.00 88.50 241 LEU A CA 1
ATOM 1781 C C . LEU A 1 241 ? -1.907 -10.101 -11.818 1.00 88.50 241 LEU A C 1
ATOM 1783 O O . LEU A 1 241 ? -0.957 -9.825 -11.086 1.00 88.50 241 LEU A O 1
ATOM 1787 N N . ASN A 1 242 ? -2.178 -9.407 -12.925 1.00 90.75 242 ASN A N 1
ATOM 1788 C CA . ASN A 1 242 ? -1.389 -8.251 -13.338 1.00 90.75 242 ASN A CA 1
ATOM 1789 C C . ASN A 1 242 ? -1.393 -7.194 -12.234 1.00 90.75 242 ASN A C 1
ATOM 1791 O O . ASN A 1 242 ? -2.443 -6.649 -11.884 1.00 90.75 242 ASN A O 1
ATOM 1795 N N . THR A 1 243 ? -0.204 -6.903 -11.719 1.00 93.62 243 THR A N 1
ATOM 1796 C CA . THR A 1 243 ? 0.020 -5.940 -10.645 1.00 93.62 243 THR A CA 1
ATOM 1797 C C . THR A 1 243 ? 1.101 -4.956 -11.071 1.00 93.62 243 THR A C 1
ATOM 1799 O O . THR A 1 243 ? 2.067 -5.318 -11.747 1.00 93.62 243 THR A O 1
ATOM 1802 N N . VAL A 1 244 ? 0.941 -3.697 -10.683 1.00 95.38 244 VAL A N 1
ATOM 1803 C CA . VAL A 1 244 ? 1.902 -2.626 -10.917 1.00 95.38 244 VAL A CA 1
ATOM 1804 C C . VAL A 1 244 ? 2.186 -1.879 -9.621 1.00 95.38 244 VAL A C 1
ATOM 1806 O O . VAL A 1 244 ? 1.282 -1.597 -8.840 1.00 95.38 244 VAL A O 1
ATOM 1809 N N . MET A 1 245 ? 3.447 -1.542 -9.398 1.00 96.44 245 MET A N 1
ATOM 1810 C CA . MET A 1 245 ? 3.868 -0.634 -8.338 1.00 96.44 245 MET A CA 1
ATOM 1811 C C . MET A 1 245 ? 4.831 0.376 -8.940 1.00 96.44 245 MET A C 1
ATOM 1813 O O . MET A 1 245 ? 5.741 0.016 -9.689 1.00 96.44 245 MET A O 1
ATOM 1817 N N . THR A 1 246 ? 4.623 1.657 -8.650 1.00 95.12 246 THR A N 1
ATOM 1818 C CA . THR A 1 246 ? 5.608 2.681 -9.007 1.00 95.12 246 THR A CA 1
ATOM 1819 C C . THR A 1 246 ? 6.536 2.924 -7.837 1.00 95.12 246 THR A C 1
ATOM 1821 O O . THR A 1 246 ? 6.071 3.001 -6.701 1.00 95.12 246 THR A O 1
ATOM 1824 N N . TRP A 1 247 ? 7.825 3.082 -8.126 1.00 96.38 247 TRP A N 1
ATOM 1825 C CA . TRP A 1 247 ? 8.856 3.325 -7.125 1.00 96.38 247 TRP A CA 1
ATOM 1826 C C . TRP A 1 247 ? 8.811 2.287 -6.010 1.00 96.38 247 TRP A C 1
ATOM 1828 O O . TRP A 1 247 ? 8.651 2.627 -4.839 1.00 96.38 247 TRP A O 1
ATOM 1838 N N . ALA A 1 248 ? 8.857 1.016 -6.414 1.00 98.00 248 ALA A N 1
ATOM 1839 C CA . ALA A 1 248 ? 8.716 -0.086 -5.485 1.00 98.00 248 ALA A CA 1
ATOM 1840 C C . ALA A 1 248 ? 9.878 -0.084 -4.480 1.00 98.00 248 ALA A C 1
ATOM 1842 O O . ALA A 1 248 ? 11.031 0.090 -4.868 1.00 98.00 248 ALA A O 1
ATOM 1843 N N . ILE A 1 249 ? 9.575 -0.262 -3.200 1.00 98.25 249 ILE A N 1
ATOM 1844 C CA . ILE A 1 249 ? 10.551 -0.300 -2.113 1.00 98.25 249 ILE A CA 1
ATOM 1845 C C . ILE A 1 249 ? 10.705 -1.748 -1.647 1.00 98.25 249 ILE A C 1
ATOM 1847 O O . ILE A 1 249 ? 9.705 -2.357 -1.255 1.00 98.25 249 ILE A O 1
ATOM 1851 N N . PRO A 1 250 ? 11.927 -2.303 -1.657 1.00 97.88 250 PRO A N 1
ATOM 1852 C CA . PRO A 1 250 ? 12.195 -3.601 -1.062 1.00 97.88 250 PRO A CA 1
ATOM 1853 C C . PRO A 1 250 ? 11.864 -3.625 0.428 1.00 97.88 250 PRO A C 1
ATOM 1855 O O . PRO A 1 250 ? 12.278 -2.743 1.183 1.00 97.88 250 PRO A O 1
ATOM 1858 N N . LEU A 1 251 ? 11.143 -4.660 0.839 1.00 98.44 251 LEU A N 1
ATOM 1859 C CA . LEU A 1 251 ? 10.868 -4.985 2.229 1.00 98.44 251 LEU A CA 1
ATOM 1860 C C . LEU A 1 251 ? 11.720 -6.177 2.659 1.00 98.44 251 LEU A C 1
ATOM 1862 O O . LEU A 1 251 ? 11.964 -7.102 1.882 1.00 98.44 251 LEU A O 1
ATOM 1866 N N . GLU A 1 252 ? 12.088 -6.191 3.930 1.00 97.69 252 GLU A N 1
ATOM 1867 C CA . GLU A 1 252 ? 12.687 -7.343 4.588 1.00 97.69 252 GLU A CA 1
ATOM 1868 C C . GLU A 1 252 ? 11.785 -7.793 5.734 1.00 97.69 252 GLU A C 1
ATOM 1870 O O . GLU A 1 252 ? 11.204 -6.979 6.453 1.00 97.69 252 GLU A O 1
ATOM 1875 N N . ILE A 1 253 ? 11.661 -9.110 5.891 1.00 98.00 253 ILE A N 1
ATOM 1876 C CA . ILE A 1 253 ? 10.876 -9.725 6.957 1.00 98.00 253 ILE A CA 1
ATOM 1877 C C . ILE A 1 253 ? 11.843 -10.443 7.888 1.00 98.00 253 ILE A C 1
ATOM 1879 O O . ILE A 1 253 ? 12.544 -11.370 7.478 1.00 98.00 253 ILE A O 1
ATOM 1883 N N . GLN A 1 254 ? 11.870 -10.013 9.143 1.00 96.88 254 GLN A N 1
ATOM 1884 C CA . GLN A 1 254 ? 12.741 -10.535 10.183 1.00 96.88 254 GLN A CA 1
ATOM 1885 C C . GLN A 1 254 ? 11.918 -11.327 11.209 1.00 96.88 254 GLN A C 1
ATOM 1887 O O . GLN A 1 254 ? 10.912 -10.816 11.716 1.00 96.88 254 GLN A O 1
ATOM 1892 N N . PRO A 1 255 ? 12.337 -12.555 11.570 1.00 96.25 255 PRO A N 1
ATOM 1893 C CA . PRO A 1 255 ? 11.668 -13.331 12.606 1.00 96.25 255 PRO A CA 1
ATOM 1894 C C . PRO A 1 255 ? 11.585 -12.549 13.920 1.00 96.25 255 PRO A C 1
ATOM 1896 O O . PRO A 1 255 ? 12.604 -12.241 14.536 1.00 96.25 255 PRO A O 1
ATOM 1899 N N . THR A 1 256 ? 10.363 -12.250 14.358 1.00 97.06 256 THR A N 1
ATOM 1900 C CA . THR A 1 256 ? 10.103 -11.462 15.566 1.00 97.06 256 THR A CA 1
ATOM 1901 C C . THR A 1 256 ? 9.209 -12.260 16.517 1.00 97.06 256 THR A C 1
ATOM 1903 O O . THR A 1 256 ? 8.149 -12.729 16.100 1.00 97.06 256 THR A O 1
ATOM 1906 N N . PRO A 1 257 ? 9.596 -12.458 17.793 1.00 96.12 257 PRO A N 1
ATOM 1907 C CA . PRO A 1 257 ? 8.805 -13.248 18.732 1.00 96.12 257 PRO A CA 1
ATOM 1908 C C . PRO A 1 257 ? 7.370 -12.730 18.886 1.00 96.12 257 PRO A C 1
ATOM 1910 O O . PRO A 1 257 ? 7.154 -11.560 19.192 1.00 96.12 257 PRO A O 1
ATOM 1913 N N . GLY A 1 258 ? 6.389 -13.620 18.719 1.00 95.81 258 GLY A N 1
ATOM 1914 C CA . GLY A 1 258 ? 4.968 -13.284 18.865 1.00 95.81 258 GLY A CA 1
ATOM 1915 C C . GLY A 1 258 ? 4.357 -12.528 17.681 1.00 95.81 258 GLY A C 1
ATOM 1916 O O . GLY A 1 258 ? 3.220 -12.069 17.800 1.00 95.81 258 GLY A O 1
ATOM 1917 N N . VAL A 1 259 ? 5.084 -12.411 16.566 1.00 98.06 259 VAL A N 1
ATOM 1918 C CA . VAL A 1 259 ? 4.601 -11.824 15.315 1.00 98.06 259 VAL A CA 1
ATOM 1919 C C . VAL A 1 259 ? 4.698 -12.856 14.193 1.00 98.06 259 VAL A C 1
ATOM 1921 O O . VAL A 1 259 ? 5.749 -13.466 14.000 1.00 98.06 259 VAL A O 1
ATOM 1924 N N . ASP A 1 260 ? 3.613 -13.033 13.446 1.00 97.88 260 ASP A N 1
ATOM 1925 C CA . ASP A 1 260 ? 3.587 -13.783 12.191 1.00 97.88 260 ASP A CA 1
ATOM 1926 C C . ASP A 1 260 ? 3.621 -12.787 11.031 1.00 97.88 260 ASP A C 1
ATOM 1928 O O . ASP A 1 260 ? 2.634 -12.102 10.770 1.00 97.88 260 ASP A O 1
ATOM 1932 N N . ALA A 1 261 ? 4.780 -12.655 10.386 1.00 98.12 261 ALA A N 1
ATOM 1933 C CA . ALA A 1 261 ? 4.992 -11.750 9.265 1.00 98.12 261 ALA A CA 1
ATOM 1934 C C . ALA A 1 261 ? 5.258 -12.549 7.989 1.00 98.12 261 ALA A C 1
ATOM 1936 O O . ALA A 1 261 ? 6.145 -13.403 7.942 1.00 98.12 261 ALA A O 1
ATOM 1937 N N . GLN A 1 262 ? 4.490 -12.254 6.941 1.00 97.69 262 GLN A N 1
ATOM 1938 C CA . GLN A 1 262 ? 4.494 -12.999 5.694 1.00 97.69 262 GLN A CA 1
ATOM 1939 C C . GLN A 1 262 ? 4.519 -12.070 4.474 1.00 97.69 262 GLN A C 1
ATOM 1941 O O . GLN A 1 262 ? 3.883 -11.014 4.448 1.00 97.69 262 GLN A O 1
ATOM 1946 N N . PRO A 1 263 ? 5.237 -12.462 3.418 1.00 97.88 263 PRO A N 1
ATOM 1947 C CA . PRO A 1 263 ? 5.282 -11.714 2.172 1.00 97.88 263 PRO A CA 1
ATOM 1948 C C . PRO A 1 263 ? 3.962 -11.864 1.402 1.00 97.88 263 PRO A C 1
ATOM 1950 O O . PRO A 1 263 ? 3.476 -12.974 1.197 1.00 97.88 263 PRO A O 1
ATOM 1953 N N . LEU A 1 264 ? 3.413 -10.744 0.933 1.00 97.56 264 LEU A N 1
ATOM 1954 C CA . LEU A 1 264 ? 2.197 -10.693 0.113 1.00 97.56 264 LEU A CA 1
ATOM 1955 C C . LEU A 1 264 ? 2.521 -10.620 -1.375 1.00 97.56 264 LEU A C 1
ATOM 1957 O O . LEU A 1 264 ? 1.878 -11.280 -2.182 1.00 97.56 264 LEU A O 1
ATOM 1961 N N . VAL A 1 265 ? 3.525 -9.817 -1.733 1.00 97.50 265 VAL A N 1
ATOM 1962 C CA . VAL A 1 265 ? 3.993 -9.649 -3.111 1.00 97.50 265 VAL A CA 1
ATOM 1963 C C . VAL A 1 265 ? 5.485 -9.922 -3.142 1.00 97.50 265 VAL A C 1
ATOM 1965 O O . VAL A 1 265 ? 6.257 -9.225 -2.480 1.00 97.50 265 VAL A O 1
ATOM 1968 N N . LYS A 1 266 ? 5.881 -10.912 -3.943 1.00 95.56 266 LYS A N 1
ATOM 1969 C CA . LYS A 1 266 ? 7.275 -11.202 -4.273 1.00 95.56 266 LYS A CA 1
ATOM 1970 C C . LYS A 1 266 ? 7.495 -11.119 -5.771 1.00 95.56 266 LYS A C 1
ATOM 1972 O O . LYS A 1 266 ? 6.615 -11.502 -6.543 1.00 95.56 266 LYS A O 1
ATOM 1977 N N . ILE A 1 267 ? 8.682 -10.670 -6.154 1.00 93.50 267 ILE A N 1
ATOM 1978 C CA . ILE A 1 267 ? 9.188 -10.785 -7.518 1.00 93.50 267 ILE A CA 1
ATOM 1979 C C . ILE A 1 267 ? 10.555 -11.462 -7.508 1.00 93.50 267 ILE A C 1
ATOM 1981 O O . ILE A 1 267 ? 11.332 -11.301 -6.564 1.00 93.50 267 ILE A O 1
ATOM 1985 N N . VAL A 1 268 ? 10.844 -12.199 -8.575 1.00 92.81 268 VAL A N 1
ATOM 1986 C CA . VAL A 1 268 ? 12.182 -12.729 -8.844 1.00 92.81 268 VAL A CA 1
ATOM 1987 C C . VAL A 1 268 ? 13.084 -11.567 -9.257 1.00 92.81 268 VAL A C 1
ATOM 1989 O O . VAL A 1 268 ? 12.677 -10.704 -10.035 1.00 92.81 268 VAL A O 1
ATOM 1992 N N . GLY A 1 269 ? 14.287 -11.522 -8.700 1.00 91.81 269 GLY A N 1
ATOM 1993 C CA . GLY A 1 269 ? 15.320 -10.582 -9.101 1.00 91.81 269 GLY A CA 1
ATOM 1994 C C . GLY A 1 269 ? 16.013 -11.023 -10.385 1.00 91.81 269 GLY A C 1
ATOM 1995 O O . GLY A 1 269 ? 16.140 -12.211 -10.674 1.00 91.81 269 GLY A O 1
ATOM 1996 N N . ASP A 1 270 ? 16.469 -10.053 -11.166 1.00 93.19 270 ASP A N 1
ATOM 1997 C CA . ASP A 1 270 ? 17.223 -10.282 -12.392 1.00 93.19 270 ASP A CA 1
ATOM 1998 C C . ASP A 1 270 ? 18.351 -9.252 -12.534 1.00 93.19 270 ASP A C 1
ATOM 2000 O O . ASP A 1 270 ? 18.469 -8.304 -11.758 1.00 93.19 270 ASP A O 1
ATOM 2004 N N . GLU A 1 271 ? 19.204 -9.425 -13.545 1.00 93.62 271 GLU A N 1
ATOM 2005 C CA . GLU A 1 271 ? 20.312 -8.497 -13.803 1.00 93.62 271 GLU A CA 1
ATOM 2006 C C . GLU A 1 271 ? 19.850 -7.093 -14.230 1.00 93.62 271 GLU A C 1
ATOM 2008 O O . GLU A 1 271 ? 20.662 -6.164 -14.253 1.00 93.62 271 GLU A O 1
ATOM 2013 N N . GLN A 1 272 ? 18.574 -6.934 -14.592 1.00 95.00 272 GLN A N 1
ATOM 2014 C CA . GLN A 1 272 ? 17.988 -5.676 -15.054 1.00 95.00 272 GLN A CA 1
ATOM 2015 C C . GLN A 1 272 ? 17.317 -4.900 -13.922 1.00 95.00 272 GLN A C 1
ATOM 2017 O O . GLN A 1 272 ? 16.949 -3.749 -14.135 1.00 95.00 272 GLN A O 1
ATOM 2022 N N . THR A 1 273 ? 17.177 -5.493 -12.738 1.00 96.75 273 THR A N 1
ATOM 2023 C CA . THR A 1 273 ? 16.479 -4.914 -11.593 1.00 96.75 273 THR A CA 1
ATOM 2024 C C . THR A 1 273 ? 17.453 -4.682 -10.448 1.00 96.75 273 THR A C 1
ATOM 2026 O O . THR A 1 273 ? 18.175 -5.587 -10.034 1.00 96.75 273 THR A O 1
ATOM 2029 N N . TRP A 1 274 ? 17.476 -3.466 -9.911 1.00 98.00 274 TRP A N 1
ATOM 2030 C CA . TRP A 1 274 ? 18.330 -3.120 -8.775 1.00 98.00 274 TRP A CA 1
ATOM 2031 C C . TRP A 1 274 ? 17.664 -2.084 -7.873 1.00 98.00 274 TRP A C 1
ATOM 2033 O O . TRP A 1 274 ? 16.818 -1.315 -8.326 1.00 98.00 274 TRP A O 1
ATOM 2043 N N . GLY A 1 275 ? 18.054 -2.062 -6.599 1.00 97.81 275 GLY A N 1
ATOM 2044 C CA . GLY A 1 275 ? 17.727 -0.975 -5.680 1.00 97.81 275 GLY A CA 1
ATOM 2045 C C . GLY A 1 275 ? 18.689 0.188 -5.896 1.00 97.81 275 GLY A C 1
ATOM 2046 O O . GLY A 1 275 ? 19.875 0.057 -5.601 1.00 97.81 275 GLY A O 1
ATOM 2047 N N . GLU A 1 276 ? 18.183 1.303 -6.419 1.00 97.06 276 GLU A N 1
ATOM 2048 C CA . GLU A 1 276 ? 18.965 2.476 -6.819 1.00 97.06 276 GLU A CA 1
ATOM 2049 C C . GLU A 1 276 ? 19.220 3.419 -5.644 1.00 97.06 276 GLU A C 1
ATOM 2051 O O . GLU A 1 276 ? 18.289 4.006 -5.097 1.00 97.06 276 GLU A O 1
ATOM 2056 N N . SER A 1 277 ? 20.486 3.653 -5.314 1.00 95.19 277 SER A N 1
ATOM 2057 C CA . SER A 1 277 ? 20.904 4.581 -4.257 1.00 95.19 277 SER A CA 1
ATOM 2058 C C . SER A 1 277 ? 20.792 6.065 -4.644 1.00 95.19 277 SER A C 1
ATOM 2060 O O . SER A 1 277 ? 20.531 6.912 -3.788 1.00 95.19 277 SER A O 1
ATOM 2062 N N . SER A 1 278 ? 20.930 6.406 -5.930 1.00 93.25 278 SER A N 1
ATOM 2063 C CA . SER A 1 278 ? 20.968 7.783 -6.454 1.00 93.25 278 SER A CA 1
ATOM 2064 C C . SER A 1 278 ? 19.689 8.178 -7.210 1.00 93.25 278 SER A C 1
ATOM 2066 O O . SER A 1 278 ? 19.702 8.868 -8.234 1.00 93.25 278 SER A O 1
ATOM 2068 N N . TRP A 1 279 ? 18.536 7.790 -6.667 1.00 93.56 279 TRP A N 1
ATOM 2069 C CA . TRP A 1 279 ? 17.219 7.897 -7.305 1.00 93.56 279 TRP A CA 1
ATOM 2070 C C . TRP A 1 279 ? 16.634 9.323 -7.382 1.00 93.56 279 TRP A C 1
ATOM 2072 O O . TRP A 1 279 ? 15.758 9.597 -8.210 1.00 93.56 279 TRP A O 1
ATOM 2082 N N . LEU A 1 280 ? 17.099 10.259 -6.545 1.00 92.31 280 LEU A N 1
ATOM 2083 C CA . LEU A 1 280 ? 16.458 11.570 -6.339 1.00 92.31 280 LEU A CA 1
ATOM 2084 C C . LEU A 1 280 ? 16.345 12.413 -7.622 1.00 92.31 280 LEU A C 1
ATOM 2086 O O . LEU A 1 280 ? 15.343 13.102 -7.844 1.00 92.31 280 LEU A O 1
ATOM 2090 N N . THR A 1 281 ? 17.357 12.350 -8.491 1.00 90.38 281 THR A N 1
ATOM 2091 C CA . THR A 1 281 ? 17.356 13.062 -9.780 1.00 90.38 281 THR A CA 1
ATOM 2092 C C . THR A 1 281 ? 16.246 12.553 -10.699 1.00 90.38 281 THR A C 1
ATOM 2094 O O . THR A 1 281 ? 15.608 13.342 -11.400 1.00 90.38 281 THR A O 1
ATOM 2097 N N . LEU A 1 282 ? 15.990 11.243 -10.676 1.00 91.44 282 LEU A N 1
ATOM 2098 C CA . LEU A 1 282 ? 14.942 10.603 -11.464 1.00 91.44 282 LEU A CA 1
ATOM 2099 C C . LEU A 1 282 ? 13.546 10.884 -10.875 1.00 91.44 282 LEU A C 1
ATOM 2101 O O . LEU A 1 282 ? 12.598 11.118 -11.631 1.00 91.44 282 LEU A O 1
ATOM 2105 N N . TRP A 1 283 ? 13.426 10.924 -9.542 1.00 90.62 283 TRP A N 1
ATOM 2106 C CA . TRP A 1 283 ? 12.170 11.184 -8.821 1.00 90.62 283 TRP A CA 1
ATOM 2107 C C . TRP A 1 283 ? 11.551 12.534 -9.155 1.00 90.62 283 TRP A C 1
ATOM 2109 O O . TRP A 1 283 ? 10.379 12.608 -9.518 1.00 90.62 283 TRP A O 1
ATOM 2119 N N . ARG A 1 284 ? 12.364 13.596 -9.142 1.00 86.94 284 ARG A N 1
ATOM 2120 C CA . ARG A 1 284 ? 11.916 14.976 -9.403 1.00 86.94 284 ARG A CA 1
ATOM 2121 C C . ARG A 1 284 ? 11.461 15.229 -10.843 1.00 86.94 284 ARG A C 1
ATOM 2123 O O . ARG A 1 284 ? 10.937 16.300 -11.143 1.00 86.94 284 ARG A O 1
ATOM 2130 N N . ARG A 1 285 ? 11.683 14.283 -11.759 1.00 85.88 285 ARG A N 1
ATOM 2131 C CA . ARG A 1 285 ? 11.275 14.396 -13.164 1.00 85.88 285 ARG A CA 1
ATOM 2132 C C . ARG A 1 285 ? 9.914 13.761 -13.400 1.00 85.88 285 ARG A C 1
ATOM 2134 O O . ARG A 1 285 ? 9.589 12.725 -12.828 1.00 85.88 285 ARG A O 1
ATOM 2141 N N . ASN A 1 286 ? 9.144 14.341 -14.319 1.00 82.00 286 ASN A N 1
ATOM 2142 C CA . ASN A 1 286 ? 7.909 13.724 -14.801 1.00 82.00 286 ASN A CA 1
ATOM 2143 C C . ASN A 1 286 ? 8.204 12.483 -15.670 1.00 82.00 286 ASN A C 1
ATOM 2145 O O . ASN A 1 286 ? 9.279 12.369 -16.260 1.00 82.00 286 ASN A O 1
ATOM 2149 N N . ASN A 1 287 ? 7.233 11.574 -15.799 1.00 78.81 287 ASN A N 1
ATOM 2150 C CA . ASN A 1 287 ? 7.416 10.288 -16.488 1.00 78.81 287 ASN A CA 1
ATOM 2151 C C . ASN A 1 287 ? 7.933 10.418 -17.935 1.00 78.81 287 ASN A C 1
ATOM 2153 O O . ASN A 1 287 ? 8.791 9.641 -18.343 1.00 78.81 287 ASN A O 1
ATOM 2157 N N . GLN A 1 288 ? 7.439 11.394 -18.705 1.00 78.88 288 GLN A N 1
ATOM 2158 C CA . GLN A 1 288 ? 7.817 11.568 -20.116 1.00 78.88 288 GLN A CA 1
ATOM 2159 C C . GLN A 1 288 ? 9.273 12.025 -20.278 1.00 78.88 288 GLN A C 1
ATOM 2161 O O . GLN A 1 288 ? 9.980 11.554 -21.164 1.00 78.88 288 GLN A O 1
ATOM 2166 N N . SER A 1 289 ? 9.745 12.907 -19.394 1.00 83.31 289 SER A N 1
ATOM 2167 C CA . SER A 1 289 ? 11.116 13.426 -19.444 1.00 83.31 289 SER A CA 1
ATOM 2168 C C . SER A 1 289 ? 12.167 12.431 -18.946 1.00 83.31 289 SER A C 1
ATOM 2170 O O . SER A 1 289 ? 13.340 12.585 -19.283 1.00 83.31 289 SER A O 1
ATOM 2172 N N . ARG A 1 290 ? 11.776 11.400 -18.179 1.00 84.81 290 ARG A N 1
ATOM 2173 C CA . ARG A 1 290 ? 12.711 10.379 -17.673 1.00 84.81 290 ARG A CA 1
ATOM 2174 C C . ARG A 1 290 ? 13.361 9.583 -18.798 1.00 84.81 290 ARG A C 1
ATOM 2176 O O . ARG A 1 290 ? 14.560 9.362 -18.741 1.00 84.81 290 ARG A O 1
ATOM 2183 N N . GLN A 1 291 ? 12.614 9.216 -19.840 1.00 83.81 291 GLN A N 1
ATOM 2184 C CA . GLN A 1 291 ? 13.130 8.382 -20.940 1.00 83.81 291 GLN A CA 1
ATOM 2185 C C . GLN A 1 291 ? 14.205 9.074 -21.787 1.00 83.81 291 GLN A C 1
ATOM 2187 O O . GLN A 1 291 ? 15.017 8.411 -22.422 1.00 83.81 291 GLN A O 1
ATOM 2192 N N . VAL A 1 292 ? 14.202 10.408 -21.806 1.00 85.38 292 VAL A N 1
ATOM 2193 C CA . VAL A 1 292 ? 15.133 11.235 -22.590 1.00 85.38 292 VAL A CA 1
ATOM 2194 C C . VAL A 1 292 ? 16.155 11.954 -21.707 1.00 85.38 292 VAL A C 1
ATOM 2196 O O . VAL A 1 292 ? 16.876 12.833 -22.176 1.00 85.38 292 VAL A O 1
ATOM 2199 N N . MET A 1 293 ? 16.203 11.622 -20.414 1.00 86.31 293 MET A N 1
ATOM 2200 C CA . MET A 1 293 ? 17.122 12.247 -19.472 1.00 86.31 293 MET A CA 1
ATOM 2201 C C . MET A 1 293 ? 18.575 11.892 -19.835 1.00 86.31 293 MET A C 1
ATOM 2203 O O . MET A 1 293 ? 18.878 10.706 -20.000 1.00 86.31 293 MET A O 1
ATOM 2207 N N . PRO A 1 294 ? 19.484 12.884 -19.930 1.00 80.88 294 PRO A N 1
ATOM 2208 C CA . PRO A 1 294 ? 20.912 12.606 -20.034 1.00 80.88 294 PRO A CA 1
ATOM 2209 C C . PRO A 1 294 ? 21.418 12.005 -18.716 1.00 80.88 294 PRO A C 1
ATOM 2211 O O . PRO A 1 294 ? 20.989 12.439 -17.649 1.00 80.88 294 PRO A O 1
ATOM 2214 N N . ASN A 1 295 ? 22.353 11.055 -18.789 1.00 85.50 295 ASN A N 1
ATOM 2215 C CA . ASN A 1 295 ? 22.908 10.326 -17.637 1.00 85.50 295 ASN A CA 1
ATOM 2216 C C . ASN A 1 295 ? 21.843 9.521 -16.877 1.00 85.50 295 ASN A C 1
ATOM 2218 O O . ASN A 1 295 ? 21.468 9.844 -15.751 1.00 85.50 295 ASN A O 1
ATOM 2222 N N . GLN A 1 296 ? 21.337 8.474 -17.529 1.00 91.56 296 GLN A N 1
ATOM 2223 C CA . GLN A 1 296 ? 20.451 7.502 -16.893 1.00 91.56 296 GLN A CA 1
ATOM 2224 C C . GLN A 1 296 ? 21.158 6.824 -15.713 1.00 91.56 296 GLN A C 1
ATOM 2226 O O . GLN A 1 296 ? 22.347 6.518 -15.846 1.00 91.56 296 GLN A O 1
ATOM 2231 N N . PRO A 1 297 ? 20.454 6.571 -14.594 1.00 92.12 297 PRO A N 1
ATOM 2232 C CA . PRO A 1 297 ? 20.982 5.720 -13.542 1.00 92.12 297 PRO A CA 1
ATOM 2233 C C . PRO A 1 297 ? 21.350 4.355 -14.121 1.00 92.12 297 PRO A C 1
ATOM 2235 O O . PRO A 1 297 ? 20.614 3.792 -14.938 1.00 92.12 297 PRO A O 1
ATOM 2238 N N . VAL A 1 298 ? 22.514 3.864 -13.724 1.00 92.75 298 VAL A N 1
ATOM 2239 C CA . VAL A 1 298 ? 23.042 2.556 -14.095 1.00 92.75 298 VAL A CA 1
ATOM 2240 C C . VAL A 1 298 ? 23.524 1.893 -12.823 1.00 92.75 298 VAL A C 1
ATOM 2242 O O . VAL A 1 298 ? 24.103 2.564 -11.972 1.00 92.75 298 VAL A O 1
ATOM 2245 N N . PHE A 1 299 ? 23.306 0.584 -12.727 1.00 95.94 299 PHE A N 1
ATOM 2246 C CA . PHE A 1 299 ? 23.682 -0.177 -11.546 1.00 95.94 299 PHE A CA 1
ATOM 2247 C C . PHE A 1 299 ? 25.150 0.049 -11.161 1.00 95.94 299 PHE A C 1
ATOM 2249 O O . PHE A 1 299 ? 26.062 -0.201 -11.957 1.00 95.94 299 PHE A O 1
ATOM 2256 N N . ASN A 1 300 ? 25.358 0.459 -9.915 1.00 94.94 300 ASN A N 1
ATOM 2257 C CA . ASN A 1 300 ? 26.655 0.613 -9.292 1.00 94.94 300 ASN A CA 1
ATOM 2258 C C . ASN A 1 300 ? 26.817 -0.363 -8.119 1.00 94.94 300 ASN A C 1
ATOM 2260 O O . ASN A 1 300 ? 26.240 -0.182 -7.050 1.00 94.94 300 ASN A O 1
ATOM 2264 N N . ALA A 1 301 ? 27.691 -1.355 -8.290 1.00 94.38 301 ALA A N 1
ATOM 2265 C CA . ALA A 1 301 ? 27.929 -2.400 -7.297 1.00 94.38 301 ALA A CA 1
ATOM 2266 C C . ALA A 1 301 ? 28.464 -1.907 -5.937 1.00 94.38 301 ALA A C 1
ATOM 2268 O O . ALA A 1 301 ? 28.423 -2.680 -4.983 1.00 94.38 301 ALA A O 1
ATOM 2269 N N . SER A 1 302 ? 28.994 -0.679 -5.828 1.00 93.25 302 SER A N 1
ATOM 2270 C CA . SER A 1 302 ? 29.430 -0.140 -4.529 1.00 93.25 302 SER A CA 1
ATOM 2271 C C . SER A 1 302 ? 28.275 0.315 -3.641 1.00 93.25 302 SER A C 1
ATOM 2273 O O . SER A 1 302 ? 28.385 0.204 -2.422 1.00 93.25 302 SER A O 1
ATOM 2275 N N . ASP A 1 303 ? 27.191 0.820 -4.234 1.00 92.44 303 ASP A N 1
ATOM 2276 C CA . ASP A 1 303 ? 26.169 1.587 -3.508 1.00 92.44 303 ASP A CA 1
ATOM 2277 C C . ASP A 1 303 ? 24.745 1.035 -3.684 1.00 92.44 303 ASP A C 1
ATOM 2279 O O . ASP A 1 303 ? 23.902 1.202 -2.790 1.00 92.44 303 ASP A O 1
ATOM 2283 N N . ASP A 1 304 ? 24.488 0.354 -4.802 1.00 96.38 304 ASP A N 1
ATOM 2284 C CA . ASP A 1 304 ? 23.190 -0.210 -5.163 1.00 96.38 304 ASP A CA 1
ATOM 2285 C C . ASP A 1 304 ? 23.019 -1.653 -4.684 1.00 96.38 304 ASP A C 1
ATOM 2287 O O . ASP A 1 304 ? 23.980 -2.377 -4.416 1.00 96.38 304 ASP A O 1
ATOM 2291 N N . LEU A 1 305 ? 21.761 -2.093 -4.624 1.00 94.62 305 LEU A N 1
ATOM 2292 C CA . LEU A 1 305 ? 21.403 -3.443 -4.198 1.00 94.62 305 LEU A CA 1
ATOM 2293 C C . LEU A 1 305 ? 20.975 -4.321 -5.369 1.00 94.62 305 LEU A C 1
ATOM 2295 O O . LEU A 1 305 ? 20.207 -3.906 -6.236 1.00 94.62 305 LEU A O 1
ATOM 2299 N N . ARG A 1 306 ? 21.400 -5.584 -5.328 1.00 95.31 306 ARG A N 1
ATOM 2300 C CA . ARG A 1 306 ? 20.854 -6.672 -6.142 1.00 95.31 306 ARG A CA 1
ATOM 2301 C C . ARG A 1 306 ? 20.585 -7.874 -5.255 1.00 95.31 306 ARG A C 1
ATOM 2303 O O . ARG A 1 306 ? 21.442 -8.265 -4.468 1.00 95.31 306 ARG A O 1
ATOM 2310 N N . HIS A 1 307 ? 19.412 -8.459 -5.432 1.00 94.88 307 HIS A N 1
ATOM 2311 C CA . HIS A 1 307 ? 18.976 -9.658 -4.734 1.00 94.88 307 HIS A CA 1
ATOM 2312 C C . HIS A 1 307 ? 18.288 -10.601 -5.718 1.00 94.88 307 HIS A C 1
ATOM 2314 O O . HIS A 1 307 ? 17.724 -10.152 -6.714 1.00 94.88 307 HIS A O 1
ATOM 2320 N N . ASP A 1 308 ? 18.303 -11.896 -5.407 1.00 93.44 308 ASP A N 1
ATOM 2321 C CA . ASP A 1 308 ? 17.650 -12.936 -6.214 1.00 93.44 308 ASP A CA 1
ATOM 2322 C C . ASP A 1 308 ? 16.117 -12.868 -6.137 1.00 93.44 308 ASP A C 1
ATOM 2324 O O . ASP A 1 308 ? 15.415 -13.418 -6.984 1.00 93.44 308 ASP A O 1
ATOM 2328 N N . ALA A 1 309 ? 15.581 -12.203 -5.114 1.00 94.88 309 ALA A N 1
ATOM 2329 C CA . ALA A 1 309 ? 14.158 -11.972 -4.936 1.00 94.88 309 ALA A CA 1
ATOM 2330 C C . ALA A 1 309 ? 13.919 -10.684 -4.147 1.00 94.88 309 ALA A C 1
ATOM 2332 O O . ALA A 1 309 ? 14.724 -10.301 -3.297 1.00 94.88 309 ALA A O 1
ATOM 2333 N N . TRP A 1 310 ? 12.772 -10.057 -4.394 1.00 96.88 310 TRP A N 1
ATOM 2334 C CA . TRP A 1 310 ? 12.353 -8.831 -3.725 1.00 96.88 310 TRP A CA 1
ATOM 2335 C C . TRP A 1 310 ? 10.949 -8.997 -3.155 1.00 96.88 310 TRP A C 1
ATOM 2337 O O . TRP A 1 310 ? 10.028 -9.399 -3.870 1.00 96.88 310 TRP A O 1
ATOM 2347 N N . VAL A 1 311 ? 10.768 -8.669 -1.875 1.00 98.06 311 VAL A N 1
ATOM 2348 C CA . VAL A 1 311 ? 9.441 -8.550 -1.256 1.00 98.06 311 VAL A CA 1
ATOM 2349 C C . VAL A 1 311 ? 8.988 -7.103 -1.403 1.00 98.06 311 VAL A C 1
ATOM 2351 O O . VAL A 1 311 ? 9.710 -6.198 -1.006 1.00 98.06 311 VAL A O 1
ATOM 2354 N N . LEU A 1 312 ? 7.808 -6.876 -1.980 1.00 98.12 312 LEU A N 1
ATOM 2355 C CA . LEU A 1 312 ? 7.285 -5.527 -2.256 1.00 98.12 312 LEU A CA 1
ATOM 2356 C C . LEU A 1 312 ? 6.032 -5.196 -1.441 1.00 98.12 312 LEU A C 1
ATOM 2358 O O . LEU A 1 312 ? 5.636 -4.039 -1.332 1.00 98.12 312 LEU A O 1
ATOM 2362 N N . ALA A 1 313 ? 5.396 -6.208 -0.858 1.00 98.56 313 ALA A N 1
ATOM 2363 C CA . ALA A 1 313 ? 4.351 -6.033 0.137 1.00 98.56 313 ALA A CA 1
ATOM 2364 C C . ALA A 1 313 ? 4.418 -7.170 1.155 1.00 98.56 313 ALA A C 1
ATOM 2366 O O . ALA A 1 313 ? 4.722 -8.307 0.787 1.00 98.56 313 ALA A O 1
ATOM 2367 N N . ALA A 1 314 ? 4.116 -6.869 2.413 1.00 98.62 314 ALA A N 1
ATOM 2368 C CA . ALA A 1 314 ? 4.133 -7.810 3.526 1.00 98.62 314 ALA A CA 1
ATOM 2369 C C . ALA A 1 314 ? 2.928 -7.574 4.446 1.00 98.62 314 ALA A C 1
ATOM 2371 O O . ALA A 1 314 ? 2.477 -6.441 4.614 1.00 98.62 314 ALA A O 1
ATOM 2372 N N . GLY A 1 315 ? 2.401 -8.652 5.015 1.00 98.44 315 GLY A N 1
ATOM 2373 C CA . GLY A 1 315 ? 1.380 -8.642 6.053 1.00 98.44 315 GLY A CA 1
ATOM 2374 C C . GLY A 1 315 ? 1.995 -9.148 7.349 1.00 98.44 315 GLY A C 1
ATOM 2375 O O . GLY A 1 315 ? 2.839 -10.038 7.312 1.00 98.44 315 GLY A O 1
ATOM 2376 N N . ALA A 1 316 ? 1.603 -8.584 8.484 1.00 98.44 316 ALA A N 1
ATOM 2377 C CA . ALA A 1 316 ? 2.032 -9.050 9.792 1.00 98.44 316 ALA A CA 1
ATOM 2378 C C . ALA A 1 316 ? 0.876 -9.044 10.789 1.00 98.44 316 ALA A C 1
ATOM 2380 O O . ALA A 1 316 ? 0.088 -8.099 10.837 1.00 98.44 316 ALA A O 1
ATOM 2381 N N . GLU A 1 317 ? 0.793 -10.089 11.602 1.00 98.06 317 GLU A N 1
ATOM 2382 C CA . GLU A 1 317 ? -0.203 -10.251 12.655 1.00 98.06 317 GLU A CA 1
ATOM 2383 C C . GLU A 1 317 ? 0.480 -10.534 13.995 1.00 98.06 317 GLU A C 1
ATOM 2385 O O . GLU A 1 317 ? 1.448 -11.289 14.079 1.00 98.06 317 GLU A O 1
ATOM 2390 N N . ARG A 1 318 ? -0.030 -9.927 15.068 1.00 97.31 318 ARG A N 1
ATOM 2391 C CA . ARG A 1 318 ? 0.392 -10.216 16.442 1.00 97.31 318 ARG A CA 1
ATOM 2392 C C . ARG A 1 318 ? -0.776 -10.123 17.408 1.00 97.31 318 ARG A C 1
ATOM 2394 O O . ARG A 1 318 ? -1.789 -9.494 17.118 1.00 97.31 318 ARG A O 1
ATOM 2401 N N . THR A 1 319 ? -0.608 -10.675 18.605 1.00 97.12 319 THR A N 1
ATOM 2402 C CA . THR A 1 319 ? -1.550 -10.427 19.706 1.00 97.12 319 THR A CA 1
ATOM 2403 C C . THR A 1 319 ? -1.150 -9.161 20.464 1.00 97.12 319 THR A C 1
ATOM 2405 O O . THR A 1 319 ? -0.043 -9.075 20.992 1.00 97.12 319 THR A O 1
ATOM 2408 N N . PHE A 1 320 ? -2.060 -8.194 20.570 1.00 95.62 320 PHE A N 1
ATOM 2409 C CA . PHE A 1 320 ? -1.884 -6.960 21.333 1.00 95.62 320 PHE A CA 1
ATOM 2410 C C . PHE A 1 320 ? -3.086 -6.743 22.256 1.00 95.62 320 PHE A C 1
ATOM 2412 O O . PHE A 1 320 ? -4.229 -6.761 21.811 1.00 95.62 320 PHE A O 1
ATOM 2419 N N . ALA A 1 321 ? -2.842 -6.585 23.561 1.00 93.44 321 ALA A N 1
ATOM 2420 C CA . ALA A 1 321 ? -3.896 -6.439 24.576 1.00 93.44 321 ALA A CA 1
ATOM 2421 C C . ALA A 1 321 ? -5.008 -7.519 24.507 1.00 93.44 321 ALA A C 1
ATOM 2423 O O . ALA A 1 321 ? -6.170 -7.252 24.804 1.00 93.44 321 ALA A O 1
ATOM 2424 N N . GLY A 1 322 ? -4.651 -8.750 24.115 1.00 92.25 322 GLY A N 1
ATOM 2425 C CA . GLY A 1 322 ? -5.585 -9.876 23.984 1.00 92.25 322 GLY A CA 1
ATOM 2426 C C . GLY A 1 322 ? -6.414 -9.893 22.694 1.00 92.25 322 GLY A C 1
ATOM 2427 O O . GLY A 1 322 ? -7.286 -10.747 22.560 1.00 92.25 322 GLY A O 1
ATOM 2428 N N . GLN A 1 323 ? -6.154 -8.984 21.752 1.00 92.81 323 GLN A N 1
ATOM 2429 C CA . GLN A 1 323 ? -6.801 -8.927 20.439 1.00 92.81 323 GLN A CA 1
ATOM 2430 C C . GLN A 1 323 ? -5.773 -9.102 19.316 1.00 92.81 323 GLN A C 1
ATOM 2432 O O . GLN A 1 323 ? -4.580 -8.869 19.517 1.00 92.81 323 GLN A O 1
ATOM 2437 N N . SER A 1 324 ? -6.230 -9.521 18.134 1.00 94.50 324 SER A N 1
ATOM 2438 C CA . SER A 1 324 ? -5.383 -9.554 16.938 1.00 94.50 324 SER A CA 1
ATOM 2439 C C . SER A 1 324 ? -5.138 -8.129 16.443 1.00 94.50 324 SER A C 1
ATOM 2441 O O . SER A 1 324 ? -6.084 -7.366 16.235 1.00 94.50 324 SER A O 1
ATOM 2443 N N . GLN A 1 325 ? -3.866 -7.779 16.277 1.00 97.94 325 GLN A N 1
ATOM 2444 C CA . GLN A 1 325 ? -3.422 -6.545 15.651 1.00 97.94 325 GLN A CA 1
ATOM 2445 C C . GLN A 1 325 ? -2.703 -6.886 14.349 1.00 97.94 325 GLN A C 1
ATOM 2447 O O . GLN A 1 325 ? -1.731 -7.644 14.346 1.00 97.94 325 GLN A O 1
ATOM 2452 N N . ARG A 1 326 ? -3.166 -6.287 13.254 1.00 98.38 326 ARG A N 1
ATOM 2453 C CA . ARG A 1 326 ? -2.727 -6.583 11.892 1.00 98.38 326 ARG A CA 1
ATOM 2454 C C . ARG A 1 326 ? -2.146 -5.352 11.204 1.00 98.38 326 ARG A C 1
ATOM 2456 O O . ARG A 1 326 ? -2.657 -4.238 11.339 1.00 98.38 326 ARG A O 1
ATOM 2463 N N . LEU A 1 327 ? -1.094 -5.576 10.431 1.00 98.62 327 LEU A N 1
ATOM 2464 C CA . LEU A 1 327 ? -0.378 -4.572 9.660 1.00 98.62 327 LEU A CA 1
ATOM 2465 C C . LEU A 1 327 ? -0.201 -5.068 8.226 1.00 98.62 327 LEU A C 1
ATOM 2467 O O . LEU A 1 327 ? 0.218 -6.200 8.013 1.00 98.62 327 LEU A O 1
ATOM 2471 N N . ILE A 1 328 ? -0.451 -4.203 7.247 1.00 98.75 328 ILE A N 1
ATOM 2472 C CA . ILE A 1 328 ? -0.005 -4.406 5.867 1.00 98.75 328 ILE A CA 1
ATOM 2473 C C . ILE A 1 328 ? 0.957 -3.287 5.494 1.00 98.75 328 ILE A C 1
ATOM 2475 O O . ILE A 1 328 ? 0.677 -2.109 5.701 1.00 98.75 328 ILE A O 1
ATOM 2479 N N . VAL A 1 329 ? 2.089 -3.658 4.913 1.00 98.69 329 VAL A N 1
ATOM 2480 C CA . VAL A 1 329 ? 3.101 -2.734 4.410 1.00 98.69 329 VAL A CA 1
ATOM 2481 C C . VAL A 1 329 ? 3.219 -2.945 2.913 1.00 98.69 329 VAL A C 1
ATOM 2483 O O . VAL A 1 329 ? 3.457 -4.063 2.461 1.00 98.69 329 VAL A O 1
ATOM 2486 N N . VAL A 1 330 ? 3.054 -1.877 2.140 1.00 98.62 330 VAL A N 1
ATOM 2487 C CA . VAL A 1 330 ? 3.262 -1.875 0.692 1.00 98.62 330 VAL A CA 1
ATOM 2488 C C . VAL A 1 330 ? 4.422 -0.943 0.383 1.00 98.62 330 VAL A C 1
ATOM 2490 O O . VAL A 1 330 ? 4.344 0.261 0.620 1.00 98.62 330 VAL A O 1
ATOM 2493 N N . GLY A 1 331 ? 5.506 -1.497 -0.148 1.00 98.12 331 GLY A N 1
ATOM 2494 C CA . GLY A 1 331 ? 6.672 -0.752 -0.599 1.00 98.12 331 GLY A CA 1
ATOM 2495 C C . GLY A 1 331 ? 6.387 -0.057 -1.922 1.00 98.12 331 GLY A C 1
ATOM 2496 O O . GLY A 1 331 ? 6.799 -0.527 -2.973 1.00 98.12 331 GLY A O 1
ATOM 2497 N N . SER A 1 332 ? 5.620 1.024 -1.889 1.00 97.12 332 SER A N 1
ATOM 2498 C CA . SER A 1 332 ? 5.332 1.910 -3.016 1.00 97.12 332 SER A CA 1
ATOM 2499 C C . SER A 1 332 ? 4.689 3.185 -2.467 1.00 97.12 332 SER A C 1
ATOM 2501 O O . SER A 1 332 ? 4.149 3.203 -1.359 1.00 97.12 332 SER A O 1
ATOM 2503 N N . ASN A 1 333 ? 4.684 4.268 -3.240 1.00 92.50 333 ASN A N 1
ATOM 2504 C CA . ASN A 1 333 ? 3.843 5.418 -2.916 1.00 92.50 333 ASN A CA 1
ATOM 2505 C C . ASN A 1 333 ? 2.351 5.034 -3.001 1.00 92.50 333 ASN A C 1
ATOM 2507 O O . ASN A 1 333 ? 1.937 4.335 -3.920 1.00 92.50 333 ASN A O 1
ATOM 2511 N N . ALA A 1 334 ? 1.510 5.535 -2.088 1.00 90.19 334 ALA A N 1
ATOM 2512 C CA . ALA A 1 334 ? 0.098 5.127 -2.014 1.00 90.19 334 ALA A CA 1
ATOM 2513 C C . ALA A 1 334 ? -0.640 5.257 -3.360 1.00 90.19 334 ALA A C 1
ATOM 2515 O O . ALA A 1 334 ? -1.293 4.324 -3.828 1.00 90.19 334 ALA A O 1
ATOM 2516 N N . ILE A 1 335 ? -0.458 6.393 -4.036 1.00 90.00 335 ILE A N 1
ATOM 2517 C CA . ILE A 1 335 ? -1.093 6.688 -5.327 1.00 90.00 335 ILE A CA 1
ATOM 2518 C C . ILE A 1 335 ? -0.635 5.706 -6.421 1.00 90.00 335 ILE A C 1
ATOM 2520 O O . ILE A 1 335 ? -1.424 5.341 -7.289 1.00 90.00 335 ILE A O 1
ATOM 2524 N N . GLY A 1 336 ? 0.621 5.252 -6.383 1.00 90.06 336 GLY A N 1
ATOM 2525 C CA . GLY A 1 336 ? 1.236 4.432 -7.430 1.00 90.06 336 GLY A CA 1
ATOM 2526 C C . GLY A 1 336 ? 0.876 2.953 -7.413 1.00 90.06 336 GLY A C 1
ATOM 2527 O O . GLY A 1 336 ? 1.328 2.218 -8.292 1.00 90.06 336 GLY A O 1
ATOM 2528 N N . TRP A 1 337 ? 0.049 2.521 -6.462 1.00 95.00 337 TRP A N 1
ATOM 2529 C CA . TRP A 1 337 ? -0.504 1.168 -6.441 1.00 95.00 337 TRP A CA 1
ATOM 2530 C C . TRP A 1 337 ? -2.001 1.124 -6.089 1.00 95.00 337 TRP A C 1
ATOM 2532 O O . TRP A 1 337 ? -2.666 0.167 -6.480 1.00 95.00 337 TRP A O 1
ATOM 2542 N N . SER A 1 338 ? -2.532 2.133 -5.387 1.00 94.88 338 SER A N 1
ATOM 2543 C CA . SER A 1 338 ? -3.925 2.162 -4.900 1.00 94.88 338 SER A CA 1
ATOM 2544 C C . SER A 1 338 ? -4.725 3.404 -5.310 1.00 94.88 338 SER A C 1
ATOM 2546 O O . SER A 1 338 ? -5.903 3.498 -4.985 1.00 94.88 338 SER A O 1
ATOM 2548 N N . GLY A 1 339 ? -4.119 4.359 -6.023 1.00 92.31 339 GLY A N 1
ATOM 2549 C CA . GLY A 1 339 ? -4.832 5.540 -6.515 1.00 92.31 339 GLY A CA 1
ATOM 2550 C C . GLY A 1 339 ? -5.721 5.243 -7.723 1.00 92.31 339 GLY A C 1
ATOM 2551 O O . GLY A 1 339 ? -5.581 4.209 -8.386 1.00 92.31 339 GLY A O 1
ATOM 2552 N N . ASP A 1 340 ? -6.576 6.205 -8.076 1.00 90.31 340 ASP A N 1
ATOM 2553 C CA . ASP A 1 340 ? -7.528 6.098 -9.188 1.00 90.31 340 ASP A CA 1
ATOM 2554 C C . ASP A 1 340 ? -6.847 5.717 -10.500 1.00 90.31 340 ASP A C 1
ATOM 2556 O O . ASP A 1 340 ? -7.338 4.850 -11.211 1.00 90.31 340 ASP A O 1
ATOM 2560 N N . ALA A 1 341 ? -5.671 6.276 -10.800 1.00 87.00 341 ALA A N 1
ATOM 2561 C CA . ALA A 1 341 ? -4.924 5.959 -12.019 1.00 87.00 341 ALA A CA 1
ATOM 2562 C C . ALA A 1 341 ? -4.570 4.463 -12.159 1.00 87.00 341 ALA A C 1
ATOM 2564 O O . ALA A 1 341 ? -4.379 3.980 -13.278 1.00 87.00 341 ALA A O 1
ATOM 2565 N N . ILE A 1 342 ? -4.478 3.738 -11.041 1.00 90.94 342 ILE A N 1
ATOM 2566 C CA . ILE A 1 342 ? -4.151 2.312 -11.004 1.00 90.94 342 ILE A CA 1
ATOM 2567 C C . ILE A 1 342 ? -5.410 1.462 -10.853 1.00 90.94 342 ILE A C 1
ATOM 2569 O O . ILE A 1 342 ? -5.594 0.526 -11.631 1.00 90.94 342 ILE A O 1
ATOM 2573 N N . LEU A 1 343 ? -6.274 1.789 -9.889 1.00 88.12 343 LEU A N 1
ATOM 2574 C CA . LEU A 1 343 ? -7.443 0.969 -9.564 1.00 88.12 343 LEU A CA 1
ATOM 2575 C C . LEU A 1 343 ? -8.615 1.179 -10.526 1.00 88.12 343 LEU A C 1
ATOM 2577 O O . LEU A 1 343 ? -9.310 0.223 -10.854 1.00 88.12 343 LEU A O 1
ATOM 2581 N N . ALA A 1 344 ? -8.812 2.404 -11.014 1.00 76.12 344 ALA A N 1
ATOM 2582 C CA . ALA A 1 344 ? -9.947 2.769 -11.862 1.00 76.12 344 ALA A CA 1
ATOM 2583 C C . ALA A 1 344 ? -9.535 3.209 -13.285 1.00 76.12 344 ALA A C 1
ATOM 2585 O O . ALA A 1 344 ? -10.294 3.059 -14.242 1.00 76.12 344 ALA A O 1
ATOM 2586 N N . GLY A 1 345 ? -8.301 3.688 -13.457 1.00 61.22 345 GLY A N 1
ATOM 2587 C CA . GLY A 1 345 ? -7.788 4.331 -14.670 1.00 61.22 345 GLY A CA 1
ATOM 2588 C C . GLY A 1 345 ? -7.330 3.383 -15.779 1.00 61.22 345 GLY A C 1
ATOM 2589 O O . GLY A 1 345 ? -6.881 3.832 -16.833 1.00 61.22 345 GLY A O 1
ATOM 2590 N N . GLY A 1 346 ? -7.430 2.071 -15.579 1.00 59.44 346 GLY A N 1
ATOM 2591 C CA . GLY A 1 346 ? -7.017 1.080 -16.560 1.00 59.44 346 GLY A CA 1
ATOM 2592 C C . GLY A 1 346 ? -8.157 0.144 -16.905 1.00 59.44 346 GLY A C 1
ATOM 2593 O O . GLY A 1 346 ? -8.227 -0.934 -16.344 1.00 59.44 346 GLY A O 1
ATOM 2594 N N . SER A 1 347 ? -9.023 0.513 -17.841 1.00 64.25 347 SER A N 1
ATOM 2595 C CA . SER A 1 347 ? -9.827 -0.479 -18.558 1.00 64.25 347 SER A CA 1
ATOM 2596 C C . SER A 1 347 ? -9.020 -0.951 -19.763 1.00 64.25 347 SER A C 1
ATOM 2598 O O . SER A 1 347 ? -8.558 -0.130 -20.554 1.00 64.25 347 SER A O 1
ATOM 2600 N N . GLN A 1 348 ? -8.809 -2.256 -19.896 1.00 67.00 348 GLN A N 1
ATOM 2601 C CA . GLN A 1 348 ? -8.217 -2.856 -21.090 1.00 67.00 348 GLN A CA 1
ATOM 2602 C C . GLN A 1 348 ? -9.207 -3.826 -21.722 1.00 67.00 348 GLN A C 1
ATOM 2604 O O . GLN A 1 348 ? -9.991 -4.464 -21.023 1.00 67.00 348 GLN A O 1
ATOM 2609 N N . VAL A 1 349 ? -9.175 -3.933 -23.047 1.00 64.31 349 VAL A N 1
ATOM 2610 C CA . VAL A 1 349 ? -9.981 -4.918 -23.765 1.00 64.31 349 VAL A CA 1
ATOM 2611 C C . VAL A 1 349 ? -9.135 -6.165 -23.977 1.00 64.31 349 VAL A C 1
ATOM 2613 O O . VAL A 1 349 ? -8.113 -6.107 -24.655 1.00 64.31 349 VAL A O 1
ATOM 2616 N N . VAL A 1 350 ? -9.560 -7.284 -23.397 1.00 61.81 350 VAL A N 1
ATOM 2617 C CA . VAL A 1 350 ? -8.948 -8.607 -23.579 1.00 61.81 350 VAL A CA 1
ATOM 2618 C C . VAL A 1 350 ? -10.036 -9.545 -24.080 1.00 61.81 350 VAL A C 1
ATOM 2620 O O . VAL A 1 350 ? -11.088 -9.641 -23.454 1.00 61.81 350 VAL A O 1
ATOM 2623 N N . ASP A 1 351 ? -9.824 -10.183 -25.233 1.00 58.91 351 ASP A N 1
ATOM 2624 C CA . ASP A 1 351 ? -10.783 -11.105 -25.865 1.00 58.91 351 ASP A CA 1
ATOM 2625 C C . ASP A 1 351 ? -12.209 -10.534 -25.999 1.00 58.91 351 ASP A C 1
ATOM 2627 O O . ASP A 1 351 ? -13.211 -11.212 -25.768 1.00 58.91 351 ASP A O 1
ATOM 2631 N N . GLY A 1 352 ? -12.309 -9.243 -26.338 1.00 59.41 352 GLY A N 1
ATOM 2632 C CA . GLY A 1 352 ? -13.594 -8.557 -26.462 1.00 59.41 352 GLY A CA 1
ATOM 2633 C C . GLY A 1 352 ? -14.322 -8.370 -25.127 1.00 59.41 352 GLY A C 1
ATOM 2634 O O . GLY A 1 352 ? -15.546 -8.294 -25.120 1.00 59.41 352 GLY A O 1
ATOM 2635 N N . ARG A 1 353 ? -13.602 -8.310 -24.000 1.00 59.34 353 ARG A N 1
ATOM 2636 C CA . ARG A 1 353 ? -14.131 -7.985 -22.665 1.00 59.34 353 ARG A CA 1
ATOM 2637 C C . ARG A 1 353 ? -13.348 -6.835 -22.050 1.00 59.34 353 ARG A C 1
ATOM 2639 O O . ARG A 1 353 ? -12.126 -6.805 -22.156 1.00 59.34 353 ARG A O 1
ATOM 2646 N N . ILE A 1 354 ? -14.044 -5.918 -21.382 1.00 63.84 354 ILE A N 1
ATOM 2647 C CA . ILE A 1 354 ? -13.403 -4.858 -20.598 1.00 63.84 354 ILE A CA 1
ATOM 2648 C C . ILE A 1 354 ? -12.982 -5.454 -19.252 1.00 63.84 354 ILE A C 1
ATOM 2650 O O . ILE A 1 354 ? -13.831 -5.926 -18.499 1.00 63.84 354 ILE A O 1
ATOM 2654 N N . THR A 1 355 ? -11.686 -5.444 -18.957 1.00 65.50 355 THR A N 1
ATOM 2655 C CA . THR A 1 355 ? -11.124 -5.887 -17.674 1.00 65.50 355 THR A CA 1
ATOM 2656 C C . THR A 1 355 ? -10.292 -4.781 -17.043 1.00 65.50 355 THR A C 1
ATOM 2658 O O . THR A 1 355 ? -9.785 -3.892 -17.739 1.00 65.50 355 THR A O 1
ATOM 2661 N N . THR A 1 356 ? -10.133 -4.825 -15.720 1.00 71.94 356 THR A N 1
ATOM 2662 C CA . THR A 1 356 ? -9.204 -3.925 -15.039 1.00 71.94 356 THR A CA 1
ATOM 2663 C C . THR A 1 356 ? -7.773 -4.291 -15.451 1.00 71.94 356 THR A C 1
ATOM 2665 O O . THR A 1 356 ? -7.350 -5.445 -15.367 1.00 71.94 356 THR A O 1
ATOM 2668 N N . ARG A 1 357 ? -7.002 -3.304 -15.910 1.00 80.94 357 ARG A N 1
ATOM 2669 C CA . ARG A 1 357 ? -5.622 -3.447 -16.397 1.00 80.94 357 ARG A CA 1
ATOM 2670 C C . ARG A 1 357 ? -4.703 -4.036 -15.334 1.00 80.94 357 ARG A C 1
ATOM 2672 O O . ARG A 1 357 ? -3.821 -4.829 -15.652 1.00 80.94 357 ARG A O 1
ATOM 2679 N N . TRP A 1 358 ? -4.948 -3.647 -14.088 1.00 89.00 358 TRP A N 1
ATOM 2680 C CA . TRP A 1 358 ? -4.170 -4.016 -12.916 1.00 89.00 358 TRP A CA 1
ATOM 2681 C C . TRP A 1 358 ? -5.067 -4.692 -11.873 1.00 89.00 358 TRP A C 1
ATOM 2683 O O . TRP A 1 358 ? -5.205 -4.226 -10.744 1.00 89.00 358 TRP A O 1
ATOM 2693 N N . SER A 1 359 ? -5.728 -5.785 -12.265 1.00 86.88 359 SER A N 1
ATOM 2694 C CA . SER A 1 359 ? -6.650 -6.533 -11.396 1.00 86.88 359 SER A CA 1
ATOM 2695 C C . SER A 1 359 ? -6.001 -7.025 -10.094 1.00 86.88 359 SER A C 1
ATOM 2697 O O . SER A 1 359 ? -6.691 -7.193 -9.086 1.00 86.88 359 SER A O 1
ATOM 2699 N N . GLY A 1 360 ? -4.679 -7.227 -10.088 1.00 91.56 360 GLY A N 1
ATOM 2700 C CA . GLY A 1 360 ? -3.922 -7.588 -8.893 1.00 91.56 360 GLY A CA 1
ATOM 2701 C C . GLY A 1 360 ? -3.830 -6.451 -7.878 1.00 91.56 360 GLY A C 1
ATOM 2702 O O . GLY A 1 360 ? -3.962 -6.711 -6.689 1.00 91.56 360 GLY A O 1
ATOM 2703 N N . ASN A 1 361 ? -3.730 -5.189 -8.313 1.00 94.50 361 ASN A N 1
ATOM 2704 C CA . ASN A 1 361 ? -3.772 -4.030 -7.413 1.00 94.50 361 ASN A CA 1
ATOM 2705 C C . ASN A 1 361 ? -5.135 -3.873 -6.742 1.00 94.50 361 ASN A C 1
ATOM 2707 O O . ASN A 1 361 ? -5.202 -3.641 -5.538 1.00 94.50 361 ASN A O 1
ATOM 2711 N N . GLN A 1 362 ? -6.212 -4.032 -7.515 1.00 90.94 362 GLN A N 1
ATOM 2712 C CA . GLN A 1 362 ? -7.571 -3.979 -6.981 1.00 90.94 362 GLN A CA 1
ATOM 2713 C C . GLN A 1 362 ? -7.791 -5.089 -5.946 1.00 90.94 362 GLN A C 1
ATOM 2715 O O . GLN A 1 362 ? -8.220 -4.817 -4.826 1.00 90.94 362 GLN A O 1
ATOM 2720 N N . THR A 1 363 ? -7.413 -6.324 -6.289 1.00 91.19 363 THR A N 1
ATOM 2721 C CA . THR A 1 363 ? -7.538 -7.473 -5.382 1.00 91.19 363 THR A CA 1
ATOM 2722 C C . THR A 1 363 ? -6.656 -7.308 -4.142 1.00 91.19 363 THR A C 1
ATOM 2724 O O . THR A 1 363 ? -7.117 -7.589 -3.038 1.00 91.19 363 THR A O 1
ATOM 2727 N N . LEU A 1 364 ? -5.424 -6.802 -4.290 1.00 95.56 364 LEU A N 1
ATOM 2728 C CA . LEU A 1 364 ? -4.522 -6.503 -3.176 1.00 95.56 364 LEU A CA 1
ATOM 2729 C C . LEU A 1 364 ? -5.155 -5.490 -2.224 1.00 95.56 364 LEU A C 1
ATOM 2731 O O . LEU A 1 364 ? -5.193 -5.731 -1.022 1.00 95.56 364 LEU A O 1
ATOM 2735 N N . PHE A 1 365 ? -5.672 -4.381 -2.751 1.00 95.81 365 PHE A N 1
ATOM 2736 C CA . PHE A 1 365 ? -6.240 -3.308 -1.942 1.00 95.81 365 PHE A CA 1
ATOM 2737 C C . PHE A 1 365 ? -7.489 -3.758 -1.176 1.00 95.81 365 PHE A C 1
ATOM 2739 O O . PHE A 1 365 ? -7.572 -3.584 0.038 1.00 95.81 365 PHE A O 1
ATOM 2746 N N . GLU A 1 366 ? -8.432 -4.405 -1.858 1.00 92.75 366 GLU A N 1
ATOM 2747 C CA . GLU A 1 366 ? -9.683 -4.865 -1.247 1.00 92.75 366 GLU A CA 1
ATOM 2748 C C . GLU A 1 366 ? -9.446 -5.981 -0.224 1.00 92.75 366 GLU A C 1
ATOM 2750 O O . GLU A 1 366 ? -9.963 -5.918 0.894 1.00 92.75 366 GLU A O 1
ATOM 2755 N N . SER A 1 367 ? -8.600 -6.959 -0.562 1.00 94.56 367 SER A N 1
ATOM 2756 C CA . SER A 1 367 ? -8.254 -8.050 0.356 1.00 94.56 367 SER A CA 1
ATOM 2757 C C . SER A 1 367 ? -7.480 -7.542 1.569 1.00 94.56 367 SER A C 1
ATOM 2759 O O . SER A 1 367 ? -7.650 -8.067 2.664 1.00 94.56 367 SER A O 1
ATOM 2761 N N . SER A 1 368 ? -6.672 -6.489 1.398 1.00 97.44 368 SER A N 1
ATOM 2762 C CA . SER A 1 368 ? -5.988 -5.828 2.511 1.00 97.44 368 SER A CA 1
ATOM 2763 C C . SER A 1 368 ? -6.979 -5.229 3.502 1.00 97.44 368 SER A C 1
ATOM 2765 O O . SER A 1 368 ? -6.846 -5.438 4.705 1.00 97.44 368 SER A O 1
ATOM 2767 N N . ILE A 1 369 ? -8.003 -4.523 3.013 1.00 96.56 369 ILE A N 1
ATOM 2768 C CA . ILE A 1 369 ? -9.037 -3.929 3.871 1.00 96.56 369 ILE A CA 1
ATOM 2769 C C . ILE A 1 369 ? -9.831 -5.025 4.591 1.00 96.56 369 ILE A C 1
ATOM 2771 O O . ILE A 1 369 ? -10.040 -4.925 5.798 1.00 96.56 369 ILE A O 1
ATOM 2775 N N . ALA A 1 370 ? -10.239 -6.080 3.877 1.00 93.31 370 ALA A N 1
ATOM 2776 C CA . ALA A 1 370 ? -10.975 -7.201 4.461 1.00 93.31 370 ALA A CA 1
ATOM 2777 C C . ALA A 1 370 ? -10.159 -7.916 5.550 1.00 93.31 370 ALA A C 1
ATOM 2779 O O . ALA A 1 370 ? -10.653 -8.126 6.658 1.00 93.31 370 ALA A O 1
ATOM 2780 N N . TRP A 1 371 ? -8.887 -8.215 5.279 1.00 95.94 371 TRP A N 1
ATOM 2781 C CA . TRP A 1 371 ? -7.999 -8.857 6.246 1.00 95.94 371 TRP A CA 1
ATOM 2782 C C . TRP A 1 371 ? -7.773 -7.991 7.488 1.00 95.94 371 TRP A C 1
ATOM 2784 O O . TRP A 1 371 ? -7.929 -8.457 8.615 1.00 95.94 371 TRP A O 1
ATOM 2794 N N . LEU A 1 372 ? -7.495 -6.697 7.314 1.00 97.31 372 LEU A N 1
ATOM 2795 C CA . LEU A 1 372 ? -7.326 -5.762 8.433 1.00 97.31 372 LEU A CA 1
ATOM 2796 C C . LEU A 1 372 ? -8.618 -5.562 9.242 1.00 97.31 372 LEU A C 1
ATOM 2798 O O . LEU A 1 372 ? -8.559 -5.194 10.414 1.00 97.31 372 LEU A O 1
ATOM 2802 N N . ALA A 1 373 ? -9.780 -5.823 8.645 1.00 94.94 373 ALA A N 1
ATOM 2803 C CA . ALA A 1 373 ? -11.079 -5.774 9.306 1.00 94.94 373 ALA A CA 1
ATOM 2804 C C . ALA A 1 373 ? -11.470 -7.081 10.024 1.00 94.94 373 ALA A C 1
ATOM 2806 O O . ALA A 1 373 ? -12.551 -7.130 10.610 1.00 94.94 373 ALA A O 1
ATOM 2807 N N . GLY A 1 374 ? -10.634 -8.127 9.986 1.00 92.25 374 GLY A N 1
ATOM 2808 C CA . GLY A 1 374 ? -10.968 -9.440 10.558 1.00 92.25 374 GLY A CA 1
ATOM 2809 C C . GLY A 1 374 ? -11.948 -10.252 9.707 1.00 92.25 374 GLY A C 1
ATOM 2810 O O . GLY A 1 374 ? -12.670 -11.093 10.234 1.00 92.25 374 GLY A O 1
ATOM 2811 N N . MET A 1 375 ? -12.036 -9.955 8.407 1.00 89.94 375 MET A N 1
ATOM 2812 C CA . MET A 1 375 ? -12.969 -10.578 7.465 1.00 89.94 375 MET A CA 1
ATOM 2813 C C . MET A 1 375 ? -12.252 -11.557 6.530 1.00 89.94 375 MET A C 1
ATOM 2815 O O . MET A 1 375 ? -12.395 -11.483 5.310 1.00 89.94 375 MET A O 1
ATOM 2819 N N . ASP A 1 376 ? -11.455 -12.459 7.097 1.00 87.88 376 ASP A N 1
ATOM 2820 C CA . ASP A 1 376 ? -10.613 -13.411 6.364 1.00 87.88 376 ASP A CA 1
ATOM 2821 C C . ASP A 1 376 ? -11.426 -14.284 5.390 1.00 87.88 376 ASP A C 1
ATOM 2823 O O . ASP A 1 376 ? -10.996 -14.513 4.262 1.00 87.88 376 ASP A O 1
ATOM 2827 N N . ASP A 1 377 ? -12.649 -14.668 5.773 1.00 80.81 377 ASP A N 1
ATOM 2828 C CA . ASP A 1 377 ? -13.573 -15.457 4.942 1.00 80.81 377 ASP A CA 1
ATOM 2829 C C . ASP A 1 377 ? -14.024 -14.735 3.658 1.00 80.81 377 ASP A C 1
ATOM 2831 O O . ASP A 1 377 ? -14.514 -15.368 2.720 1.00 80.81 377 ASP A O 1
ATOM 2835 N N . LEU A 1 378 ? -13.880 -13.405 3.599 1.00 78.81 378 LEU A N 1
ATOM 2836 C CA . LEU A 1 378 ? -14.206 -12.602 2.417 1.00 78.81 378 LEU A CA 1
ATOM 2837 C C . LEU A 1 378 ? -13.017 -12.447 1.460 1.00 78.81 378 LEU A C 1
ATOM 2839 O O . LEU A 1 378 ? -13.185 -11.906 0.364 1.00 78.81 378 LEU A O 1
ATOM 2843 N N . ILE A 1 379 ? -11.828 -12.923 1.840 1.00 81.81 379 ILE A N 1
ATOM 2844 C CA . ILE A 1 379 ? -10.644 -12.916 0.983 1.00 81.81 379 ILE A CA 1
ATOM 2845 C C . ILE A 1 379 ? -10.758 -14.093 0.015 1.00 81.81 379 ILE A C 1
ATOM 2847 O O . ILE A 1 379 ? -10.352 -15.218 0.296 1.00 81.81 379 ILE A O 1
ATOM 2851 N N . ALA A 1 380 ? -11.324 -13.823 -1.156 1.00 65.00 380 ALA A N 1
ATOM 2852 C CA . ALA A 1 380 ? -11.369 -14.758 -2.268 1.00 65.00 380 ALA A CA 1
ATOM 2853 C C . ALA A 1 380 ? -10.635 -14.165 -3.480 1.00 65.00 380 ALA A C 1
ATOM 2855 O O . ALA A 1 380 ? -10.613 -12.942 -3.643 1.00 65.00 380 ALA A O 1
ATOM 2856 N N . PRO A 1 381 ? -10.086 -14.997 -4.386 1.00 59.59 381 PRO A N 1
ATOM 2857 C CA . PRO A 1 381 ? -9.656 -14.517 -5.693 1.00 59.59 381 PRO A CA 1
ATOM 2858 C C . PRO A 1 381 ? -10.838 -13.803 -6.363 1.00 59.59 381 PRO A C 1
ATOM 2860 O O . PRO A 1 381 ? -11.899 -14.414 -6.541 1.00 59.59 381 PRO A O 1
ATOM 2863 N N . GLY A 1 382 ? -10.677 -12.517 -6.696 1.00 55.19 382 GLY A N 1
ATOM 2864 C CA . GLY A 1 382 ? -11.757 -11.698 -7.254 1.00 55.19 382 GLY A CA 1
ATOM 2865 C C . GLY A 1 382 ? -12.387 -12.342 -8.493 1.00 55.19 382 GLY A C 1
ATOM 2866 O O . GLY A 1 382 ? -11.732 -13.081 -9.227 1.00 55.19 382 GLY A O 1
ATOM 2867 N N . THR A 1 383 ? -13.661 -12.071 -8.780 1.00 50.91 383 THR A N 1
ATOM 2868 C CA . THR A 1 383 ? -14.351 -12.641 -9.958 1.00 50.91 383 THR A CA 1
ATOM 2869 C C . THR A 1 383 ? -13.614 -12.342 -11.268 1.00 50.91 383 THR A C 1
ATOM 2871 O O . THR A 1 383 ? -13.600 -13.191 -12.158 1.00 50.91 383 THR A O 1
ATOM 2874 N N . GLN A 1 384 ? -12.910 -11.205 -11.351 1.00 50.00 384 GLN A N 1
ATOM 2875 C CA . GLN A 1 384 ? -12.065 -10.853 -12.494 1.00 50.00 384 GLN A CA 1
ATOM 2876 C C . GLN A 1 384 ? -10.829 -11.758 -12.663 1.00 50.00 384 GLN A C 1
ATOM 2878 O O . GLN A 1 384 ? -10.407 -11.989 -13.798 1.00 50.00 384 GLN A O 1
ATOM 2883 N N . ALA A 1 385 ? -10.299 -12.334 -11.575 1.00 48.84 385 ALA A N 1
ATOM 2884 C CA . ALA A 1 385 ? -9.151 -13.247 -11.575 1.00 48.84 385 ALA A CA 1
ATOM 2885 C C . ALA A 1 385 ? -9.416 -14.543 -12.352 1.00 48.84 385 ALA A C 1
ATOM 2887 O O . ALA A 1 385 ? -8.506 -15.124 -12.935 1.00 48.84 385 ALA A O 1
ATOM 2888 N N . ARG A 1 386 ? -10.677 -14.993 -12.395 1.00 46.94 386 ARG A N 1
ATOM 2889 C CA . ARG A 1 386 ? -11.068 -16.234 -13.085 1.00 46.94 386 ARG A CA 1
ATOM 2890 C C . ARG A 1 386 ? -11.253 -16.063 -14.593 1.00 46.94 386 ARG A C 1
ATOM 2892 O O . ARG A 1 386 ? -11.502 -17.045 -15.287 1.00 46.94 386 ARG A O 1
ATOM 2899 N N . THR A 1 387 ? -11.184 -14.833 -15.100 1.00 39.97 387 THR A N 1
ATOM 2900 C CA . THR A 1 387 ? -11.635 -14.510 -16.463 1.00 39.97 387 THR A CA 1
ATOM 2901 C C . THR A 1 387 ? -10.531 -14.531 -17.510 1.00 39.97 387 THR A C 1
ATOM 2903 O O . THR A 1 387 ? -10.845 -14.520 -18.698 1.00 39.97 387 THR A O 1
ATOM 2906 N N . ILE A 1 388 ? -9.263 -14.570 -17.097 1.00 45.25 388 ILE A N 1
ATOM 2907 C CA . ILE A 1 388 ? -8.120 -14.635 -18.007 1.00 45.25 388 ILE A CA 1
ATOM 2908 C C . ILE A 1 388 ? -7.436 -15.975 -17.766 1.00 45.25 388 ILE A C 1
ATOM 2910 O O . ILE A 1 388 ? -7.000 -16.267 -16.655 1.00 45.25 388 ILE A O 1
ATOM 2914 N N . ALA A 1 389 ? -7.365 -16.811 -18.801 1.00 38.34 389 ALA A N 1
ATOM 2915 C CA . ALA A 1 389 ? -6.518 -17.991 -18.773 1.00 38.34 389 ALA A CA 1
ATOM 2916 C C . ALA A 1 389 ? -5.058 -17.519 -18.755 1.00 38.34 389 ALA A C 1
ATOM 2918 O O . ALA A 1 389 ? -4.441 -17.327 -19.801 1.00 38.34 389 ALA A O 1
ATOM 2919 N N . THR A 1 390 ? -4.509 -17.272 -17.568 1.00 48.59 390 THR A N 1
ATOM 2920 C CA . THR A 1 390 ? -3.090 -16.959 -17.437 1.00 48.59 390 THR A CA 1
ATOM 2921 C C . THR A 1 390 ? -2.326 -18.240 -17.745 1.00 48.59 390 THR A C 1
ATOM 2923 O O . THR A 1 390 ? -2.396 -19.215 -16.992 1.00 48.59 390 THR A O 1
ATOM 2926 N N . ILE A 1 391 ? -1.632 -18.275 -18.886 1.00 53.38 391 ILE A N 1
ATOM 2927 C CA . ILE A 1 391 ? -0.673 -19.342 -19.175 1.00 53.38 391 ILE A CA 1
ATOM 2928 C C . ILE A 1 391 ? 0.325 -19.311 -18.020 1.00 53.38 391 ILE A C 1
ATOM 2930 O O . ILE A 1 391 ? 0.977 -18.290 -17.797 1.00 53.38 391 ILE A O 1
ATOM 2934 N N . LYS A 1 392 ? 0.391 -20.399 -17.246 1.00 51.69 392 LYS A N 1
ATOM 2935 C CA . LYS A 1 392 ? 1.359 -20.507 -16.154 1.00 51.69 392 LYS A CA 1
ATOM 2936 C C . LYS A 1 392 ? 2.758 -20.218 -16.709 1.00 51.69 392 LYS A C 1
ATOM 2938 O O . LYS A 1 392 ? 3.035 -20.657 -17.829 1.00 51.69 392 LYS A O 1
ATOM 2943 N N . PRO A 1 393 ? 3.623 -19.504 -15.967 1.00 51.38 393 PRO A N 1
ATOM 2944 C CA . PRO A 1 393 ? 5.002 -19.316 -16.388 1.00 51.38 393 PRO A CA 1
ATOM 2945 C C . PRO A 1 393 ? 5.608 -20.694 -16.657 1.00 51.38 393 PRO A C 1
ATOM 2947 O O . PRO A 1 393 ? 5.649 -21.552 -15.776 1.00 51.38 393 PRO A O 1
ATOM 2950 N N . LEU A 1 394 ? 5.964 -20.926 -17.919 1.00 71.38 394 LEU A N 1
ATOM 2951 C CA . LEU A 1 394 ? 6.580 -22.168 -18.352 1.00 71.38 394 LEU A CA 1
ATOM 2952 C C . LEU A 1 394 ? 8.016 -22.167 -17.838 1.00 71.38 394 LEU A C 1
ATOM 2954 O O . LEU A 1 394 ? 8.726 -21.173 -18.010 1.00 71.38 394 LEU A O 1
ATOM 2958 N N . ASP A 1 395 ? 8.452 -23.262 -17.226 1.00 68.25 395 ASP A N 1
ATOM 2959 C CA . ASP A 1 395 ? 9.851 -23.383 -16.827 1.00 68.25 395 ASP A CA 1
ATOM 2960 C C . ASP A 1 395 ? 10.776 -23.382 -18.070 1.00 68.25 395 ASP A C 1
ATOM 2962 O O . ASP A 1 395 ? 10.343 -23.571 -19.216 1.00 68.25 395 ASP A O 1
ATOM 2966 N N . ALA A 1 396 ? 12.077 -23.149 -17.869 1.00 73.12 396 ALA A N 1
ATOM 2967 C CA . ALA A 1 396 ? 13.041 -23.070 -18.971 1.00 73.12 396 ALA A CA 1
ATOM 2968 C C . ALA A 1 396 ? 13.085 -24.356 -19.827 1.00 73.12 396 ALA A C 1
ATOM 2970 O O . ALA A 1 396 ? 13.358 -24.305 -21.032 1.00 73.12 396 ALA A O 1
ATOM 2971 N N . GLN A 1 397 ? 12.780 -25.510 -19.228 1.00 77.88 397 GLN A N 1
ATOM 2972 C CA . GLN A 1 397 ? 12.739 -26.799 -19.907 1.00 77.88 397 GLN A CA 1
ATOM 2973 C C . GLN A 1 397 ? 11.482 -26.922 -20.778 1.00 77.88 397 GLN A C 1
ATOM 2975 O O . GLN A 1 397 ? 11.582 -27.326 -21.936 1.00 77.88 397 GLN A O 1
ATOM 2980 N N . GLN A 1 398 ? 10.323 -26.497 -20.281 1.00 77.56 398 GLN A N 1
ATOM 2981 C CA . GLN A 1 398 ? 9.063 -26.421 -21.015 1.00 77.56 398 GLN A CA 1
ATOM 2982 C C . GLN A 1 398 ? 9.172 -25.458 -22.198 1.00 77.56 398 GLN A C 1
ATOM 2984 O O . GLN A 1 398 ? 8.745 -25.798 -23.303 1.00 77.56 398 GLN A O 1
ATOM 2989 N N . TYR A 1 399 ? 9.827 -24.307 -22.012 1.00 83.38 399 TYR A N 1
ATOM 2990 C CA . TYR A 1 399 ? 10.135 -23.381 -23.104 1.00 83.38 399 TYR A CA 1
ATOM 2991 C C . TYR A 1 399 ? 10.998 -24.032 -24.187 1.00 83.38 399 TYR A C 1
ATOM 2993 O O . TYR A 1 399 ? 10.700 -23.912 -25.376 1.00 83.38 399 TYR A O 1
ATOM 3001 N N . SER A 1 400 ? 12.055 -24.745 -23.789 1.00 83.25 400 SER A N 1
ATOM 3002 C CA . SER A 1 400 ? 12.937 -25.452 -24.721 1.00 83.25 400 SER A CA 1
ATOM 3003 C C . SER A 1 400 ? 12.189 -26.544 -25.492 1.00 83.25 400 SER A C 1
ATOM 3005 O O . SER A 1 400 ? 12.282 -26.613 -26.718 1.00 83.25 400 SER A O 1
ATOM 3007 N N . VAL A 1 401 ? 11.378 -27.348 -24.801 1.00 87.00 401 VAL A N 1
ATOM 3008 C CA . VAL A 1 401 ? 10.573 -28.418 -25.406 1.00 87.00 401 VAL A CA 1
ATOM 3009 C C . VAL A 1 401 ? 9.570 -27.851 -26.408 1.00 87.00 401 VAL A C 1
ATOM 3011 O O . VAL A 1 401 ? 9.529 -28.310 -27.548 1.00 87.00 401 VAL A O 1
ATOM 3014 N N . ILE A 1 402 ? 8.811 -26.817 -26.033 1.00 87.44 402 ILE A N 1
ATOM 3015 C CA . ILE A 1 402 ? 7.851 -26.165 -26.936 1.00 87.44 402 ILE A CA 1
ATOM 3016 C C . ILE A 1 402 ? 8.573 -25.583 -28.154 1.00 87.44 402 ILE A C 1
ATOM 3018 O O . ILE A 1 402 ? 8.118 -25.758 -29.286 1.00 87.44 402 ILE A O 1
ATOM 3022 N N . ARG A 1 403 ? 9.735 -24.954 -27.953 1.00 85.25 403 ARG A N 1
ATOM 3023 C CA . ARG A 1 403 ? 10.543 -24.397 -29.042 1.00 85.25 403 ARG A CA 1
ATOM 3024 C C . ARG A 1 403 ? 11.015 -25.478 -30.016 1.00 85.25 403 ARG A C 1
ATOM 3026 O O . ARG A 1 403 ? 10.927 -25.269 -31.222 1.00 85.25 403 ARG A O 1
ATOM 3033 N N . TRP A 1 404 ? 11.458 -26.635 -29.525 1.00 90.81 404 TRP A N 1
ATOM 3034 C CA . TRP A 1 404 ? 11.866 -27.762 -30.372 1.00 90.81 404 TRP A CA 1
ATOM 3035 C C . TRP A 1 404 ? 10.691 -28.431 -31.088 1.00 90.81 404 TRP A C 1
ATOM 3037 O O . TRP A 1 404 ? 10.810 -28.777 -32.265 1.00 90.81 404 TRP A O 1
ATOM 3047 N N . ILE A 1 405 ? 9.540 -28.559 -30.429 1.00 89.88 405 ILE A N 1
ATOM 3048 C CA . ILE A 1 405 ? 8.317 -29.075 -31.055 1.00 89.88 405 ILE A CA 1
ATOM 3049 C C . ILE A 1 405 ? 7.872 -28.156 -32.197 1.00 89.88 405 ILE A C 1
ATOM 3051 O O . ILE A 1 405 ? 7.540 -28.642 -33.276 1.00 89.88 405 ILE A O 1
ATOM 3055 N N . LEU A 1 406 ? 7.909 -26.838 -32.003 1.00 87.56 406 LEU A N 1
ATOM 3056 C CA . LEU A 1 406 ? 7.504 -25.882 -33.035 1.00 87.56 406 LEU A CA 1
ATOM 3057 C C . LEU A 1 406 ? 8.529 -25.766 -34.173 1.00 87.56 406 LEU A C 1
ATOM 3059 O O . LEU A 1 406 ? 8.130 -25.711 -35.333 1.00 87.56 406 LEU A O 1
ATOM 3063 N N . LEU A 1 407 ? 9.833 -25.754 -33.868 1.00 88.00 407 LEU A N 1
ATOM 3064 C CA . LEU A 1 407 ? 10.886 -25.596 -34.881 1.00 88.00 407 LEU A CA 1
ATOM 3065 C C . LEU A 1 407 ? 11.173 -26.871 -35.675 1.00 88.00 407 LEU A C 1
ATOM 3067 O O . LEU A 1 407 ? 11.424 -26.790 -36.873 1.00 88.00 407 LEU A O 1
ATOM 3071 N N . ALA A 1 408 ? 11.181 -28.033 -35.024 1.00 88.12 408 ALA A N 1
ATOM 3072 C CA . ALA A 1 408 ? 11.573 -29.297 -35.648 1.00 88.12 408 ALA A CA 1
ATOM 3073 C C . ALA A 1 408 ? 10.418 -30.302 -35.702 1.00 88.12 408 ALA A C 1
ATOM 3075 O O . ALA A 1 408 ? 10.262 -31.001 -36.702 1.00 88.12 408 ALA A O 1
ATOM 3076 N N . GLY A 1 409 ? 9.584 -30.350 -34.661 1.00 90.06 409 GLY A N 1
ATOM 3077 C CA . GLY A 1 409 ? 8.462 -31.284 -34.578 1.00 90.06 409 GLY A CA 1
ATOM 3078 C C . GLY A 1 409 ? 7.412 -31.050 -35.663 1.00 90.06 409 GLY A C 1
ATOM 3079 O O . GLY A 1 409 ? 7.091 -31.978 -36.400 1.00 90.06 409 GLY A O 1
ATOM 3080 N N . LEU A 1 410 ? 6.909 -29.819 -35.811 1.00 91.44 410 LEU A N 1
ATOM 3081 C CA . LEU A 1 410 ? 5.858 -29.507 -36.787 1.00 91.44 410 LEU A CA 1
ATOM 3082 C C . LEU A 1 410 ? 6.343 -29.664 -38.243 1.00 91.44 410 LEU A C 1
ATOM 3084 O O . LEU A 1 410 ? 5.683 -30.376 -39.003 1.00 91.44 410 LEU A O 1
ATOM 3088 N N . PRO A 1 411 ? 7.502 -29.100 -38.649 1.00 93.12 411 PRO A N 1
ATOM 3089 C CA . PRO A 1 411 ? 8.019 -29.309 -40.002 1.00 93.12 411 PRO A CA 1
ATOM 3090 C C . PRO A 1 411 ? 8.385 -30.773 -40.273 1.00 93.12 411 PRO A C 1
ATOM 3092 O O . PRO A 1 411 ? 8.128 -31.281 -41.364 1.00 93.12 411 PRO A O 1
ATOM 3095 N N . GLY A 1 412 ? 8.930 -31.476 -39.273 1.00 93.88 412 GLY A N 1
ATOM 3096 C CA . GLY A 1 412 ? 9.233 -32.903 -39.363 1.00 93.88 412 GLY A CA 1
ATOM 3097 C C . GLY A 1 412 ? 7.981 -33.758 -39.560 1.00 93.88 412 GLY A C 1
ATOM 3098 O O . GLY A 1 412 ? 7.964 -34.626 -40.429 1.00 93.88 412 GLY A O 1
ATOM 3099 N N . LEU A 1 413 ? 6.902 -33.472 -38.824 1.00 92.94 413 LEU A N 1
ATOM 3100 C CA . LEU A 1 413 ? 5.617 -34.158 -38.973 1.00 92.94 413 LEU A CA 1
ATOM 3101 C C . LEU A 1 413 ? 5.032 -33.952 -40.376 1.00 92.94 413 LEU A C 1
ATOM 3103 O O . LEU A 1 413 ? 4.567 -34.910 -40.990 1.00 92.94 413 LEU A O 1
ATOM 3107 N N . ILE A 1 414 ? 5.096 -32.724 -40.903 1.00 93.88 414 ILE A N 1
ATOM 3108 C CA . ILE A 1 414 ? 4.638 -32.404 -42.263 1.00 93.88 414 ILE A CA 1
ATOM 3109 C C . ILE A 1 414 ? 5.435 -33.200 -43.303 1.00 93.88 414 ILE A C 1
ATOM 3111 O O . ILE A 1 414 ? 4.843 -33.777 -44.215 1.00 93.88 414 ILE A O 1
ATOM 3115 N N . LEU A 1 415 ? 6.761 -33.285 -43.156 1.00 94.56 415 LEU A N 1
ATOM 3116 C CA . LEU A 1 415 ? 7.612 -34.074 -44.053 1.00 94.56 415 LEU A CA 1
ATOM 3117 C C . LEU A 1 415 ? 7.282 -35.567 -43.995 1.00 94.56 415 LEU A C 1
ATOM 3119 O O . LEU A 1 415 ? 7.152 -36.200 -45.041 1.00 94.56 415 LEU A O 1
ATOM 3123 N N . ILE A 1 416 ? 7.104 -36.125 -42.795 1.00 95.12 416 ILE A N 1
ATOM 3124 C CA . ILE A 1 416 ? 6.757 -37.540 -42.610 1.00 95.12 416 ILE A CA 1
ATOM 3125 C C . ILE A 1 416 ? 5.387 -37.842 -43.221 1.00 95.12 416 ILE A C 1
ATOM 3127 O O . ILE A 1 416 ? 5.254 -38.818 -43.958 1.00 95.12 416 ILE A O 1
ATOM 3131 N N . LEU A 1 417 ? 4.386 -36.993 -42.973 1.00 95.00 417 LEU A N 1
ATOM 3132 C CA . LEU A 1 417 ? 3.054 -37.134 -43.563 1.00 95.00 417 LEU A CA 1
ATOM 3133 C C . LEU A 1 417 ? 3.099 -37.017 -45.089 1.00 95.00 417 LEU A C 1
ATOM 3135 O O . LEU A 1 417 ? 2.462 -37.813 -45.773 1.00 95.00 417 LEU A O 1
ATOM 3139 N N . GLY A 1 418 ? 3.889 -36.089 -45.634 1.00 93.38 418 GLY A N 1
ATOM 3140 C CA . GLY A 1 418 ? 4.099 -35.967 -47.077 1.00 93.38 418 GLY A CA 1
ATOM 3141 C C . GLY A 1 418 ? 4.774 -37.200 -47.683 1.00 93.38 418 GLY A C 1
ATOM 3142 O O . GLY A 1 418 ? 4.382 -37.662 -48.755 1.00 93.38 418 GLY A O 1
ATOM 3143 N N . MET A 1 419 ? 5.750 -37.779 -46.983 1.00 94.75 419 MET A N 1
ATOM 3144 C CA . MET A 1 419 ? 6.445 -38.991 -47.416 1.00 94.75 419 MET A CA 1
ATOM 3145 C C . MET A 1 419 ? 5.527 -40.219 -47.363 1.00 94.75 419 MET A C 1
ATOM 3147 O O . MET A 1 419 ? 5.492 -40.999 -48.310 1.00 94.75 419 MET A O 1
ATOM 3151 N N . ALA A 1 420 ? 4.733 -40.355 -46.299 1.00 93.19 420 ALA A N 1
ATOM 3152 C CA . ALA A 1 420 ? 3.737 -41.413 -46.156 1.00 93.19 420 ALA A CA 1
ATOM 3153 C C . ALA A 1 420 ? 2.625 -41.297 -47.209 1.00 93.19 420 ALA A C 1
ATOM 3155 O O . ALA A 1 420 ? 2.281 -42.287 -47.848 1.00 93.19 420 ALA A O 1
ATOM 3156 N N . TYR A 1 421 ? 2.113 -40.087 -47.451 1.00 93.94 421 TYR A N 1
ATOM 3157 C CA . TYR A 1 421 ? 1.136 -39.830 -48.509 1.00 93.94 421 TYR A CA 1
ATOM 3158 C C . TYR A 1 421 ? 1.684 -40.237 -49.880 1.00 93.94 421 TYR A C 1
ATOM 3160 O O . TYR A 1 421 ? 1.009 -40.927 -50.641 1.00 93.94 421 TYR A O 1
ATOM 3168 N N . ARG A 1 422 ? 2.940 -39.874 -50.167 1.00 91.44 422 ARG A N 1
ATOM 3169 C CA . ARG A 1 422 ? 3.617 -40.258 -51.409 1.00 91.44 422 ARG A CA 1
ATOM 3170 C C . ARG A 1 422 ? 3.811 -41.769 -51.543 1.00 91.44 422 ARG A C 1
ATOM 3172 O O . ARG A 1 422 ? 3.739 -42.252 -52.656 1.00 91.44 422 ARG A O 1
ATOM 3179 N N . LEU A 1 423 ? 4.052 -42.498 -50.454 1.00 92.50 423 LEU A N 1
ATOM 3180 C CA . LEU A 1 423 ? 4.201 -43.961 -50.480 1.00 92.50 423 LEU A CA 1
ATOM 3181 C C . LEU A 1 423 ? 2.873 -44.708 -50.671 1.00 92.50 423 LEU A C 1
ATOM 3183 O O . LEU A 1 423 ? 2.880 -45.840 -51.140 1.00 92.50 423 LEU A O 1
ATOM 3187 N N . ILE A 1 424 ? 1.753 -44.114 -50.252 1.00 92.19 424 ILE A N 1
ATOM 3188 C CA . ILE A 1 424 ? 0.429 -44.747 -50.331 1.00 92.19 424 ILE A CA 1
ATOM 3189 C C . ILE A 1 424 ? -0.260 -44.439 -51.666 1.00 92.19 424 ILE A C 1
ATOM 3191 O O . ILE A 1 424 ? -0.957 -45.298 -52.202 1.00 92.19 424 ILE A O 1
ATOM 3195 N N . PHE A 1 425 ? -0.097 -43.220 -52.188 1.00 85.50 425 PHE A N 1
ATOM 3196 C CA . PHE A 1 425 ? -0.859 -42.721 -53.341 1.00 85.50 425 PHE A CA 1
ATOM 3197 C C . PHE A 1 425 ? -0.012 -42.356 -54.567 1.00 85.50 425 PHE A C 1
ATOM 3199 O O . PHE A 1 425 ? -0.582 -41.973 -55.590 1.00 85.50 425 PHE A O 1
ATOM 3206 N N . GLY A 1 426 ? 1.316 -42.419 -54.469 1.00 65.50 426 GLY A N 1
ATOM 3207 C CA . GLY A 1 426 ? 2.247 -42.247 -55.589 1.00 65.50 426 GLY A CA 1
ATOM 3208 C C . GLY A 1 426 ? 2.908 -43.564 -55.941 1.00 65.50 426 GLY A C 1
ATOM 3209 O O . GLY A 1 426 ? 3.222 -43.726 -57.141 1.00 65.50 426 GLY A O 1
#

Mean predicted aligned error: 9.92 Å

Radius of gyration: 24.45 Å; Cα contacts (8 Å, |Δi|>4): 829; chains: 1; bounding box: 64×71×80 Å

Foldseek 3Di:
DVVQQVVLVVVDDWDWDQDDPPLGIFIARPVQLFDDPVVLVVLVFDRVQENVLSVVQLVVLRVVCSVPVQAAEEEEEAQDDPCCPANNPQFCVVVQVVCVSSVYHYHYDNCVVDVDDDDCCVNCVPPPHAYEYEYFAFDQCAQQDPVRDHSVRSQLSSLVVLLVCVLVLAAYEYEQAAHCQVVVVHARSVQVSCVLQQKHWPSLFFKWFWDQDPVGTATAQKDWDAFDADPDLLLNLSHRFIFIFGRFIFMDGGDHPQKDKTFNGKDFFDPRMKGHNPCPVVVPDDPVVRVVDPPHDDDDPVGIGTDRMGRQKMKMWGQDPNDIRIYIYGRHRCSRLSTCCQQPVDFDQDPSHTARNGLSSNLSVVCSSCVSRVNSVPSHNRSRNVVDPRPPPQPPVSVVVVVCCVPPVVVVVVVVVVVVCVVVPD

Secondary structure (DSSP, 8-state):
-HHHHHHHHHHS-EEEEEPSTTS-EEEEEGGGGSPPHHHHHHHT--HHHHHHHHHHHHHHHHHHHHH--S--EEEEEESS-TTIIIIIS-SSHHHHHHHHHTT-EEEEEETTT--SPPP-TTT-TTS-S-EEEEEE---TTPPP-TTS--HHHHHHHHHHHHHHHHHTT-EEEEE----STGGGTPPPHHHHHHGGGTEEE-TTS-EEEEEEETTEEEEE-EEEE-PPP-SSHHHHHHTT--EEEES---EEE---TTEEEEEEEEEE--TTEEE-TTTHHHHTS-HHHHTT-SS-----TTT-B--SEEEEEEEEEEEETTEEEEEEEESS-THHHHSHHHHTS-EEEETTEEEETTHHHHHHHHHHHHHHTT-GGG----GGGGGS-------HHHHHHHHHIIIIIHHHHHHHHHHHHHHHH-

Solvent-accessible surface area (backbone atoms only — not comparable to full-atom values): 22862 Å² total; per-residue (Å²): 95,71,70,59,36,51,50,34,59,67,76,48,64,56,50,73,50,73,45,62,94,91,43,51,59,35,58,41,50,47,69,78,45,55,73,61,66,69,61,40,61,77,61,73,32,57,67,70,53,45,35,54,64,46,43,50,51,53,50,51,40,36,51,50,40,43,77,46,74,63,45,38,34,41,34,43,36,31,70,56,62,80,57,36,60,72,68,64,64,57,47,38,45,60,44,48,51,57,37,44,76,59,55,31,46,77,45,77,30,24,49,73,83,39,83,62,81,67,84,48,61,92,83,40,72,81,72,76,46,35,57,32,37,38,37,42,62,52,57,35,84,42,68,60,51,96,86,65,50,35,15,52,57,45,28,46,53,50,14,52,54,50,35,48,41,52,74,71,50,48,20,36,39,39,24,41,38,60,37,61,38,49,78,70,77,36,80,44,42,57,45,63,46,41,40,92,46,23,38,48,61,44,32,38,24,28,37,32,31,66,40,83,52,100,85,41,75,28,58,39,40,64,48,73,47,56,27,50,76,41,90,45,66,58,7,47,35,23,36,69,24,42,28,50,30,31,37,26,13,40,44,46,82,48,97,36,94,76,39,55,62,46,60,41,29,49,46,79,40,52,98,51,42,35,23,35,57,80,46,67,74,63,64,80,44,57,80,79,56,54,66,72,46,81,85,54,77,68,95,43,87,90,72,36,45,76,55,74,56,41,30,39,23,36,37,25,40,29,76,45,99,91,39,83,28,31,41,35,41,34,24,14,34,44,57,44,34,65,11,20,73,40,57,62,60,30,75,36,75,56,97,54,24,73,40,60,57,24,49,15,29,46,40,46,53,54,32,48,54,32,48,44,46,73,36,59,92,72,53,57,59,46,80,72,64,76,72,59,90,67,77,70,88,68,52,75,64,55,49,50,51,52,50,46,40,63,69,47,45,52,59,49,50,51,51,53,51,52,51,51,50,43,71,75,77,103

Nearest PDB structures (foldseek):
  3rot-assembly1_A  TM=4.115E-01  e=6.666E-01  Legionella pneumophila subsp. pneumophila str. Philadelphia 1
  1yk0-assembly1_A  TM=4.002E-01  e=1.245E+00  Homo sapiens
  5vqe-assembly1_A  TM=4.386E-01  e=1.927E+00  unidentified
  3tml-assembly1_B  TM=2.551E-01  e=1.810E+00  Burkholderia cenocepacia J2315

Sequence (426 aa):
DALRVARALQTGETLLVIGPPGQGVSAVDLESLFLPSEAIERAGVSAAGVIGPRAQELIASAMARLVAPAQPVLIFVHHWQPGELLTGSQLFTQTVQMLAQRGIDCVEWAAIEQPMHPSLDSVDPLGTRPRVYMVLAADSTEQSNTSGLSGVKRAEALGGVVQQLINEGRNLIISLPPSIFPSSGQPDPLVRAIEPFGISAETGRPLLHEKMGPMGRFADPVTRMLPETGDHPIAQAISGLNTVMTWAIPLEIQPTPGVDAQPLVKIVGDEQTWGESSWLTLWRRNNQSRQVMPNQPVFNASDDLRHDAWVLAAGAERTFAGQSQRLIVVGSNAIGWSGDAILAGGSQVVDGRITTRWSGNQTLFESSIAWLAGMDDLIAPGTQARTIATIKPLDAQQYSVIRWILLAGLPGLILILGMAYRLIFG

pLDDT: mean 85.68, std 13.12, range [38.34, 98.75]